Protein 7Q8N (pdb70)

Sequence (449 aa):
DLPKSVDWRKKGYVTPVKNQKQCGSAWAFSATGALEGQMFRKTGKLVSLSEQNLVDCSRPQGNQGCNGGFMARAFQYVKENGGLDSEESYPYVAVDEICKYRPENSVAQDTGFTVVAPGKEKALMKAVATVGPISVAMDAGHSSFQFYKSGIYFEPDCSSKNLDHGVLVVGYGFEGANSQNNSKYWLVKNSWGPEWGSNGYVKIAKDKNNHCGIIATAASYPNVLPKSVDWRKKGYVTPVKNQKQCGSAWAFSATGALEGQMFRKTGKLVSLSEQNLVDCSRPQGNQGCNGGFMARAFQYVKENGGLDSEESYPYVAVDEICKYRPENSVAQDTGFTVVAPGKEKALMKAVATVGPISVAMDAGHSSFQFYKSGIYFEPDCSSKNLDHGVLVVGYGFEGANSQNSKYWLVKNSWGPEWGSNGYVKIAKDKNNHCGIATAASYPNVFLAFLA

Foldseek 3Di:
DFDLKFFCVVVPQADAAAALPQFQLLQLVLLQSQQQNQLCVVPVDRFAFASLLQLAPQVVLPANRSVGDHSQSSLVCLQVVVFTATCVVHPDDNDHDHNPDDVVRGDTGFNGKFWQPAQDLVSVSVCCRPRFKKKFFFAQPDPCNQQAADDEDADPPADLPDTRGIWIFGMKAAPDDDSVHQIWTWIAGRRALPTHPRRIHTYGGPPRCTRNRRRTMMHTHD/DDLKAFLVVVQQADAAAALDQFLQLQLVLLQSQQQNQLCVVPVDRFAFASLLQLAPQVVLPANRSVGGHSQSSLVCLAVVVFTATCVVPPDDNDHDHHDDDPVRGDGHFNGKDWQPAQDLVSVQVCLVPPFKKKFFFACPDVCNQQAADAEDADPPADLPDTRGIWIFGMKFAPDDDSPANIWTWIAGRRALPTHHRRIHTYGGPPRCGRNRRRTMMHTHD

Nearest PDB structures (foldseek):
  7qgw-assembly1_B  TM=1.004E+00  e=4.663E-53  Homo sapiens
  7q8m-assembly1_AA  TM=1.002E+00  e=7.928E-52  Homo sapiens
  7q8j-assembly1_AA  TM=1.002E+00  e=1.026E-51  Homo sapiens
  3kfq-assembly1_A  TM=1.002E+00  e=9.769E-51  Homo sapiens
  3h6s-assembly4_D  TM=1.000E+00  e=2.046E-48  Homo sapiens

Secondary structure (P-SEA, 3-state):
ccccccccccccccccccccccccaaaaaaaaaaaaaaaaaaccbbbbbbaaaaacccccccccccccccaaaaaaaaaaacccccccccccccccccccccccccccccccccccccccaaaaaaaaaccccccccccccccccccccccbbbbcccccccccbbbbbccccccccccccbbbbbcccccccccccccccccccccccccccccbbbbbcc/ccccccccccccccccccccccccaaaaaaaaaaaaaaaaaccbbbbbbaaaaacccccccccccccccaaaaaaaaaaacccccccccccccccccccccccccccccccccccccccaaaaaaaaaccccccccccccccccccccccbbbbcccccccccbbbbbcccccccccccccbbbbcccccccccccccccccccccccccccccccccccc/ccc/ccc

B-factor: mean 27.63, std 14.72, range [15.62, 156.05]

Structure (mmCIF, N/CA/C/O backbone):
data_7Q8N
#
_entry.id   7Q8N
#
_cell.length_a   94.15
_cell.length_b   94.15
_cell.length_c   126.10
_cell.angle_alpha   90.00
_cell.angle_beta   90.00
_cell.angle_gamma   90.00
#
_symmetry.space_group_name_H-M   'P 43 21 2'
#
loop_
_entity.id
_entity.type
_entity.pdbx_description
1 polymer 'Cathepsin L2'
2 polymer 'KKYDAFLA Peptide'
3 non-polymer 'CHLORIDE ION'
4 non-polymer (4S)-2-METHYL-2,4-PENTANEDIOL
5 non-polymer GLYCEROL
6 water water
#
loop_
_atom_site.group_PDB
_atom_site.id
_atom_site.type_symbol
_atom_site.label_atom_id
_atom_site.label_alt_id
_atom_site.label_comp_id
_atom_site.label_asym_id
_atom_site.label_entity_id
_atom_site.label_seq_id
_atom_site.pdbx_PDB_ins_code
_atom_site.Cartn_x
_atom_site.Cartn_y
_atom_site.Cartn_z
_atom_site.occupancy
_atom_site.B_iso_or_equiv
_atom_site.auth_seq_id
_atom_site.auth_comp_id
_atom_site.auth_asym_id
_atom_site.auth_atom_id
_atom_site.pdbx_PDB_model_num
ATOM 1 N N . ASP A 1 1 ? 36.63518 -14.95869 -30.13691 1.000 79.68503 1 ASP AA N 1
ATOM 2 C CA . ASP A 1 1 ? 35.80369 -13.89260 -29.52190 1.000 78.69102 1 ASP AA CA 1
ATOM 3 C C . ASP A 1 1 ? 35.16005 -14.18855 -28.09940 1.000 58.98111 1 ASP AA C 1
ATOM 4 O O . ASP A 1 1 ? 35.92554 -14.32622 -27.15000 1.000 46.56843 1 ASP AA O 1
ATOM 13 N N . LEU A 1 2 ? 33.76397 -14.24420 -27.95543 1.000 41.78798 2 LEU AA N 1
ATOM 14 C CA . LEU A 1 2 ? 33.06730 -14.44070 -26.64932 1.000 39.30583 2 LEU AA CA 1
ATOM 15 C C . LEU A 1 2 ? 33.17023 -15.85361 -26.02950 1.000 32.26787 2 LEU AA C 1
ATOM 16 O O . LEU A 1 2 ? 33.03349 -16.84169 -26.73536 1.000 33.44664 2 LEU AA O 1
ATOM 32 N N . PRO A 1 3 ? 33.40280 -15.99339 -24.70342 1.000 30.49164 3 PRO AA N 1
ATOM 33 C CA . PRO A 1 3 ? 33.47162 -17.33941 -24.12298 1.000 30.32322 3 PRO AA CA 1
ATOM 34 C C . PRO A 1 3 ? 32.21105 -18.11333 -24.21649 1.000 30.24492 3 PRO AA C 1
ATOM 35 O O . PRO A 1 3 ? 31.14873 -17.49247 -24.29902 1.000 25.83151 3 PRO AA O 1
ATOM 46 N N . LYS A 1 4 ? 32.33239 -19.46595 -24.26676 1.000 30.28888 4 LYS AA N 1
ATOM 47 C CA . LYS A 1 4 ? 31.17936 -20.34532 -24.33894 1.000 29.25594 4 LYS AA CA 1
ATOM 48 C C . LYS A 1 4 ? 30.42623 -20.30100 -23.00869 1.000 25.83544 4 LYS AA C 1
ATOM 49 O O . LYS A 1 4 ? 29.24173 -20.60284 -22.97243 1.000 23.58388 4 LYS AA O 1
ATOM 68 N N . SER A 1 5 ? 31.12599 -19.91656 -21.90110 1.000 24.15066 5 SER AA N 1
ATOM 69 C CA . SER A 1 5 ? 30.45560 -19.81004 -20.61098 1.000 26.74194 5 SER AA CA 1
ATOM 70 C C . SER A 1 5 ? 31.11777 -18.75491 -19.74410 1.000 28.80832 5 SER AA C 1
ATOM 71 O O . SER A 1 5 ? 32.31404 -18.50358 -19.86458 1.000 27.24588 5 SER AA O 1
ATOM 79 N N . VAL A 1 6 ? 30.32924 -18.16765 -18.83958 1.000 30.22840 6 VAL AA N 1
ATOM 80 C CA . VAL A 1 6 ? 30.78265 -17.17434 -17.87074 1.000 24.39298 6 VAL AA CA 1
ATOM 81 C C . VAL A 1 6 ? 30.10008 -17.37768 -16.55312 1.000 24.61017 6 VAL AA C 1
ATOM 82 O O . VAL A 1 6 ? 28.87862 -17.60851 -16.53058 1.000 22.16303 6 VAL AA O 1
ATOM 95 N N . ASP A 1 7 ? 30.86357 -17.24741 -15.44280 1.000 24.64693 7 ASP AA N 1
ATOM 96 C CA . ASP A 1 7 ? 30.26068 -17.30809 -14.12424 1.000 27.80659 7 ASP AA CA 1
ATOM 97 C C . ASP A 1 7 ? 31.05335 -16.38936 -13.19281 1.000 27.30018 7 ASP AA C 1
ATOM 98 O O . ASP A 1 7 ? 32.07748 -16.78962 -12.62131 1.000 26.88466 7 ASP AA O 1
ATOM 107 N N . TRP A 1 8 ? 30.58361 -15.12590 -13.02678 1.000 24.38758 8 TRP AA N 1
ATOM 108 C CA . TRP A 1 8 ? 31.31496 -14.19871 -12.18139 1.000 23.28868 8 TRP AA CA 1
ATOM 109 C C . TRP A 1 8 ? 31.37896 -14.63337 -10.73348 1.000 22.85683 8 TRP AA C 1
ATOM 110 O O . TRP A 1 8 ? 32.29613 -14.21074 -10.01347 1.000 25.07047 8 TRP AA O 1
ATOM 131 N N . ARG A 1 9 ? 30.44606 -15.46070 -10.28795 1.000 23.37723 9 ARG AA N 1
ATOM 132 C CA . ARG A 1 9 ? 30.50583 -15.93178 -8.88799 1.000 22.56948 9 ARG AA CA 1
ATOM 133 C C . ARG A 1 9 ? 31.83209 -16.65548 -8.60011 1.000 27.17365 9 ARG AA C 1
ATOM 134 O O . ARG A 1 9 ? 32.33954 -16.64857 -7.46813 1.000 27.22706 9 ARG AA O 1
ATOM 155 N N . LYS A 1 10 ? 32.39386 -17.27206 -9.63833 1.000 24.87017 10 LYS AA N 1
ATOM 156 C CA . LYS A 1 10 ? 33.60849 -18.05440 -9.46882 1.000 28.12992 10 LYS AA CA 1
ATOM 157 C C . LYS A 1 10 ? 34.86493 -17.21145 -9.39246 1.000 30.00153 10 LYS AA C 1
ATOM 158 O O . LYS A 1 10 ? 35.93782 -17.76160 -9.19262 1.000 26.52674 10 LYS AA O 1
ATOM 177 N N . LYS A 1 11 ? 34.73277 -15.90143 -9.60959 1.000 25.58073 11 LYS AA N 1
ATOM 178 C CA . LYS A 1 11 ? 35.85105 -14.94026 -9.59495 1.000 20.72551 11 LYS AA CA 1
ATOM 179 C C . LYS A 1 11 ? 35.73711 -13.92525 -8.48146 1.000 24.87932 11 LYS AA C 1
ATOM 180 O O . LYS A 1 11 ? 36.55021 -12.99639 -8.40975 1.000 23.60016 11 LYS AA O 1
ATOM 199 N N . GLY A 1 12 ? 34.73933 -14.10455 -7.59901 1.000 22.22373 12 GLY AA N 1
ATOM 200 C CA . GLY A 1 12 ? 34.63313 -13.24163 -6.42072 1.000 20.27296 12 GLY AA CA 1
ATOM 201 C C . GLY A 1 12 ? 33.84831 -11.95317 -6.54621 1.000 26.90478 12 GLY AA C 1
ATOM 202 O O . GLY A 1 12 ? 33.91289 -11.11483 -5.64578 1.000 24.77577 12 GLY AA O 1
ATOM 206 N N . TYR A 1 13 ? 33.10102 -11.79690 -7.66571 1.000 22.73542 13 TYR AA N 1
ATOM 207 C CA . TYR A 1 13 ? 32.31449 -10.60972 -7.93369 1.000 23.05903 13 TYR AA CA 1
ATOM 208 C C . TYR A 1 13 ? 30.95824 -10.57822 -7.28401 1.000 26.58786 13 TYR AA C 1
ATOM 209 O O . TYR A 1 13 ? 30.31779 -9.53086 -7.33571 1.000 23.47402 13 TYR AA O 1
ATOM 227 N N . VAL A 1 14 ? 30.50349 -11.69445 -6.69125 1.000 20.56507 14 VAL AA N 1
ATOM 228 C CA . VAL A 1 14 ? 29.10865 -11.76530 -6.22241 1.000 18.86229 14 VAL AA CA 1
ATOM 229 C C . VAL A 1 14 ? 28.95235 -12.08416 -4.79499 1.000 22.10508 14 VAL AA C 1
ATOM 230 O O . VAL A 1 14 ? 29.53829 -13.03787 -4.29113 1.000 22.11832 14 VAL AA O 1
ATOM 243 N N . THR A 1 15 ? 28.16646 -11.26629 -4.09510 1.000 22.61537 15 THR AA N 1
ATOM 244 C CA . THR A 1 15 ? 27.87795 -11.52988 -2.68208 1.000 22.30472 15 THR AA CA 1
ATOM 245 C C . THR A 1 15 ? 26.88044 -12.69071 -2.50458 1.000 21.47890 15 THR AA C 1
ATOM 246 O O . THR A 1 15 ? 26.18292 -13.04818 -3.46999 1.000 22.45714 15 THR AA O 1
ATOM 257 N N . PRO A 1 16 ? 26.77425 -13.27582 -1.30670 1.000 22.08578 16 PRO AA N 1
ATOM 258 C CA . PRO A 1 16 ? 25.80833 -14.37283 -1.11172 1.000 26.86574 16 PRO AA CA 1
ATOM 259 C C . PRO A 1 16 ? 24.38539 -13.85988 -1.34448 1.000 25.00803 16 PRO AA C 1
ATOM 260 O O . PRO A 1 16 ? 24.09935 -12.63668 -1.32285 1.000 23.05893 16 PRO AA O 1
ATOM 271 N N . VAL A 1 17 ? 23.50952 -14.76103 -1.65364 1.000 22.76734 17 VAL AA N 1
ATOM 272 C CA . VAL A 1 17 ? 22.09882 -14.42119 -1.94848 1.000 24.32331 17 VAL AA CA 1
ATOM 273 C C . VAL A 1 17 ? 21.41878 -13.75064 -0.76893 1.000 24.85689 17 VAL AA C 1
ATOM 274 O O . VAL A 1 17 ? 21.53516 -14.18076 0.35507 1.000 23.36421 17 VAL AA O 1
ATOM 287 N N . LYS A 1 18 ? 20.67861 -12.68393 -1.08052 1.000 20.43806 18 LYS AA N 1
ATOM 288 C CA . LYS A 1 18 ? 19.94522 -11.86204 -0.13675 1.000 21.62913 18 LYS AA CA 1
ATOM 289 C C . LYS A 1 18 ? 18.43937 -12.11717 -0.24875 1.000 21.12146 18 LYS AA C 1
ATOM 290 O O . LYS A 1 18 ? 18.00119 -12.80739 -1.15891 1.000 20.66805 18 LYS AA O 1
ATOM 309 N N . ASN A 1 19 ? 17.64757 -11.55524 0.67916 1.000 20.95870 19 ASN AA N 1
ATOM 310 C CA . ASN A 1 19 ? 16.19043 -11.76750 0.70257 1.000 20.87105 19 ASN AA CA 1
ATOM 311 C C . ASN A 1 19 ? 15.45959 -10.43384 0.86184 1.000 23.24816 19 ASN AA C 1
ATOM 312 O O . ASN A 1 19 ? 15.54312 -9.79029 1.88984 1.000 21.93429 19 ASN AA O 1
ATOM 323 N N . GLN A 1 20 ? 14.72113 -10.02302 -0.17305 1.000 22.29069 20 GLN AA N 1
ATOM 324 C CA . GLN A 1 20 ? 13.96681 -8.77694 -0.10082 1.000 23.17706 20 GLN AA CA 1
ATOM 325 C C . GLN A 1 20 ? 12.73029 -8.88785 0.84292 1.000 24.64890 20 GLN AA C 1
ATOM 326 O O . GLN A 1 20 ? 12.14862 -7.87535 1.23406 1.000 23.80870 20 GLN AA O 1
ATOM 340 N N . LYS A 1 21 ? 12.33968 -10.11889 1.20562 1.000 22.76727 21 LYS AA N 1
ATOM 341 C CA . LYS A 1 21 ? 11.13964 -10.32533 2.02923 1.000 28.30350 21 LYS AA CA 1
ATOM 342 C C . LYS A 1 21 ? 9.88694 -9.63852 1.45334 1.000 27.27897 21 LYS AA C 1
ATOM 343 O O . LYS A 1 21 ? 9.72684 -9.59341 0.24155 1.000 25.33847 21 LYS AA O 1
ATOM 362 N N . GLN A 1 22 ? 9.00092 -9.10275 2.33343 1.000 25.69030 22 GLN AA N 1
ATOM 363 C CA . GLN A 1 22 ? 7.69653 -8.53529 1.89322 1.000 29.70940 22 GLN AA CA 1
ATOM 364 C C . GLN A 1 22 ? 7.79559 -7.08049 1.53120 1.000 36.61744 22 GLN AA C 1
ATOM 365 O O . GLN A 1 22 ? 7.14200 -6.22107 2.13933 1.000 37.34742 22 GLN AA O 1
ATOM 379 N N . CYS A 1 23 ? 8.59724 -6.80604 0.53552 1.000 30.11922 23 CYS AA N 1
ATOM 380 C CA . CYS A 1 23 ? 8.82809 -5.43847 0.10657 1.000 27.88713 23 CYS AA CA 1
ATOM 381 C C . CYS A 1 23 ? 9.16381 -5.49590 -1.38798 1.000 27.77061 23 CYS AA C 1
ATOM 382 O O . CYS A 1 23 ? 9.97298 -6.33528 -1.74612 1.000 26.40280 23 CYS AA O 1
ATOM 389 N N . GLY A 1 24 ? 8.55768 -4.63709 -2.24797 1.000 21.72137 24 GLY AA N 1
ATOM 390 C CA . GLY A 1 24 ? 8.87561 -4.69773 -3.68327 1.000 24.61578 24 GLY AA CA 1
ATOM 391 C C . GLY A 1 24 ? 10.16712 -3.96971 -3.98352 1.000 24.18231 24 GLY AA C 1
ATOM 392 O O . GLY A 1 24 ? 10.14615 -2.96609 -4.68751 1.000 28.54934 24 GLY AA O 1
ATOM 396 N N . SER A 1 25 ? 11.28855 -4.45599 -3.42551 1.000 22.52848 25 SER AA N 1
ATOM 397 C CA . SER A 1 25 ? 12.60534 -3.81308 -3.57801 1.000 20.54002 25 SER AA CA 1
ATOM 398 C C . SER A 1 25 ? 13.55820 -4.60957 -4.45389 1.000 21.54905 25 SER AA C 1
ATOM 399 O O . SER A 1 25 ? 14.77069 -4.42769 -4.37443 1.000 22.27089 25 SER AA O 1
ATOM 407 N N . ALA A 1 26 ? 13.01574 -5.49211 -5.32299 1.000 24.57550 26 ALA AA N 1
ATOM 408 C CA . ALA A 1 26 ? 13.94069 -6.29872 -6.14569 1.000 27.68169 26 ALA AA CA 1
ATOM 409 C C . ALA A 1 26 ? 14.81387 -5.38811 -6.99156 1.000 26.20536 26 ALA AA C 1
ATOM 410 O O . ALA A 1 26 ? 16.00719 -5.65969 -7.18537 1.000 23.59430 26 ALA AA O 1
ATOM 417 N N . TRP A 1 27 ? 14.23324 -4.24972 -7.46138 1.000 20.70483 27 TRP AA N 1
ATOM 418 C CA . TRP A 1 27 ? 15.05508 -3.36302 -8.23486 1.000 22.53424 27 TRP AA CA 1
ATOM 419 C C . TRP A 1 27 ? 16.29366 -2.90738 -7.45281 1.000 23.27056 27 TRP AA C 1
ATOM 420 O O . TRP A 1 27 ? 17.37419 -2.72798 -8.03320 1.000 25.17908 27 TRP AA O 1
ATOM 441 N N . ALA A 1 28 ? 16.15041 -2.72599 -6.11066 1.000 21.29575 28 ALA AA N 1
ATOM 442 C CA . ALA A 1 28 ? 17.26375 -2.26974 -5.30308 1.000 20.30879 28 ALA AA CA 1
ATOM 443 C C . ALA A 1 28 ? 18.32498 -3.35113 -5.14417 1.000 19.76919 28 ALA AA C 1
ATOM 444 O O . ALA A 1 28 ? 19.52009 -3.05442 -5.18108 1.000 21.27231 28 ALA AA O 1
ATOM 451 N N . PHE A 1 29 ? 17.89024 -4.64020 -4.98799 1.000 21.87392 29 PHE AA N 1
ATOM 452 C CA . PHE A 1 29 ? 18.84122 -5.77342 -4.90569 1.000 22.13037 29 PHE AA CA 1
ATOM 453 C C . PHE A 1 29 ? 19.57654 -5.98834 -6.21855 1.000 21.63751 29 PHE AA C 1
ATOM 454 O O . PHE A 1 29 ? 20.79088 -6.28182 -6.21462 1.000 20.67877 29 PHE AA O 1
ATOM 471 N N . SER A 1 30 ? 18.87285 -5.78449 -7.31362 1.000 18.58653 30 SER AA N 1
ATOM 472 C CA . SER A 1 30 ? 19.49549 -5.92191 -8.63829 1.000 22.39105 30 SER AA CA 1
ATOM 473 C C . SER A 1 30 ? 20.54197 -4.81357 -8.80192 1.000 22.26584 30 SER AA C 1
ATOM 474 O O . SER A 1 30 ? 21.67669 -5.03693 -9.25359 1.000 19.91957 30 SER AA O 1
ATOM 482 N N . ALA A 1 31 ? 20.15995 -3.55231 -8.38998 1.000 23.64329 31 ALA AA N 1
ATOM 483 C CA . ALA A 1 31 ? 21.14470 -2.47470 -8.54629 1.000 19.24810 31 ALA AA CA 1
ATOM 484 C C . ALA A 1 31 ? 22.34951 -2.67068 -7.63518 1.000 20.82310 31 ALA AA C 1
ATOM 485 O O . ALA A 1 31 ? 23.49529 -2.44135 -8.08247 1.000 20.87554 31 ALA AA O 1
ATOM 492 N N . THR A 1 32 ? 22.14415 -3.09502 -6.34622 1.000 21.03630 32 THR AA N 1
ATOM 493 C CA . THR A 1 32 ? 23.30170 -3.25372 -5.49383 1.000 23.48273 32 THR AA CA 1
ATOM 494 C C . THR A 1 32 ? 24.15136 -4.43712 -5.99429 1.000 25.61040 32 THR AA C 1
ATOM 495 O O . THR A 1 32 ? 25.37369 -4.41884 -5.85127 1.000 19.13237 32 THR AA O 1
ATOM 506 N N . GLY A 1 33 ? 23.51038 -5.46819 -6.57062 1.000 20.38550 33 GLY AA N 1
ATOM 507 C CA . GLY A 1 33 ? 24.31858 -6.60961 -7.04929 1.000 20.09543 33 GLY AA CA 1
ATOM 508 C C . GLY A 1 33 ? 25.19334 -6.16824 -8.21973 1.000 20.67564 33 GLY AA C 1
ATOM 509 O O . GLY A 1 33 ? 26.38960 -6.53718 -8.29881 1.000 19.04306 33 GLY AA O 1
ATOM 513 N N . ALA A 1 34 ? 24.66600 -5.32339 -9.10057 1.000 17.41032 34 ALA AA N 1
ATOM 514 C CA . ALA A 1 34 ? 25.52102 -4.87041 -10.21203 1.000 21.79756 34 ALA AA CA 1
ATOM 515 C C . ALA A 1 34 ? 26.66030 -3.94367 -9.73591 1.000 22.98957 34 ALA AA C 1
ATOM 516 O O . ALA A 1 34 ? 27.80186 -4.06379 -10.20426 1.000 21.33767 34 ALA AA O 1
ATOM 523 N N . LEU A 1 35 ? 26.34876 -3.01727 -8.82717 1.000 22.18337 35 LEU AA N 1
ATOM 524 C CA . LEU A 1 35 ? 27.39209 -2.13493 -8.27338 1.000 22.80345 35 LEU AA CA 1
ATOM 525 C C . LEU A 1 35 ? 28.42524 -2.91756 -7.45443 1.000 21.65447 35 LEU AA C 1
ATOM 526 O O . LEU A 1 35 ? 29.60747 -2.61217 -7.48839 1.000 21.50284 35 LEU AA O 1
ATOM 542 N N . GLU A 1 36 ? 27.97754 -3.98713 -6.72952 1.000 22.09600 36 GLU AA N 1
ATOM 543 C CA . GLU A 1 36 ? 28.94425 -4.77673 -5.99787 1.000 22.50641 36 GLU AA CA 1
ATOM 544 C C . GLU A 1 36 ? 29.97730 -5.37873 -6.96206 1.000 25.23525 36 GLU AA C 1
ATOM 545 O O . GLU A 1 36 ? 31.18882 -5.41078 -6.67435 1.000 24.43829 36 GLU AA O 1
ATOM 557 N N . GLY A 1 37 ? 29.52481 -5.86512 -8.07710 1.000 21.96663 37 GLY AA N 1
ATOM 558 C CA . GLY A 1 37 ? 30.48242 -6.45834 -8.98764 1.000 22.03212 37 GLY AA CA 1
ATOM 559 C C . GLY A 1 37 ? 31.38804 -5.42085 -9.65946 1.000 27.56904 37 GLY AA C 1
ATOM 560 O O . GLY A 1 37 ? 32.57951 -5.70359 -9.89334 1.000 22.79027 37 GLY AA O 1
ATOM 564 N N . GLN A 1 38 ? 30.84042 -4.20832 -10.00509 1.000 23.00152 38 GLN AA N 1
ATOM 565 C CA . GLN A 1 38 ? 31.71972 -3.22787 -10.64596 1.000 22.65139 38 GLN AA CA 1
ATOM 566 C C . GLN A 1 38 ? 32.74532 -2.69029 -9.65212 1.000 27.28462 38 GLN AA C 1
ATOM 567 O O . GLN A 1 38 ? 33.89337 -2.40260 -10.02118 1.000 27.28771 38 GLN AA O 1
ATOM 581 N N . MET A 1 39 ? 32.34224 -2.54964 -8.38646 1.000 24.26779 39 MET AA N 1
ATOM 582 C CA . MET A 1 39 ? 33.29509 -2.06595 -7.39682 1.000 30.70548 39 MET AA CA 1
ATOM 583 C C . MET A 1 39 ? 34.35537 -3.12963 -7.15138 1.000 31.37624 39 MET AA C 1
ATOM 584 O O . MET A 1 39 ? 35.51328 -2.80445 -6.94358 1.000 27.91523 39 MET AA O 1
ATOM 598 N N . PHE A 1 40 ? 33.95405 -4.41925 -7.16011 1.000 26.20526 40 PHE AA N 1
ATOM 599 C CA . PHE A 1 40 ? 34.97488 -5.46279 -7.01311 1.000 24.73172 40 PHE AA CA 1
ATOM 600 C C . PHE A 1 40 ? 35.96152 -5.39998 -8.18307 1.000 27.66552 40 PHE AA C 1
ATOM 601 O O . PHE A 1 40 ? 37.17050 -5.46187 -7.95882 1.000 29.30692 40 PHE AA O 1
ATOM 618 N N . ARG A 1 41 ? 35.45697 -5.23374 -9.41744 1.000 23.26464 41 ARG AA N 1
ATOM 619 C CA . ARG A 1 41 ? 36.33265 -5.15067 -10.59967 1.000 33.70484 41 ARG AA CA 1
ATOM 620 C C . ARG A 1 41 ? 37.32629 -3.99524 -10.45316 1.000 42.40027 41 ARG AA C 1
ATOM 621 O O . ARG A 1 41 ? 38.52491 -4.12780 -10.74700 1.000 31.55011 41 ARG AA O 1
ATOM 642 N N . LYS A 1 42 ? 36.81821 -2.87400 -9.96819 1.000 33.92390 42 LYS AA N 1
ATOM 643 C CA . LYS A 1 42 ? 37.65943 -1.66666 -9.80467 1.000 34.40206 42 LYS AA CA 1
ATOM 644 C C . LYS A 1 42 ? 38.67292 -1.70496 -8.65468 1.000 33.32273 42 LYS AA C 1
ATOM 645 O O . LYS A 1 42 ? 39.77688 -1.20982 -8.81174 1.000 34.49105 42 LYS AA O 1
ATOM 664 N N . THR A 1 43 ? 38.32270 -2.31561 -7.51051 1.000 32.64135 43 THR AA N 1
ATOM 665 C CA . THR A 1 43 ? 39.18551 -2.27603 -6.33856 1.000 31.67926 43 THR AA CA 1
ATOM 666 C C . THR A 1 43 ? 39.67704 -3.60924 -5.81635 1.000 34.72368 43 THR AA C 1
ATOM 667 O O . THR A 1 43 ? 40.50855 -3.63442 -4.91792 1.000 32.02024 43 THR AA O 1
ATOM 678 N N . GLY A 1 44 ? 39.13216 -4.70563 -6.31055 1.000 31.32054 44 GLY AA N 1
ATOM 679 C CA . GLY A 1 44 ? 39.53824 -6.01129 -5.78621 1.000 32.06618 44 GLY AA CA 1
ATOM 680 C C . GLY A 1 44 ? 38.87029 -6.31598 -4.45598 1.000 34.65476 44 GLY AA C 1
ATOM 681 O O . GLY A 1 44 ? 39.17993 -7.33965 -3.80910 1.000 32.51678 44 GLY AA O 1
ATOM 685 N N . LYS A 1 45 ? 37.93402 -5.42940 -4.00813 1.000 26.08639 45 LYS AA N 1
ATOM 686 C CA . LYS A 1 45 ? 37.31256 -5.70232 -2.71326 1.000 26.07802 45 LYS AA CA 1
ATOM 687 C C . LYS A 1 45 ? 35.79873 -5.88350 -2.85642 1.000 28.74791 45 LYS AA C 1
ATOM 688 O O . LYS A 1 45 ? 35.12412 -5.04815 -3.45901 1.000 26.23440 45 LYS AA O 1
ATOM 707 N N . LEU A 1 46 ? 35.29420 -6.96931 -2.27568 1.000 22.94036 46 LEU AA N 1
ATOM 708 C CA . LEU A 1 46 ? 33.86311 -7.28967 -2.36780 1.000 30.35404 46 LEU AA CA 1
ATOM 709 C C . LEU A 1 46 ? 33.18712 -6.77387 -1.12974 1.000 27.00801 46 LEU AA C 1
ATOM 710 O O . LEU A 1 46 ? 33.45697 -7.22976 -0.03964 1.000 27.37879 46 LEU AA O 1
ATOM 726 N N . VAL A 1 47 ? 32.31963 -5.81322 -1.28802 1.000 22.28559 47 VAL AA N 1
ATOM 727 C CA . VAL A 1 47 ? 31.66005 -5.22234 -0.13190 1.000 23.63935 47 VAL AA CA 1
ATOM 728 C C . VAL A 1 47 ? 30.12566 -5.18773 -0.35646 1.000 19.71543 47 VAL AA C 1
ATOM 729 O O . VAL A 1 47 ? 29.68407 -4.62454 -1.34070 1.000 25.96459 47 VAL AA O 1
ATOM 742 N N . SER A 1 48 ? 29.36183 -5.77832 0.53053 1.000 23.94700 48 SER AA N 1
ATOM 743 C CA . SER A 1 48 ? 27.89356 -5.81471 0.40482 1.000 20.98833 48 SER AA CA 1
ATOM 744 C C . SER A 1 48 ? 27.35304 -4.38326 0.49859 1.000 22.78823 48 SER AA C 1
ATOM 745 O O . SER A 1 48 ? 27.74770 -3.62150 1.40172 1.000 23.47914 48 SER AA O 1
ATOM 753 N N . LEU A 1 49 ? 26.39031 -4.01664 -0.38351 1.000 20.61348 49 LEU AA N 1
ATOM 754 C CA . LEU A 1 49 ? 25.89789 -2.64523 -0.45443 1.000 21.43888 49 LEU AA CA 1
ATOM 755 C C . LEU A 1 49 ? 24.47913 -2.55620 0.07003 1.000 24.86683 49 LEU AA C 1
ATOM 756 O O . LEU A 1 49 ? 23.75921 -3.55647 0.10736 1.000 21.85726 49 LEU AA O 1
ATOM 772 N N . SER A 1 50 ? 24.07091 -1.34783 0.47804 1.000 22.52151 50 SER AA N 1
ATOM 773 C CA . SER A 1 50 ? 22.76908 -1.19966 1.13798 1.000 21.55953 50 SER AA CA 1
ATOM 774 C C . SER A 1 50 ? 21.55717 -1.00373 0.25961 1.000 21.91253 50 SER AA C 1
ATOM 775 O O . SER A 1 50 ? 21.39909 0.04083 -0.39867 1.000 20.23950 50 SER AA O 1
ATOM 783 N N . GLU A 1 51 ? 20.74409 -2.04349 0.16190 1.000 20.83658 51 GLU AA N 1
ATOM 784 C CA . GLU A 1 51 ? 19.45966 -1.88627 -0.53016 1.000 20.86235 51 GLU AA CA 1
ATOM 785 C C . GLU A 1 51 ? 18.54883 -0.89418 0.22661 1.000 24.46597 51 GLU AA C 1
ATOM 786 O O . GLU A 1 51 ? 17.78344 -0.13660 -0.40618 1.000 22.54961 51 GLU AA O 1
ATOM 798 N N . GLN A 1 52 ? 18.62147 -0.89007 1.56249 1.000 23.15079 52 GLN AA N 1
ATOM 799 C CA . GLN A 1 52 ? 17.72636 0.00827 2.32721 1.000 21.77145 52 GLN AA CA 1
ATOM 800 C C . GLN A 1 52 ? 18.05485 1.46489 2.00937 1.000 26.24322 52 GLN AA C 1
ATOM 801 O O . GLN A 1 52 ? 17.16155 2.31511 1.97545 1.000 24.71562 52 GLN AA O 1
ATOM 815 N N . ASN A 1 53 ? 19.34567 1.73917 1.77118 1.000 23.14826 53 ASN AA N 1
ATOM 816 C CA . ASN A 1 53 ? 19.76198 3.11390 1.43817 1.000 23.13641 53 ASN AA CA 1
ATOM 817 C C . ASN A 1 53 ? 19.04663 3.52541 0.17692 1.000 24.98963 53 ASN AA C 1
ATOM 818 O O . ASN A 1 53 ? 18.56389 4.65930 0.07005 1.000 24.59070 53 ASN AA O 1
ATOM 829 N N . LEU A 1 54 ? 18.96686 2.59745 -0.81650 1.000 20.82525 54 LEU AA N 1
ATOM 830 C CA . LEU A 1 54 ? 18.22800 2.91595 -2.05044 1.000 21.21429 54 LEU AA CA 1
ATOM 831 C C . LEU A 1 54 ? 16.68168 3.07441 -1.81943 1.000 23.56824 54 LEU AA C 1
ATOM 832 O O . LEU A 1 54 ? 16.04838 4.01159 -2.33114 1.000 24.36844 54 LEU AA O 1
ATOM 848 N N . VAL A 1 55 ? 16.10179 2.17020 -1.07900 1.000 19.31375 55 VAL AA N 1
ATOM 849 C CA . VAL A 1 55 ? 14.63341 2.18168 -0.82324 1.000 19.18632 55 VAL AA CA 1
ATOM 850 C C . VAL A 1 55 ? 14.24177 3.52754 -0.13056 1.000 24.94987 55 VAL AA C 1
ATOM 851 O O . VAL A 1 55 ? 13.28321 4.20405 -0.53233 1.000 23.22432 55 VAL AA O 1
ATOM 864 N N . ASP A 1 56 ? 15.00549 3.90908 0.88320 1.000 20.99954 56 ASP AA N 1
ATOM 865 C CA . ASP A 1 56 ? 14.60723 5.11746 1.63204 1.000 24.51952 56 ASP AA CA 1
ATOM 866 C C . ASP A 1 56 ? 14.92632 6.44117 0.98267 1.000 28.94376 56 ASP AA C 1
ATOM 867 O O . ASP A 1 56 ? 14.21002 7.42078 1.21293 1.000 25.93270 56 ASP AA O 1
ATOM 876 N N . CYS A 1 57 ? 16.00638 6.47829 0.18120 1.000 26.78437 57 CYS AA N 1
ATOM 877 C CA . CYS A 1 57 ? 16.51341 7.73876 -0.33416 1.000 21.73153 57 CYS AA CA 1
ATOM 878 C C . CYS A 1 57 ? 16.31795 8.04279 -1.81038 1.000 30.33834 57 CYS AA C 1
ATOM 879 O O . CYS A 1 57 ? 16.59401 9.17582 -2.18587 1.000 24.70339 57 CYS AA O 1
ATOM 886 N N . SER A 1 58 ? 15.84230 7.10164 -2.65189 1.000 24.67165 58 SER AA N 1
ATOM 887 C CA . SER A 1 58 ? 15.83974 7.45642 -4.07184 1.000 22.81998 58 SER AA CA 1
ATOM 888 C C . SER A 1 58 ? 14.48174 7.84491 -4.65270 1.000 24.76173 58 SER AA C 1
ATOM 889 O O . SER A 1 58 ? 14.26285 7.71434 -5.85855 1.000 25.23690 58 SER AA O 1
ATOM 897 N N . ARG A 1 59 ? 13.51676 8.26743 -3.77674 1.000 27.39598 59 ARG AA N 1
ATOM 898 C CA . ARG A 1 59 ? 12.22914 8.76053 -4.26631 1.000 25.69943 59 ARG AA CA 1
ATOM 899 C C . ARG A 1 59 ? 12.44710 9.95769 -5.20511 1.000 22.67491 59 ARG AA C 1
ATOM 900 O O . ARG A 1 59 ? 11.73746 10.09261 -6.23641 1.000 26.34238 59 ARG AA O 1
ATOM 921 N N . PRO A 1 60 ? 13.34702 10.89397 -4.92210 1.000 24.63152 60 PRO AA N 1
ATOM 922 C CA . PRO A 1 60 ? 13.46633 12.00630 -5.90966 1.000 28.82459 60 PRO AA CA 1
ATOM 923 C C . PRO A 1 60 ? 13.78881 11.56734 -7.34735 1.000 32.92305 60 PRO AA C 1
ATOM 924 O O . PRO A 1 60 ? 13.43378 12.26135 -8.31021 1.000 26.80173 60 PRO AA O 1
ATOM 935 N N . GLN A 1 61 ? 14.51953 10.45100 -7.48071 1.000 27.73010 61 GLN AA N 1
ATOM 936 C CA . GLN A 1 61 ? 14.90779 9.90084 -8.80509 1.000 25.46811 61 GLN AA CA 1
ATOM 937 C C . GLN A 1 61 ? 13.78638 9.07534 -9.45983 1.000 27.12427 61 GLN AA C 1
ATOM 938 O O . GLN A 1 61 ? 13.97273 8.53621 -10.54944 1.000 27.67604 61 GLN AA O 1
ATOM 952 N N . GLY A 1 62 ? 12.61903 8.96317 -8.80687 1.000 25.06272 62 GLY AA N 1
ATOM 953 C CA . GLY A 1 62 ? 11.51484 8.23461 -9.40330 1.000 24.20591 62 GLY AA CA 1
ATOM 954 C C . GLY A 1 62 ? 11.28535 6.83869 -8.84195 1.000 26.74906 62 GLY AA C 1
ATOM 955 O O . GLY A 1 62 ? 10.44406 6.12650 -9.36115 1.000 25.79746 62 GLY AA O 1
ATOM 959 N N . ASN A 1 63 ? 12.04181 6.40537 -7.79873 1.000 24.62551 63 ASN AA N 1
ATOM 960 C CA . ASN A 1 63 ? 11.74331 5.08350 -7.20896 1.000 22.37096 63 ASN AA CA 1
ATOM 961 C C . ASN A 1 63 ? 10.63912 5.25626 -6.15094 1.000 27.75991 63 ASN AA C 1
ATOM 962 O O . ASN A 1 63 ? 10.40971 6.35840 -5.71124 1.000 27.35236 63 ASN AA O 1
ATOM 973 N N . GLN A 1 64 ? 9.96854 4.17346 -5.76515 1.000 24.55898 64 GLN AA N 1
ATOM 974 C CA . GLN A 1 64 ? 8.85780 4.23527 -4.80108 1.000 29.24824 64 GLN AA CA 1
ATOM 975 C C . GLN A 1 64 ? 9.06200 3.22871 -3.67662 1.000 29.14254 64 GLN AA C 1
ATOM 976 O O . GLN A 1 64 ? 8.10721 2.61692 -3.18073 1.000 26.15709 64 GLN AA O 1
ATOM 990 N N . GLY A 1 65 ? 10.33393 3.02496 -3.31205 1.000 26.25632 65 GLY AA N 1
ATOM 991 C CA . GLY A 1 65 ? 10.67136 2.13132 -2.20819 1.000 26.83834 65 GLY AA CA 1
ATOM 992 C C . GLY A 1 65 ? 10.14960 0.71694 -2.27929 1.000 28.37702 65 GLY AA C 1
ATOM 993 O O . GLY A 1 65 ? 10.44015 -0.00392 -3.22332 1.000 25.69141 65 GLY AA O 1
ATOM 997 N N . CYS A 1 66 ? 9.35715 0.31036 -1.24499 1.000 26.05299 66 CYS AA N 1
ATOM 998 C CA . CYS A 1 66 ? 8.79481 -1.05192 -1.19367 1.000 24.28458 66 CYS AA CA 1
ATOM 999 C C . CYS A 1 66 ? 7.64533 -1.18222 -2.21470 1.000 26.95567 66 CYS AA C 1
ATOM 1000 O O . CYS A 1 66 ? 7.08026 -2.25233 -2.34345 1.000 30.15010 66 CYS AA O 1
ATOM 1007 N N . ASN A 1 67 ? 7.24802 -0.07268 -2.86748 1.000 26.35334 67 ASN AA N 1
ATOM 1008 C CA . ASN A 1 67 ? 6.22471 -0.12852 -3.92284 1.000 27.08580 67 ASN AA CA 1
ATOM 1009 C C . ASN A 1 67 ? 6.81836 -0.27165 -5.32721 1.000 34.06932 67 ASN AA C 1
ATOM 1010 O O . ASN A 1 67 ? 6.07254 -0.20583 -6.29450 1.000 31.76277 67 ASN AA O 1
ATOM 1021 N N . GLY A 1 68 ? 8.14996 -0.43101 -5.44142 1.000 27.21848 68 GLY AA N 1
ATOM 1022 C CA . GLY A 1 68 ? 8.76845 -0.61717 -6.74892 1.000 22.72962 68 GLY AA CA 1
ATOM 1023 C C . GLY A 1 68 ? 9.75327 0.47629 -7.12578 1.000 28.75812 68 GLY AA C 1
ATOM 1024 O O . GLY A 1 68 ? 9.88248 1.51555 -6.47015 1.000 28.42510 68 GLY AA O 1
ATOM 1028 N N . GLY A 1 69 ? 10.44706 0.24654 -8.23377 1.000 24.93444 69 GLY AA N 1
ATOM 1029 C CA . GLY A 1 69 ? 11.47607 1.16268 -8.65822 1.000 23.64741 69 GLY AA CA 1
ATOM 1030 C C . GLY A 1 69 ? 12.20430 0.56271 -9.85713 1.000 24.30606 69 GLY AA C 1
ATOM 1031 O O . GLY A 1 69 ? 11.76770 -0.45400 -10.40696 1.000 24.83306 69 GLY AA O 1
ATOM 1035 N N . PHE A 1 70 ? 13.29444 1.18050 -10.27845 1.000 23.70993 70 PHE AA N 1
ATOM 1036 C CA . PHE A 1 70 ? 14.06035 0.70613 -11.43573 1.000 24.34266 70 PHE AA CA 1
ATOM 1037 C C . PHE A 1 70 ? 15.53637 0.81295 -11.18477 1.000 25.81889 70 PHE AA C 1
ATOM 1038 O O . PHE A 1 70 ? 15.98869 1.81879 -10.62047 1.000 21.08059 70 PHE AA O 1
ATOM 1055 N N . MET A 1 71 ? 16.30531 -0.17199 -11.66974 1.000 25.07714 71 MET AA N 1
ATOM 1056 C CA . MET A 1 71 ? 17.74914 -0.12630 -11.41606 1.000 24.38086 71 MET AA CA 1
ATOM 1057 C C . MET A 1 71 ? 18.38523 1.13417 -12.01532 1.000 2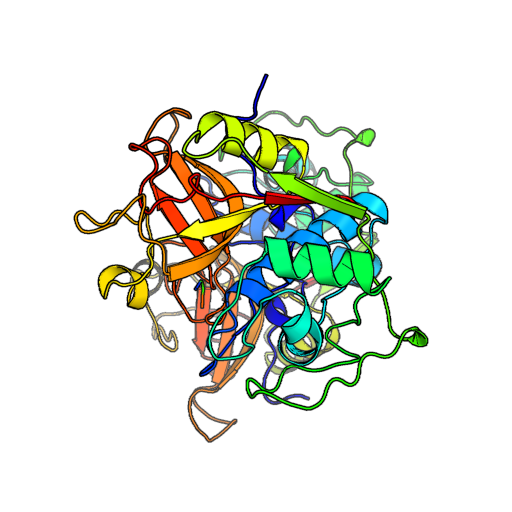4.19039 71 MET AA C 1
ATOM 1058 O O . MET A 1 71 ? 19.28923 1.68804 -11.41885 1.000 23.83714 71 MET AA O 1
ATOM 1072 N N . ALA A 1 72 ? 17.90507 1.60761 -13.19457 1.000 22.20576 72 ALA AA N 1
ATOM 1073 C CA . ALA A 1 72 ? 18.61895 2.78693 -13.74663 1.000 22.43053 72 ALA AA CA 1
ATOM 1074 C C . ALA A 1 72 ? 18.41389 4.03732 -12.83823 1.000 25.03825 72 ALA AA C 1
ATOM 1075 O O . ALA A 1 72 ? 19.31794 4.86458 -12.72907 1.000 23.84265 72 ALA AA O 1
ATOM 1082 N N . ARG A 1 73 ? 17.23025 4.15840 -12.23335 1.000 23.43319 73 ARG AA N 1
ATOM 1083 C CA . ARG A 1 73 ? 16.93720 5.29504 -11.31660 1.000 22.63057 73 ARG AA CA 1
ATOM 1084 C C . ARG A 1 73 ? 17.80975 5.16021 -10.10626 1.000 22.78608 73 ARG AA C 1
ATOM 1085 O O . ARG A 1 73 ? 18.24582 6.11899 -9.51197 1.000 22.90028 73 ARG AA O 1
ATOM 1106 N N . ALA A 1 74 ? 18.07515 3.89256 -9.69141 1.000 21.02161 74 ALA AA N 1
ATOM 1107 C CA . ALA A 1 74 ? 18.96564 3.70231 -8.56339 1.000 18.14712 74 ALA AA CA 1
ATOM 1108 C C . ALA A 1 74 ? 20.37289 4.08000 -8.87044 1.000 18.62733 74 ALA AA C 1
ATOM 1109 O O . ALA A 1 74 ? 21.06061 4.70310 -8.03240 1.000 21.66820 74 ALA AA O 1
ATOM 1116 N N . PHE A 1 75 ? 20.86339 3.72204 -10.06793 1.000 18.57103 75 PHE AA N 1
ATOM 1117 C CA . PHE A 1 75 ? 22.25599 4.12943 -10.39511 1.000 21.60536 75 PHE AA CA 1
ATOM 1118 C C . PHE A 1 75 ? 22.28825 5.71002 -10.52487 1.000 23.72513 75 PHE AA C 1
ATOM 1119 O O . PHE A 1 75 ? 23.30280 6.35487 -10.23163 1.000 22.00172 75 PHE AA O 1
ATOM 1136 N N . GLN A 1 76 ? 21.19218 6.24922 -11.00230 1.000 23.03632 76 GLN AA N 1
ATOM 1137 C CA . GLN A 1 76 ? 21.13837 7.74844 -11.15220 1.000 23.17414 76 GLN AA CA 1
ATOM 1138 C C . GLN A 1 76 ? 21.20708 8.34116 -9.75228 1.000 27.14868 76 GLN AA C 1
ATOM 1139 O O . GLN A 1 76 ? 21.91109 9.32943 -9.53658 1.000 29.75581 76 GLN AA O 1
ATOM 1153 N N . TYR A 1 77 ? 20.46201 7.73167 -8.77381 1.000 24.86157 77 TYR AA N 1
ATOM 1154 C CA . TYR A 1 77 ? 20.54378 8.24013 -7.41426 1.000 22.30631 77 TYR AA CA 1
ATOM 1155 C C . TYR A 1 77 ? 21.97104 8.11655 -6.86788 1.000 24.57565 77 TYR AA C 1
ATOM 1156 O O . TYR A 1 77 ? 22.44555 9.04253 -6.20507 1.000 26.06866 77 TYR AA O 1
ATOM 1174 N N . VAL A 1 78 ? 22.65989 7.00596 -7.12011 1.000 21.32948 78 VAL AA N 1
ATOM 1175 C CA . VAL A 1 78 ? 24.04711 6.88053 -6.56316 1.000 24.69811 78 VAL AA CA 1
ATOM 1176 C C . VAL A 1 78 ? 24.93348 7.96316 -7.17887 1.000 28.88884 78 VAL AA C 1
ATOM 1177 O O . VAL A 1 78 ? 25.81970 8.51973 -6.51061 1.000 26.00826 78 VAL AA O 1
ATOM 1190 N N . LYS A 1 79 ? 24.66426 8.27683 -8.45727 1.000 23.54297 79 LYS AA N 1
ATOM 1191 C CA . LYS A 1 79 ? 25.47234 9.28555 -9.09656 1.000 30.17852 79 LYS AA CA 1
ATOM 1192 C C . LYS A 1 79 ? 25.19071 10.66012 -8.52939 1.000 32.53099 79 LYS AA C 1
ATOM 1193 O O . LYS A 1 79 ? 26.12468 11.36276 -8.20127 1.000 27.39992 79 LYS AA O 1
ATOM 1212 N N . GLU A 1 80 ? 23.90494 11.02335 -8.40976 1.000 27.97450 80 GLU AA N 1
ATOM 1213 C CA . GLU A 1 80 ? 23.55681 12.36154 -7.91561 1.000 29.71648 80 GLU AA CA 1
ATOM 1214 C C . GLU A 1 80 ? 23.90130 12.55046 -6.46705 1.000 33.50735 80 GLU AA C 1
ATOM 1215 O O . GLU A 1 80 ? 24.22251 13.65191 -6.04092 1.000 32.12168 80 GLU AA O 1
ATOM 1227 N N . ASN A 1 81 ? 23.82004 11.46626 -5.70928 1.000 27.62173 81 ASN AA N 1
ATOM 1228 C CA . ASN A 1 81 ? 24.08040 11.46180 -4.26408 1.000 24.72677 81 ASN AA CA 1
ATOM 1229 C C . ASN A 1 81 ? 25.51863 11.47174 -3.90635 1.000 28.84822 81 ASN AA C 1
ATOM 1230 O O . ASN A 1 81 ? 25.86698 11.79169 -2.77057 1.000 29.38159 81 ASN AA O 1
ATOM 1241 N N . GLY A 1 82 ? 26.37618 11.09716 -4.87526 1.000 22.89492 82 GLY AA N 1
ATOM 1242 C CA . GLY A 1 82 ? 27.79876 11.02420 -4.63013 1.000 24.10316 82 GLY AA CA 1
ATOM 1243 C C . GLY A 1 82 ? 28.24096 9.80963 -3.83563 1.000 26.83342 82 GLY AA C 1
ATOM 1244 O O . GLY A 1 82 ? 29.41203 9.73209 -3.43854 1.000 23.55287 82 GLY AA O 1
ATOM 1248 N N . GLY A 1 83 ? 27.33358 8.84528 -3.57055 1.000 26.43548 83 GLY AA N 1
ATOM 1249 C CA . GLY A 1 83 ? 27.78589 7.66626 -2.82746 1.000 25.10180 83 GLY AA CA 1
ATOM 1250 C C . GLY A 1 83 ? 26.65425 6.71542 -2.47339 1.000 27.76491 83 GLY AA C 1
ATOM 1251 O O . GLY A 1 83 ? 25.49200 6.96237 -2.75526 1.000 24.58234 83 GLY AA O 1
ATOM 1255 N N . LEU A 1 84 ? 27.00869 5.59916 -1.85768 1.000 25.79177 84 LEU AA N 1
ATOM 1256 C CA . LEU A 1 84 ? 26.04238 4.62382 -1.44098 1.000 24.27730 84 LEU AA CA 1
ATOM 1257 C C . LEU A 1 84 ? 26.64736 3.88533 -0.24522 1.000 25.69017 84 LEU AA C 1
ATOM 1258 O O . LEU A 1 84 ? 27.79898 3.46125 -0.29381 1.000 26.19941 84 LEU AA O 1
ATOM 1274 N N . ASP A 1 85 ? 25.87774 3.74539 0.81595 1.000 24.22221 85 ASP AA N 1
ATOM 1275 C CA . ASP A 1 85 ? 26.39670 3.08648 2.00046 1.000 23.38297 85 ASP AA CA 1
ATOM 1276 C C . ASP A 1 85 ? 26.44752 1.55941 1.94146 1.000 28.28002 85 ASP AA C 1
ATOM 1277 O O . ASP A 1 85 ? 25.77571 0.93531 1.13967 1.000 23.07955 85 ASP AA O 1
ATOM 1286 N N . SER A 1 86 ? 27.28454 0.99019 2.78944 1.000 22.15775 86 SER AA N 1
ATOM 1287 C CA . SER A 1 86 ? 27.41005 -0.48382 2.91847 1.000 25.90045 86 SER AA CA 1
ATOM 1288 C C . SER A 1 86 ? 26.19137 -1.12971 3.60650 1.000 28.45464 86 SER AA C 1
ATOM 1289 O O . SER A 1 86 ? 25.49593 -0.46026 4.37929 1.000 24.70754 86 SER AA O 1
ATOM 1297 N N . GLU A 1 87 ? 25.94269 -2.45125 3.33085 1.000 24.80251 87 GLU AA N 1
ATOM 1298 C CA . GLU A 1 87 ? 24.85299 -3.23910 3.87382 1.000 28.92933 87 GLU AA CA 1
ATOM 1299 C C . GLU A 1 87 ? 24.96223 -3.22616 5.38028 1.000 31.33614 87 GLU AA C 1
ATOM 1300 O O . GLU A 1 87 ? 23.97778 -3.12064 6.11826 1.000 29.10107 87 GLU AA O 1
ATOM 1312 N N . GLU A 1 88 ? 26.19449 -3.31005 5.83062 1.000 25.82617 88 GLU AA N 1
ATOM 1313 C CA . GLU A 1 88 ? 26.46585 -3.35504 7.24442 1.000 28.50165 88 GLU AA CA 1
ATOM 1314 C C . GLU A 1 88 ? 26.14062 -2.05080 7.93515 1.000 29.10099 88 GLU AA C 1
ATOM 1315 O O . GLU A 1 88 ? 25.54393 -2.07259 9.00499 1.000 26.82823 8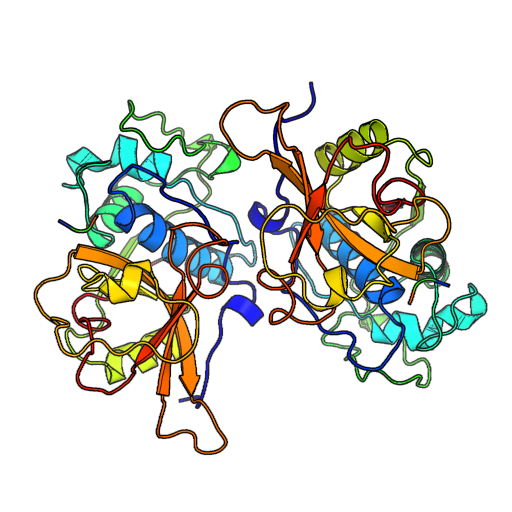8 GLU AA O 1
ATOM 1327 N N . SER A 1 89 ? 26.48362 -0.93265 7.32096 1.000 26.29723 89 SER AA N 1
ATOM 1328 C CA . SER A 1 89 ? 26.22951 0.36885 7.95429 1.000 33.83878 89 SER AA CA 1
ATOM 1329 C C . SER A 1 89 ? 24.76908 0.84949 7.88388 1.000 32.82853 89 SER AA C 1
ATOM 1330 O O . SER A 1 89 ? 24.35327 1.66236 8.69198 1.000 29.97710 89 SER AA O 1
ATOM 1338 N N . TYR A 1 90 ? 24.02181 0.39460 6.89141 1.000 25.75069 90 TYR AA N 1
ATOM 1339 C CA . TYR A 1 90 ? 22.61102 0.82829 6.64008 1.000 21.76624 90 TYR AA CA 1
ATOM 1340 C C . TYR A 1 90 ? 21.86111 -0.50319 6.30591 1.000 23.46917 90 TYR AA C 1
ATOM 1341 O O . TYR A 1 90 ? 21.64008 -0.82109 5.11206 1.000 22.01597 90 TYR AA O 1
ATOM 1359 N N . PRO A 1 91 ? 21.53665 -1.30086 7.33124 1.000 27.86962 91 PRO AA N 1
ATOM 1360 C CA . PRO A 1 91 ? 20.87507 -2.60059 7.25086 1.000 29.45187 91 PRO AA CA 1
ATOM 1361 C C . PRO A 1 91 ? 19.48762 -2.60279 6.67357 1.000 27.61883 91 PRO AA C 1
ATOM 1362 O O . PRO A 1 91 ? 18.75157 -1.62714 6.73247 1.000 23.30303 91 PRO AA O 1
ATOM 1373 N N . TYR A 1 92 ? 19.14182 -3.73070 6.06613 1.000 25.42689 92 TYR AA N 1
ATOM 1374 C CA . TYR A 1 92 ? 17.87230 -3.88228 5.39523 1.000 20.60596 92 TYR AA CA 1
ATOM 1375 C C . TYR A 1 92 ? 16.73676 -4.30169 6.35018 1.000 23.35617 92 TYR AA C 1
ATOM 1376 O O . TYR A 1 92 ? 16.89430 -5.27488 7.09185 1.000 24.50240 92 TYR AA O 1
ATOM 1394 N N . VAL A 1 93 ? 15.60442 -3.61818 6.30234 1.000 23.46451 93 VAL AA N 1
ATOM 1395 C CA . VAL A 1 93 ? 14.47194 -3.96154 7.20924 1.000 22.44755 93 VAL AA CA 1
ATOM 1396 C C . VAL A 1 93 ? 13.18938 -4.17585 6.43385 1.000 25.94811 93 VAL AA C 1
ATOM 1397 O O . VAL A 1 93 ? 12.14498 -4.39390 7.04308 1.000 27.12078 93 VAL AA O 1
ATOM 1410 N N . ALA A 1 94 ? 13.25066 -4.04420 5.08503 1.000 22.86529 94 ALA AA N 1
ATOM 1411 C CA . ALA A 1 94 ? 12.09146 -4.36151 4.21592 1.000 24.13850 94 ALA AA CA 1
ATOM 1412 C C . ALA A 1 94 ? 10.83905 -3.54364 4.45061 1.000 25.81889 94 ALA AA C 1
ATOM 1413 O O . ALA A 1 94 ? 9.71560 -4.04345 4.21339 1.000 24.05844 94 ALA AA O 1
ATOM 1420 N N . VAL A 1 95 ? 11.00816 -2.28260 4.86612 1.000 23.68803 95 VAL AA N 1
ATOM 1421 C CA . VAL A 1 95 ? 9.87010 -1.37861 5.00881 1.000 27.20299 95 VAL AA CA 1
ATOM 1422 C C . VAL A 1 95 ? 10.38157 0.02424 4.60898 1.000 28.60778 95 VAL AA C 1
ATOM 1423 O O . VAL A 1 95 ? 11.58101 0.29689 4.70985 1.000 25.65992 95 VAL AA O 1
ATOM 1436 N N . ASP A 1 96 ? 9.49667 0.88309 4.11788 1.000 24.45536 96 ASP AA N 1
ATOM 1437 C CA . ASP A 1 96 ? 9.94388 2.24146 3.75709 1.000 27.05243 96 ASP AA CA 1
ATOM 1438 C C . ASP A 1 96 ? 10.31262 2.99986 5.00271 1.000 29.49119 96 ASP AA C 1
ATOM 1439 O O . ASP A 1 96 ? 9.49492 3.05306 5.90094 1.000 27.75764 96 ASP AA O 1
ATOM 1448 N N . GLU A 1 97 ? 11.51694 3.59521 5.05937 1.000 27.99334 97 GLU AA N 1
ATOM 1449 C CA . GLU A 1 97 ? 11.90934 4.35331 6.25167 1.000 27.95984 97 GLU AA CA 1
ATOM 1450 C C . GLU A 1 97 ? 12.54735 5.68436 5.86356 1.000 29.40574 97 GLU AA C 1
ATOM 1451 O O . GLU A 1 97 ? 12.64276 6.01790 4.69096 1.000 28.39541 97 GLU AA O 1
ATOM 1463 N N . ILE A 1 98 ? 12.90114 6.46396 6.86196 1.000 26.62979 98 ILE AA N 1
ATOM 1464 C CA . ILE A 1 98 ? 13.55256 7.77653 6.61871 1.000 24.24114 98 ILE AA CA 1
ATOM 1465 C C . ILE A 1 98 ? 14.90441 7.63944 6.05225 1.000 24.24033 98 ILE AA C 1
ATOM 1466 O O . ILE A 1 98 ? 15.68194 6.81373 6.49994 1.000 25.01034 98 ILE AA O 1
ATOM 1482 N N . CYS A 1 99 ? 15.22638 8.48306 5.08337 1.000 27.36602 99 CYS AA N 1
ATOM 1483 C CA . CYS A 1 99 ? 16.56761 8.39871 4.49297 1.000 28.26179 99 CYS AA CA 1
ATOM 1484 C C . CYS A 1 99 ? 17.62389 8.71772 5.53946 1.000 31.83175 99 CYS AA C 1
ATOM 1485 O O . CYS A 1 99 ? 17.58916 9.80883 6.12230 1.000 27.04672 99 CYS AA O 1
ATOM 1492 N N . LYS A 1 100 ? 18.57209 7.77228 5.77925 1.000 23.87698 100 LYS AA N 1
ATOM 1493 C CA . LYS A 1 100 ? 19.64401 7.95117 6.75702 1.000 24.00858 100 LYS AA CA 1
ATOM 1494 C C . LYS A 1 100 ? 20.97799 7.80993 6.06024 1.000 22.61782 100 LYS AA C 1
ATOM 1495 O O . LYS A 1 100 ? 21.91092 7.21657 6.61385 1.000 25.24144 100 LYS AA O 1
ATOM 1514 N N . TYR A 1 101 ? 21.05494 8.30694 4.82301 1.000 25.34544 101 TYR AA N 1
ATOM 1515 C CA . TYR A 1 101 ? 22.34512 8.18569 4.10746 1.000 24.91232 101 TYR AA CA 1
ATOM 1516 C C . TYR A 1 101 ? 23.45387 8.96967 4.81077 1.000 29.39652 101 TYR AA C 1
ATOM 1517 O O . TYR A 1 101 ? 23.30799 10.16716 5.09357 1.000 30.37139 101 TYR AA O 1
ATOM 1535 N N . ARG A 1 102 ? 24.57939 8.31173 5.02826 1.000 29.15252 102 ARG AA N 1
ATOM 1536 C CA . ARG A 1 102 ? 25.74423 8.84519 5.70853 1.000 26.66652 102 ARG AA CA 1
ATOM 1537 C C . ARG A 1 102 ? 26.93407 8.83398 4.79713 1.000 27.45052 102 ARG AA C 1
ATOM 1538 O O . ARG A 1 102 ? 27.48574 7.76469 4.51509 1.000 27.76435 102 ARG AA O 1
ATOM 1559 N N . PRO A 1 103 ? 27.38662 9.98394 4.31242 1.000 27.99400 103 PRO AA N 1
ATOM 1560 C CA . PRO A 1 103 ? 28.54025 9.92075 3.40525 1.000 27.52012 103 PRO AA CA 1
ATOM 1561 C C . PRO A 1 103 ? 29.77108 9.25048 3.98436 1.000 30.01600 103 PRO AA C 1
ATOM 1562 O O . PRO A 1 103 ? 30.53611 8.67789 3.22890 1.000 29.37483 103 PRO AA O 1
ATOM 1573 N N . GLU A 1 104 ? 29.99964 9.33531 5.30497 1.000 26.85275 104 GLU AA N 1
ATOM 1574 C CA . GLU A 1 104 ? 31.21432 8.76548 5.86004 1.000 30.34156 104 GLU AA CA 1
ATOM 1575 C C . GLU A 1 104 ? 31.16334 7.25888 5.74611 1.000 32.79437 104 GLU AA C 1
ATOM 1576 O O . GLU A 1 104 ? 32.19825 6.59235 5.86571 1.000 30.47687 104 GLU AA O 1
ATOM 1588 N N . ASN A 1 105 ? 29.94091 6.71906 5.54691 1.000 28.51346 105 ASN AA N 1
ATOM 1589 C CA . ASN A 1 105 ? 29.77616 5.25671 5.43257 1.000 26.89419 105 ASN AA CA 1
ATOM 1590 C C . ASN A 1 105 ? 29.71292 4.74438 3.98875 1.000 29.60264 105 ASN AA C 1
ATOM 1591 O O . ASN A 1 105 ? 29.54338 3.53679 3.75143 1.000 29.43366 105 ASN AA O 1
ATOM 1602 N N . SER A 1 106 ? 29.84168 5.64776 3.03324 1.000 27.37128 106 SER AA N 1
ATOM 1603 C CA . SER A 1 106 ? 29.80898 5.28399 1.62686 1.000 26.00256 106 SER AA CA 1
ATOM 1604 C C . SER A 1 106 ? 30.95947 4.40108 1.20583 1.000 34.60183 106 SER AA C 1
ATOM 1605 O O . SER A 1 106 ? 32.10542 4.68560 1.57423 1.000 27.42606 106 SER AA O 1
ATOM 1613 N N . VAL A 1 107 ? 30.67774 3.34305 0.38449 1.000 30.12791 107 VAL AA N 1
ATOM 1614 C CA . VAL A 1 107 ? 31.75514 2.46329 -0.09145 1.000 27.11309 107 VAL AA CA 1
ATOM 1615 C C . VAL A 1 107 ? 31.63007 2.26489 -1.61061 1.000 28.47462 107 VAL AA C 1
ATOM 1616 O O . VAL A 1 107 ? 32.33413 1.45998 -2.20596 1.000 25.60627 107 VAL AA O 1
ATOM 1629 N N . ALA A 1 108 ? 30.72235 2.99501 -2.23317 1.000 28.60294 108 ALA AA N 1
ATOM 1630 C CA . ALA A 1 108 ? 30.61847 2.87843 -3.66919 1.000 30.59077 108 ALA AA CA 1
ATOM 1631 C C . ALA A 1 108 ? 30.18598 4.17339 -4.31307 1.000 28.71254 108 ALA AA C 1
ATOM 1632 O O . ALA A 1 108 ? 29.53462 4.98387 -3.67193 1.000 26.66343 108 ALA AA O 1
ATOM 1639 N N . GLN A 1 109 ? 30.54553 4.34446 -5.59462 1.000 25.42274 109 GLN AA N 1
ATOM 1640 C CA . GLN A 1 109 ? 30.15185 5.50369 -6.39818 1.000 25.70531 109 GLN AA CA 1
ATOM 1641 C C . GLN A 1 109 ? 29.96667 5.08602 -7.83459 1.000 28.83237 109 GLN AA C 1
ATOM 1642 O O . GLN A 1 109 ? 30.53808 4.06695 -8.23222 1.000 32.27645 109 GLN AA O 1
ATOM 1656 N N . ASP A 1 110 ? 29.16281 5.84020 -8.61039 1.000 28.40435 110 ASP AA N 1
ATOM 1657 C CA . ASP A 1 110 ? 29.07910 5.60790 -10.04799 1.000 27.99097 110 ASP AA CA 1
ATOM 1658 C C . ASP A 1 110 ? 28.85057 6.96023 -10.72740 1.000 34.20279 110 ASP AA C 1
ATOM 1659 O O . ASP A 1 110 ? 28.40310 7.93583 -10.11273 1.000 30.84238 110 ASP AA O 1
ATOM 1668 N N . THR A 1 111 ? 29.20838 7.01748 -12.00681 1.000 31.13781 111 THR AA N 1
ATOM 1669 C CA . THR A 1 111 ? 29.10590 8.26411 -12.77579 1.000 31.45567 111 THR AA CA 1
ATOM 1670 C C . THR A 1 111 ? 27.88317 8.25774 -13.65148 1.000 34.37584 111 THR AA C 1
ATOM 1671 O O . THR A 1 111 ? 27.64951 9.19486 -14.42306 1.000 32.80413 111 THR AA O 1
ATOM 1682 N N . GLY A 1 112 ? 27.08498 7.20097 -13.52742 1.000 28.99894 112 GLY AA N 1
ATOM 1683 C CA . GLY A 1 112 ? 25.91776 7.05265 -14.39719 1.000 22.02772 112 GLY AA CA 1
ATOM 1684 C C . GLY A 1 112 ? 25.87903 5.56547 -14.73597 1.000 25.81831 112 GLY AA C 1
ATOM 1685 O O . GLY A 1 112 ? 26.40540 4.75972 -13.97521 1.000 28.95061 112 GLY AA O 1
ATOM 1689 N N . PHE A 1 113 ? 25.27444 5.18835 -15.86934 1.000 24.96881 113 PHE AA N 1
ATOM 1690 C CA . PHE A 1 113 ? 25.14598 3.75581 -16.17847 1.000 25.05715 113 PHE AA CA 1
ATOM 1691 C C . PHE A 1 113 ? 25.15095 3.56209 -17.66407 1.000 25.26940 113 PHE AA C 1
ATOM 1692 O O . PHE A 1 113 ? 24.94036 4.51673 -18.42129 1.000 26.95600 113 PHE AA O 1
ATOM 1709 N N . THR A 1 114 ? 25.41644 2.33833 -18.09443 1.000 23.93105 114 THR AA N 1
ATOM 1710 C CA . THR A 1 114 ? 25.37267 1.96316 -19.49928 1.000 25.25523 114 THR AA CA 1
ATOM 1711 C C . THR A 1 114 ? 24.17868 1.06744 -19.76149 1.000 28.87055 114 THR AA C 1
ATOM 1712 O O . THR A 1 114 ? 23.92034 0.14451 -18.99488 1.000 29.06424 114 THR AA O 1
ATOM 1723 N N . VAL A 1 115 ? 23.45625 1.34088 -20.84907 1.000 24.85537 115 VAL AA N 1
ATOM 1724 C CA . VAL A 1 115 ? 22.31299 0.56172 -21.26420 1.000 30.04252 115 VAL AA CA 1
ATOM 1725 C C . VAL A 1 115 ? 22.69729 -0.48028 -22.30813 1.000 35.06263 115 VAL AA C 1
ATOM 1726 O O . VAL A 1 115 ? 23.48549 -0.18428 -23.20032 1.000 33.52171 115 VAL AA O 1
ATOM 1739 N N . VAL A 1 116 ? 22.16454 -1.70537 -22.16787 1.000 30.42656 116 VAL AA N 1
ATOM 1740 C CA . VAL A 1 116 ? 22.38106 -2.74196 -23.16228 1.000 31.05119 116 VAL AA CA 1
ATOM 1741 C C . VAL A 1 116 ? 21.32614 -2.52939 -24.23024 1.000 27.21830 116 VAL AA C 1
ATOM 1742 O O . VAL A 1 116 ? 20.16893 -2.26679 -23.89446 1.000 28.00248 116 VAL AA O 1
ATOM 1755 N N . ALA A 1 117 ? 21.67230 -2.73261 -25.49421 1.000 30.27946 117 ALA AA N 1
ATOM 1756 C CA . ALA A 1 117 ? 20.65153 -2.46970 -26.52354 1.000 36.30815 117 ALA AA CA 1
ATOM 1757 C C . ALA A 1 117 ? 19.41078 -3.29730 -26.20720 1.000 42.41550 117 ALA AA C 1
ATOM 1758 O O . ALA A 1 117 ? 19.49190 -4.51096 -26.04899 1.000 44.02602 117 ALA AA O 1
ATOM 1765 N N . PRO A 1 118 ? 18.23310 -2.64978 -26.14087 1.000 42.49174 118 PRO AA N 1
ATOM 1766 C CA . PRO A 1 118 ? 17.04225 -3.44175 -25.80321 1.000 48.72327 118 PRO AA CA 1
ATOM 1767 C C . PRO A 1 118 ? 16.67011 -4.60341 -26.70958 1.000 47.56020 118 PRO AA C 1
ATOM 1768 O O . PRO A 1 118 ? 16.66728 -4.48128 -27.92260 1.000 36.56137 118 PRO AA O 1
ATOM 1779 N N . GLY A 1 119 ? 16.29465 -5.73919 -26.07903 1.000 37.54301 119 GLY AA N 1
ATOM 1780 C CA . GLY A 1 119 ? 15.86236 -6.90916 -26.83058 1.000 29.51614 119 GLY AA CA 1
ATOM 1781 C C . GLY A 1 119 ? 17.02339 -7.65148 -27.46215 1.000 33.71074 119 GLY AA C 1
ATOM 1782 O O . GLY A 1 119 ? 16.81275 -8.68988 -28.11051 1.000 37.77722 119 GLY AA O 1
ATOM 1786 N N . LYS A 1 120 ? 18.25957 -7.16794 -27.27645 1.000 27.19237 120 LYS AA N 1
ATOM 1787 C CA . LYS A 1 120 ? 19.38459 -7.87602 -27.92323 1.000 33.74305 120 LYS AA CA 1
ATOM 1788 C C . LYS A 1 120 ? 20.18063 -8.82789 -27.01380 1.000 31.72120 120 LYS AA C 1
ATOM 1789 O O . LYS A 1 120 ? 21.10741 -8.39560 -26.33290 1.000 32.48580 120 LYS AA O 1
ATOM 1808 N N . GLU A 1 121 ? 19.82819 -10.12298 -27.05075 1.000 28.54000 121 GLU AA N 1
ATOM 1809 C CA . GLU A 1 121 ? 20.51602 -11.10861 -26.22402 1.000 32.15081 121 GLU AA CA 1
ATOM 1810 C C . GLU A 1 121 ? 22.00394 -11.21389 -26.54013 1.000 33.87698 121 GLU AA C 1
ATOM 1811 O O . GLU A 1 121 ? 22.79081 -11.56615 -25.67747 1.000 31.96668 121 GLU AA O 1
ATOM 1823 N N . LYS A 1 122 ? 22.40725 -10.93072 -27.78141 1.000 30.90636 122 LYS AA N 1
ATOM 1824 C CA . LYS A 1 122 ? 23.83815 -11.02267 -28.03318 1.000 28.14328 122 LYS AA CA 1
ATOM 1825 C C . LYS A 1 122 ? 24.54545 -9.85812 -27.46430 1.000 29.09279 122 LYS AA C 1
ATOM 1826 O O . LYS A 1 122 ? 25.70668 -9.99475 -27.07912 1.000 26.07784 122 LYS AA O 1
ATOM 1845 N N . ALA A 1 123 ? 23.87864 -8.66498 -27.42604 1.000 25.67691 123 ALA AA N 1
ATOM 1846 C CA . ALA A 1 123 ? 24.55120 -7.54724 -26.82062 1.000 27.74713 123 ALA AA CA 1
ATOM 1847 C C . ALA A 1 123 ? 24.63473 -7.81420 -25.31893 1.000 25.35550 123 ALA AA C 1
ATOM 1848 O O . ALA A 1 123 ? 25.61282 -7.45023 -24.65890 1.000 25.73383 123 ALA AA O 1
ATOM 1855 N N . LEU A 1 124 ? 23.60408 -8.47273 -24.79638 1.000 28.13945 124 LEU AA N 1
ATOM 1856 C CA . LEU A 1 124 ? 23.68109 -8.78196 -23.36363 1.000 27.35567 124 LEU AA CA 1
ATOM 1857 C C . LEU A 1 124 ? 24.78661 -9.79962 -23.08199 1.000 25.73998 124 LEU AA C 1
ATOM 1858 O O . LEU A 1 124 ? 25.45402 -9.75663 -22.05420 1.000 24.72367 124 LEU AA O 1
ATOM 1874 N N . MET A 1 125 ? 24.99501 -10.71961 -24.02324 1.000 30.27559 125 MET AA N 1
ATOM 1875 C CA . MET A 1 125 ? 26.04000 -11.72648 -23.81531 1.000 28.26854 125 MET AA CA 1
ATOM 1876 C C . MET A 1 125 ? 27.40871 -11.05723 -23.77434 1.000 28.38518 125 MET AA C 1
ATOM 1877 O O . MET A 1 125 ? 28.28486 -11.37548 -22.95200 1.000 25.86724 125 MET AA O 1
ATOM 1891 N N . LYS A 1 126 ? 27.59241 -10.06285 -24.64364 1.000 25.85458 126 LYS AA N 1
ATOM 1892 C CA . LYS A 1 126 ? 28.85171 -9.35418 -24.68143 1.000 28.39077 126 LYS AA CA 1
ATOM 1893 C C . LYS A 1 126 ? 29.06520 -8.53895 -23.42114 1.000 27.51649 126 LYS AA C 1
ATOM 1894 O O . LYS A 1 126 ? 30.17631 -8.51182 -22.90570 1.000 24.46539 126 LYS AA O 1
ATOM 1913 N N . ALA A 1 127 ? 28.01558 -7.90494 -22.92169 1.000 25.21361 127 ALA AA N 1
ATOM 1914 C CA . ALA A 1 127 ? 28.15450 -7.12673 -21.68857 1.000 27.61340 127 ALA AA CA 1
ATOM 1915 C C . ALA A 1 127 ? 28.52474 -8.03141 -20.49811 1.000 24.45515 127 ALA AA C 1
ATOM 1916 O O . ALA A 1 127 ? 29.42363 -7.71887 -19.74102 1.000 25.39612 127 ALA AA O 1
ATOM 1923 N N . VAL A 1 128 ? 27.83514 -9.12964 -20.37942 1.000 21.59859 128 VAL AA N 1
ATOM 1924 C CA . VAL A 1 128 ? 28.10382 -10.07286 -19.27301 1.000 24.07100 128 VAL AA CA 1
ATOM 1925 C C . VAL A 1 128 ? 29.56579 -10.56492 -19.38077 1.000 25.33844 128 VAL AA C 1
ATOM 1926 O O . VAL A 1 128 ? 30.28503 -10.57926 -18.39210 1.000 23.63093 128 VAL AA O 1
ATOM 1939 N N . ALA A 1 129 ? 30.00827 -10.93920 -20.60149 1.000 23.65817 129 ALA AA N 1
ATOM 1940 C CA . ALA A 1 129 ? 31.36203 -11.43471 -20.75173 1.000 25.21767 129 ALA AA CA 1
ATOM 1941 C C . ALA A 1 129 ? 32.44793 -10.40021 -20.50512 1.000 30.40512 129 ALA AA C 1
ATOM 1942 O O . ALA A 1 129 ? 33.49957 -10.74446 -19.97829 1.000 29.33024 129 ALA AA O 1
ATOM 1949 N N . THR A 1 130 ? 32.20760 -9.11569 -20.84948 1.000 29.05878 130 THR AA N 1
ATOM 1950 C CA . THR A 1 130 ? 33.33268 -8.19526 -20.70585 1.000 33.84058 130 THR AA CA 1
ATOM 1951 C C . THR A 1 130 ? 33.27445 -7.25101 -19.51579 1.000 35.02350 130 THR AA C 1
ATOM 1952 O O . THR A 1 130 ? 34.30815 -6.67689 -19.15337 1.000 31.60348 130 THR AA O 1
ATOM 1963 N N . VAL A 1 131 ? 32.10340 -7.12574 -18.87855 1.000 26.60469 131 VAL AA N 1
ATOM 1964 C CA . VAL A 1 131 ? 31.94121 -6.16323 -17.78070 1.000 28.19491 131 VAL AA CA 1
ATOM 1965 C C . VAL A 1 131 ? 31.84218 -6.77259 -16.39856 1.000 25.87238 131 VAL AA C 1
ATOM 1966 O O . VAL A 1 131 ? 32.53936 -6.35295 -15.45518 1.000 25.96619 131 VAL AA O 1
ATOM 1979 N N . GLY A 1 132 ? 30.96682 -7.77168 -16.27025 1.000 27.33163 132 GLY AA N 1
ATOM 1980 C CA . GLY A 1 132 ? 30.71808 -8.40883 -14.99039 1.000 20.92426 132 GLY AA CA 1
ATOM 1981 C C . GLY A 1 132 ? 29.19089 -8.58728 -14.89100 1.000 21.32369 132 GLY AA C 1
ATOM 1982 O O . GLY A 1 132 ? 28.48840 -8.51155 -15.90039 1.000 25.37047 132 GLY AA O 1
ATOM 1986 N N . PRO A 1 133 ? 28.66190 -8.82261 -13.70084 1.000 20.77411 133 PRO AA N 1
ATOM 1987 C CA . PRO A 1 133 ? 27.19035 -9.00038 -13.58085 1.000 18.27593 133 PRO AA CA 1
ATOM 1988 C C . PRO A 1 133 ? 26.41173 -7.78341 -14.06701 1.000 19.99520 133 PRO AA C 1
ATOM 1989 O O . PRO A 1 133 ? 26.81117 -6.62456 -13.84641 1.000 19.51656 133 PRO AA O 1
ATOM 2000 N N . ILE A 1 134 ? 25.26553 -8.06241 -14.65740 1.000 17.90466 134 ILE AA N 1
ATOM 2001 C CA . ILE A 1 134 ? 24.44983 -7.04960 -15.31057 1.000 23.07658 134 ILE AA CA 1
ATOM 2002 C C . ILE A 1 134 ? 23.04302 -7.03112 -14.71492 1.000 27.41746 134 ILE AA C 1
ATOM 2003 O O . ILE A 1 134 ? 22.47509 -8.08848 -14.52518 1.000 19.99464 134 ILE AA O 1
ATOM 2019 N N . SER A 1 135 ? 22.53643 -5.84631 -14.35310 1.000 18.83184 135 SER AA N 1
ATOM 2020 C CA . SER A 1 135 ? 21.11634 -5.71223 -13.84946 1.000 21.80612 135 SER AA CA 1
ATOM 2021 C C . SER A 1 135 ? 20.16481 -5.94834 -14.98298 1.000 24.00644 135 SER AA C 1
ATOM 2022 O O . SER A 1 135 ? 20.38620 -5.37364 -16.06109 1.000 21.04762 135 SER AA O 1
ATOM 2030 N N . VAL A 1 136 ? 19.11204 -6.71040 -14.78715 1.000 23.02335 136 VAL AA N 1
ATOM 2031 C CA . VAL A 1 136 ? 18.16344 -6.91569 -15.82836 1.000 19.29355 136 VAL AA CA 1
ATOM 2032 C C . VAL A 1 136 ? 16.74007 -6.97257 -15.22351 1.000 20.53231 136 VAL AA C 1
ATOM 2033 O O . VAL A 1 136 ? 16.57537 -7.25741 -14.05688 1.000 21.94097 136 VAL AA O 1
ATOM 2046 N N . ALA A 1 137 ? 15.72777 -6.69398 -16.05270 1.000 24.32144 137 ALA AA N 1
ATOM 2047 C CA . ALA A 1 137 ? 14.32731 -6.82966 -15.62117 1.000 23.39761 137 ALA AA CA 1
ATOM 2048 C C . ALA A 1 137 ? 13.78434 -8.10125 -16.25579 1.000 23.31429 137 ALA AA C 1
ATOM 2049 O O . ALA A 1 137 ? 14.26430 -8.50506 -17.31747 1.000 24.38067 137 ALA AA O 1
ATOM 2056 N N . MET A 1 138 ? 12.80341 -8.73496 -15.64551 1.000 22.25181 138 MET AA N 1
ATOM 2057 C CA . MET A 1 138 ? 12.23978 -9.92503 -16.26182 1.000 27.83959 138 MET AA CA 1
ATOM 2058 C C . MET A 1 138 ? 10.77587 -10.06463 -15.87391 1.000 27.60002 138 MET AA C 1
ATOM 2059 O O . MET A 1 138 ? 10.32243 -9.37126 -14.96854 1.000 23.01056 138 MET AA O 1
ATOM 2073 N N . ASP A 1 139 ? 10.04343 -10.92644 -16.59897 1.000 24.17912 139 ASP AA N 1
ATOM 2074 C CA . ASP A 1 139 ? 8.65593 -11.26566 -16.25878 1.000 21.40526 139 ASP AA CA 1
ATOM 2075 C C . ASP A 1 139 ? 8.76727 -12.45048 -15.32164 1.000 25.41566 139 ASP AA C 1
ATOM 2076 O O . ASP A 1 139 ? 9.02921 -13.59167 -15.77706 1.000 29.06706 139 ASP AA O 1
ATOM 2085 N N . ALA A 1 140 ? 8.59422 -12.19133 -14.01733 1.000 23.96083 140 ALA AA N 1
ATOM 2086 C CA . ALA A 1 140 ? 8.64826 -13.24202 -12.98379 1.000 27.33588 140 ALA AA CA 1
ATOM 2087 C C . ALA A 1 140 ? 7.23725 -13.57214 -12.38193 1.000 28.86529 140 ALA AA C 1
ATOM 2088 O O . ALA A 1 140 ? 7.15715 -14.33000 -11.41916 1.000 26.95684 140 ALA AA O 1
ATOM 2095 N N . GLY A 1 141 ? 6.16155 -12.99852 -12.96471 1.000 30.78006 141 GLY AA N 1
ATOM 2096 C CA . GLY A 1 141 ? 4.79522 -13.14971 -12.45225 1.000 24.94501 141 GLY AA CA 1
ATOM 2097 C C . GLY A 1 141 ? 4.16250 -14.48604 -12.77460 1.000 36.51242 141 GLY AA C 1
ATOM 2098 O O . GLY A 1 141 ? 3.08138 -14.52418 -13.35795 1.000 33.06276 141 GLY AA O 1
ATOM 2102 N N . HIS A 1 142 ? 4.80747 -15.59323 -12.37655 1.000 29.04281 142 HIS AA N 1
ATOM 2103 C CA . HIS A 1 142 ? 4.25230 -16.91319 -12.65428 1.000 33.21988 142 HIS AA CA 1
ATOM 2104 C C . HIS A 1 142 ? 4.54062 -17.87716 -11.53143 1.000 37.80210 142 HIS AA C 1
ATOM 2105 O O . HIS A 1 142 ? 5.60365 -17.82309 -10.90924 1.000 33.20292 142 HIS AA O 1
ATOM 2120 N N . SER A 1 143 ? 3.58861 -18.77413 -11.28607 1.000 35.16737 143 SER AA N 1
ATOM 2121 C CA . SER A 1 143 ? 3.70736 -19.83003 -10.29127 1.000 31.61488 143 SER AA CA 1
ATOM 2122 C C . SER A 1 143 ? 4.88097 -20.72584 -10.62215 1.000 26.12631 143 SER AA C 1
ATOM 2123 O O . SER A 1 143 ? 5.55054 -21.22005 -9.72607 1.000 30.17517 143 SER AA O 1
ATOM 2131 N N . SER A 1 144 ? 5.15349 -20.91970 -11.91282 1.000 24.32367 144 SER AA N 1
ATOM 2132 C CA . SER A 1 144 ? 6.28243 -21.74359 -12.28916 1.000 26.85818 144 SER AA CA 1
ATOM 2133 C C . SER A 1 144 ? 7.58503 -21.10673 -11.80903 1.000 27.63116 144 SER AA C 1
ATOM 2134 O O . SER A 1 144 ? 8.52796 -21.82612 -11.50097 1.000 28.64390 144 SER AA O 1
ATOM 2142 N N . PHE A 1 145 ? 7.62815 -19.74851 -11.74222 1.000 25.10849 145 PHE AA N 1
ATOM 2143 C CA . PHE A 1 145 ? 8.85306 -19.11273 -11.25146 1.000 24.81874 145 PHE AA CA 1
ATOM 2144 C C . PHE A 1 145 ? 8.92425 -19.17016 -9.75369 1.000 25.17829 145 PHE AA C 1
ATOM 2145 O O . PHE A 1 145 ? 9.98416 -19.37167 -9.13718 1.000 26.50024 145 PHE AA O 1
ATOM 2162 N N . GLN A 1 146 ? 7.78578 -18.96822 -9.13084 1.000 25.25305 146 GLN AA N 1
ATOM 2163 C CA . GLN A 1 146 ? 7.74400 -19.01195 -7.68461 1.000 31.15112 146 GLN AA CA 1
ATOM 2164 C C . GLN A 1 146 ? 8.18043 -20.34765 -7.13351 1.000 34.83163 146 GLN AA C 1
ATOM 2165 O O . GLN A 1 146 ? 8.89065 -20.39370 -6.12276 1.000 28.76119 146 GLN AA O 1
ATOM 2179 N N . PHE A 1 147 ? 7.80080 -21.44073 -7.83019 1.000 29.01143 147 PHE AA N 1
ATOM 2180 C CA . PHE A 1 147 ? 8.14251 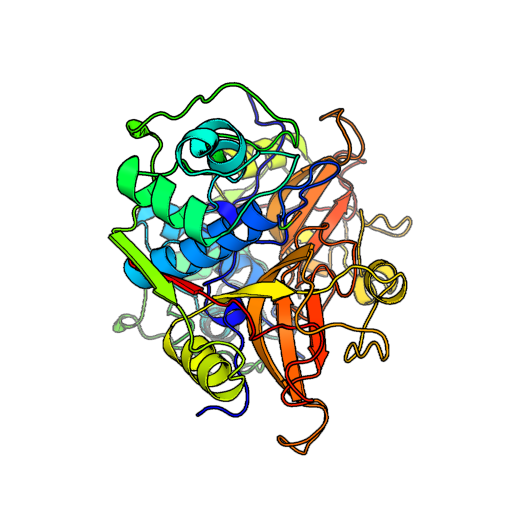-22.77960 -7.36336 1.000 32.56955 147 PHE AA CA 1
ATOM 2181 C C . PHE A 1 147 ? 9.28372 -23.36587 -8.15025 1.000 31.56711 147 PHE AA C 1
ATOM 2182 O O . PHE A 1 147 ? 9.49788 -24.56395 -8.11708 1.000 33.07669 147 PHE AA O 1
ATOM 2199 N N . TYR A 1 148 ? 10.04203 -22.52573 -8.87758 1.000 29.58024 148 TYR AA N 1
ATOM 2200 C CA . TYR A 1 148 ? 11.14385 -23.10431 -9.64267 1.000 26.74719 148 TYR AA CA 1
ATOM 2201 C C . TYR A 1 148 ? 12.16515 -23.78690 -8.71696 1.000 32.27896 148 TYR AA C 1
ATOM 2202 O O . TYR A 1 148 ? 12.41592 -23.33105 -7.61604 1.000 33.07930 148 TYR AA O 1
ATOM 2220 N N . LYS A 1 149 ? 12.75562 -24.87075 -9.18325 1.000 33.38405 149 LYS AA N 1
ATOM 2221 C CA . LYS A 1 149 ? 13.71402 -25.58111 -8.34783 1.000 33.81273 149 LYS AA CA 1
ATOM 2222 C C . LYS A 1 149 ? 14.97925 -25.90967 -9.07807 1.000 34.18198 149 LYS AA C 1
ATOM 2223 O O . LYS A 1 149 ? 16.05232 -25.75763 -8.49855 1.000 36.91691 149 LYS AA O 1
ATOM 2242 N N . SER A 1 150 ? 14.90673 -26.38448 -10.33208 1.000 32.05172 150 SER AA N 1
ATOM 2243 C CA . SER A 1 150 ? 16.15986 -26.68725 -11.02299 1.000 39.82726 150 SER AA CA 1
ATOM 2244 C C . SER A 1 150 ? 15.97805 -26.80033 -12.51878 1.000 36.51246 150 SER AA C 1
ATOM 2245 O O . SER A 1 150 ? 14.86635 -26.79197 -12.98788 1.000 41.08545 150 SER AA O 1
ATOM 2253 N N . GLY A 1 151 ? 17.07190 -26.88157 -13.25405 1.000 32.87996 151 GLY AA N 1
ATOM 2254 C CA . GLY A 1 151 ? 17.00838 -26.98915 -14.69654 1.000 34.80947 151 GLY AA CA 1
ATOM 2255 C C . GLY A 1 151 ? 16.85561 -25.64237 -15.37472 1.000 33.53920 151 GLY AA C 1
ATOM 2256 O O . GLY A 1 151 ? 16.93992 -24.59870 -14.73796 1.000 34.60224 151 GLY AA O 1
ATOM 2260 N N . ILE A 1 152 ? 16.64791 -25.66493 -16.68505 1.000 29.06827 152 ILE AA N 1
ATOM 2261 C CA . ILE A 1 152 ? 16.46749 -24.44025 -17.44995 1.000 35.15618 152 ILE AA CA 1
ATOM 2262 C C . ILE A 1 152 ? 15.01628 -23.97700 -17.41550 1.000 41.22719 152 ILE AA C 1
ATOM 2263 O O . ILE A 1 152 ? 14.12945 -24.64743 -17.94892 1.000 39.50998 152 ILE AA O 1
ATOM 2279 N N . TYR A 1 153 ? 14.77055 -22.83340 -16.77362 1.000 30.25355 153 TYR AA N 1
ATOM 2280 C CA . TYR A 1 153 ? 13.41613 -22.30279 -16.70239 1.000 33.11287 153 TYR AA CA 1
ATOM 2281 C C . TYR A 1 153 ? 12.89763 -21.85735 -18.06597 1.000 29.06780 153 TYR AA C 1
ATOM 2282 O O . TYR A 1 153 ? 13.56429 -21.09995 -18.79135 1.000 28.61846 153 TYR AA O 1
ATOM 2300 N N . PHE A 1 154 ? 11.67898 -22.24568 -18.36515 1.000 29.97790 154 PHE AA N 1
ATOM 2301 C CA . PHE A 1 154 ? 10.99884 -21.85128 -19.60149 1.000 30.94548 154 PHE AA CA 1
ATOM 2302 C C . PHE A 1 154 ? 9.52031 -21.82829 -19.30975 1.000 33.61857 154 PHE AA C 1
ATOM 2303 O O . PHE A 1 154 ? 8.97075 -22.81738 -18.84039 1.000 37.56868 154 PHE AA O 1
ATOM 2320 N N . GLU A 1 155 ? 8.87338 -20.70433 -19.59190 1.000 30.25979 155 GLU AA N 1
ATOM 2321 C CA . GLU A 1 155 ? 7.47632 -20.51719 -19.29327 1.000 26.82508 155 GLU AA CA 1
ATOM 2322 C C . GLU A 1 155 ? 6.77118 -19.95501 -20.51345 1.000 34.35333 155 GLU AA C 1
ATOM 2323 O O . GLU A 1 155 ? 7.00473 -18.82110 -20.92255 1.000 31.34639 155 GLU AA O 1
ATOM 2335 N N . PRO A 1 156 ? 5.86413 -20.72687 -21.10117 1.000 35.38600 156 PRO AA N 1
ATOM 2336 C CA . PRO A 1 156 ? 5.14007 -20.26709 -22.29086 1.000 33.06471 156 PRO AA CA 1
ATOM 2337 C C . PRO A 1 156 ? 4.40285 -18.97450 -22.12303 1.000 31.03976 156 PRO AA C 1
ATOM 2338 O O . PRO A 1 156 ? 4.22042 -18.24915 -23.08840 1.000 35.96593 156 PRO AA O 1
ATOM 2349 N N . ASP A 1 157 ? 3.94525 -18.69314 -20.92082 1.000 30.68012 157 ASP AA N 1
ATOM 2350 C CA . ASP A 1 157 ? 3.18232 -17.48401 -20.67292 1.000 30.90456 157 ASP AA CA 1
ATOM 2351 C C . ASP A 1 157 ? 4.06336 -16.27849 -20.38278 1.000 29.43557 157 ASP AA C 1
ATOM 2352 O O . ASP A 1 157 ? 3.55164 -15.24050 -20.00904 1.000 28.69582 157 ASP AA O 1
ATOM 2361 N N . CYS A 1 158 ? 5.39337 -16.41877 -20.50324 1.000 34.40213 158 CYS AA N 1
ATOM 2362 C CA . CYS A 1 158 ? 6.28418 -15.30780 -20.21681 1.000 32.99628 158 CYS AA CA 1
ATOM 2363 C C . CYS A 1 158 ? 6.22543 -14.18285 -21.24595 1.000 34.71544 158 CYS AA C 1
ATOM 2364 O O . CYS A 1 158 ? 6.08395 -14.42343 -22.42427 1.000 37.73425 158 CYS AA O 1
ATOM 2371 N N . SER A 1 159 ? 6.34882 -12.94823 -20.77381 1.000 32.69073 159 SER AA N 1
ATOM 2372 C CA . SER A 1 159 ? 6.36898 -11.77924 -21.61303 1.000 27.88192 159 SER AA CA 1
ATOM 2373 C C . SER A 1 159 ? 7.80465 -11.23329 -21.74167 1.000 35.76832 159 SER AA C 1
ATOM 2374 O O . SER A 1 159 ? 8.57021 -11.26536 -20.78288 1.000 36.29231 159 SER AA O 1
ATOM 2382 N N . SER A 1 160 ? 8.17906 -10.77748 -22.95057 1.000 33.53389 160 SER AA N 1
ATOM 2383 C CA . SER A 1 160 ? 9.47886 -10.15605 -23.18165 1.000 33.79291 160 SER AA CA 1
ATOM 2384 C C . SER A 1 160 ? 9.35623 -8.63453 -23.07830 1.000 32.41826 160 SER AA C 1
ATOM 2385 O O . SER A 1 160 ? 10.35588 -7.93127 -23.10286 1.000 31.89809 160 SER AA O 1
ATOM 2393 N N . LYS A 1 161 ? 8.13043 -8.14585 -22.88069 1.000 35.30876 161 LYS AA N 1
ATOM 2394 C CA . LYS A 1 161 ? 7.84072 -6.70881 -22.83303 1.000 44.07409 161 LYS AA CA 1
ATOM 2395 C C . LYS A 1 161 ? 7.26405 -6.18540 -21.52406 1.000 37.48260 161 LYS AA C 1
ATOM 2396 O O . LYS A 1 161 ? 7.66379 -5.11751 -21.08365 1.000 38.53438 161 LYS AA O 1
ATOM 2415 N N . ASN A 1 162 ? 6.28909 -6.87603 -20.93575 1.000 35.04057 162 ASN AA N 1
ATOM 2416 C CA . ASN A 1 162 ? 5.73404 -6.35865 -19.68719 1.000 38.53797 162 ASN AA CA 1
ATOM 2417 C C . ASN A 1 162 ? 6.41278 -7.10766 -18.54444 1.000 40.67772 162 ASN AA C 1
ATOM 2418 O O . ASN A 1 162 ? 6.08698 -8.24370 -18.23211 1.000 36.27175 162 ASN AA O 1
ATOM 2429 N N . LEU A 1 163 ? 7.39704 -6.44371 -17.94601 1.000 32.28211 163 LEU AA N 1
ATOM 2430 C CA . LEU A 1 163 ? 8.23571 -7.00862 -16.88816 1.000 29.33248 163 LEU AA CA 1
ATOM 2431 C C . LEU A 1 163 ? 7.87416 -6.51654 -15.51188 1.000 30.17263 163 LEU AA C 1
ATOM 2432 O O . LEU A 1 163 ? 7.35669 -5.41348 -15.36328 1.000 27.37270 163 LEU AA O 1
ATOM 2448 N N . ASP A 1 164 ? 8.14136 -7.33208 -14.48951 1.000 24.71138 164 ASP AA N 1
ATOM 2449 C CA . ASP A 1 164 ? 7.73121 -6.92521 -13.15632 1.000 23.75999 164 ASP AA CA 1
ATOM 2450 C C . ASP A 1 164 ? 8.76630 -7.22141 -12.08054 1.000 24.75873 164 ASP AA C 1
ATOM 2451 O O . ASP A 1 164 ? 8.44703 -7.11251 -10.90096 1.000 25.23827 164 ASP AA O 1
ATOM 2460 N N . HIS A 1 165 ? 9.99163 -7.57099 -12.47635 1.000 24.91215 165 HIS AA N 1
ATOM 2461 C CA . HIS A 1 165 ? 10.94954 -7.98498 -11.45872 1.000 26.23322 165 HIS AA CA 1
ATOM 2462 C C . HIS A 1 165 ? 12.37547 -7.74152 -11.87191 1.000 27.61750 165 HIS AA C 1
ATOM 2463 O O . HIS A 1 165 ? 12.75004 -8.13023 -12.96341 1.000 31.09746 165 HIS AA O 1
ATOM 2477 N N . GLY A 1 166 ? 13.16021 -7.13291 -10.99658 1.000 23.36086 166 GLY AA N 1
ATOM 2478 C CA . GLY A 1 166 ? 14.57230 -6.88754 -11.32113 1.000 25.24592 166 GLY AA CA 1
ATOM 2479 C C . GLY A 1 166 ? 15.45441 -7.99493 -10.76709 1.000 25.46875 166 GLY AA C 1
ATOM 2480 O O . GLY A 1 166 ? 15.24500 -8.42173 -9.61861 1.000 22.12804 166 GLY AA O 1
ATOM 2484 N N . VAL A 1 167 ? 16.43931 -8.47903 -11.56999 1.000 19.41205 167 VAL AA N 1
ATOM 2485 C CA . VAL A 1 167 ? 17.33626 -9.52957 -11.08022 1.000 20.10567 167 VAL AA CA 1
ATOM 2486 C C . VAL A 1 167 ? 18.73924 -9.22858 -11.58077 1.000 23.89485 167 VAL AA C 1
ATOM 2487 O O . VAL A 1 167 ? 18.98238 -8.13494 -12.13685 1.000 18.68404 167 VAL AA O 1
ATOM 2500 N N . LEU A 1 168 ? 19.64063 -10.17270 -11.44636 1.000 20.11223 168 LEU AA N 1
ATOM 2501 C CA . LEU A 1 168 ? 21.02959 -9.93758 -11.81094 1.000 19.87803 168 LEU AA CA 1
ATOM 2502 C C . LEU A 1 168 ? 21.61306 -11.11227 -12.62928 1.000 25.19316 168 LEU AA C 1
ATOM 2503 O O . LEU A 1 168 ? 21.63556 -12.25710 -12.15263 1.000 19.17555 168 LEU AA O 1
ATOM 2519 N N . VAL A 1 169 ? 22.08627 -10.82931 -13.85582 1.000 21.01580 169 VAL AA N 1
ATOM 2520 C CA . VAL A 1 169 ? 22.65129 -11.90941 -14.67633 1.000 23.36830 169 VAL AA CA 1
ATOM 2521 C C . VAL A 1 169 ? 24.13528 -11.96526 -14.25983 1.000 25.20826 169 VAL AA C 1
ATOM 2522 O O . VAL A 1 169 ? 24.84807 -10.97920 -14.49075 1.000 24.33105 169 VAL AA O 1
ATOM 2535 N N . VAL A 1 170 ? 24.55599 -13.06534 -13.63686 1.000 24.55584 170 VAL AA N 1
ATOM 2536 C CA . VAL A 1 170 ? 25.96394 -13.25204 -13.19670 1.000 22.75276 170 VAL AA CA 1
ATOM 2537 C C . VAL A 1 170 ? 26.75673 -14.09449 -14.18705 1.000 20.75404 170 VAL AA C 1
ATOM 2538 O O . VAL A 1 170 ? 27.93722 -14.33044 -13.96016 1.000 24.02929 170 VAL AA O 1
ATOM 2551 N N . GLY A 1 171 ? 26.12805 -14.54446 -15.26783 1.000 22.34564 171 GLY AA N 1
ATOM 2552 C CA . GLY A 1 171 ? 26.88069 -15.32874 -16.24734 1.000 22.18610 171 GLY AA CA 1
ATOM 2553 C C . GLY A 1 171 ? 25.93304 -16.00216 -17.23145 1.000 24.94913 171 GLY AA C 1
ATOM 2554 O O . GLY A 1 171 ? 24.76056 -15.64148 -17.33893 1.000 22.61984 171 GLY AA O 1
ATOM 2558 N N . TYR A 1 172 ? 26.44287 -16.97915 -17.97481 1.000 20.55611 172 TYR AA N 1
ATOM 2559 C CA . TYR A 1 172 ? 25.61598 -17.74525 -18.93955 1.000 20.76774 172 TYR AA CA 1
ATOM 2560 C C . TYR A 1 172 ? 26.33623 -19.05084 -19.19508 1.000 24.93780 172 TYR AA C 1
ATOM 2561 O O . TYR A 1 172 ? 27.53488 -19.18428 -18.91772 1.000 22.38544 172 TYR AA O 1
ATOM 2579 N N . GLY A 1 173 ? 25.64021 -20.00444 -19.75074 1.000 27.78837 173 GLY AA N 1
ATOM 2580 C CA . GLY A 1 173 ? 26.28650 -21.28386 -19.92780 1.000 27.28555 173 GLY AA CA 1
ATOM 2581 C C . GLY A 1 173 ? 25.47242 -22.15987 -20.83135 1.000 30.16184 173 GLY AA C 1
ATOM 2582 O O . GLY A 1 173 ? 24.64324 -21.67498 -21.60338 1.000 28.16043 173 GLY AA O 1
ATOM 2586 N N . PHE A 1 174 ? 25.73248 -23.44973 -20.73917 1.000 30.78672 174 PHE AA N 1
ATOM 2587 C CA . PHE A 1 174 ? 25.01580 -24.40952 -21.54332 1.000 34.21788 174 PHE AA CA 1
ATOM 2588 C C . PHE A 1 174 ? 25.09707 -25.74853 -20.89534 1.000 39.43583 174 PHE AA C 1
ATOM 2589 O O . PHE A 1 174 ? 25.99038 -26.01694 -20.09743 1.000 36.30808 174 PHE AA O 1
ATOM 2606 N N . GLU A 1 175 ? 24.13693 -26.57555 -21.20376 1.000 41.39990 175 GLU AA N 1
ATOM 2607 C CA . GLU A 1 175 ? 24.16543 -27.92452 -20.69022 1.000 54.94838 175 GLU AA CA 1
ATOM 2608 C C . GLU A 1 175 ? 24.64063 -28.86247 -21.77432 1.000 63.67799 175 GLU AA C 1
ATOM 2609 O O . GLU A 1 175 ? 24.35708 -28.64182 -22.94336 1.000 67.21310 175 GLU AA O 1
ATOM 2621 N N . GLY A 1 176 ? 25.34132 -29.92663 -21.38268 1.000 65.38293 176 GLY AA N 1
ATOM 2622 C CA . GLY A 1 176 ? 25.87011 -30.86636 -22.36015 1.000 78.40673 176 GLY AA CA 1
ATOM 2623 C C . GLY A 1 176 ? 27.20660 -30.43342 -22.93109 1.000 76.22852 176 GLY AA C 1
ATOM 2624 O O . GLY A 1 176 ? 27.86292 -29.55579 -22.38361 1.000 68.67357 176 GLY AA O 1
ATOM 2628 N N . ALA A 1 177 ? 27.62860 -31.06085 -24.04246 1.000 70.01112 177 ALA AA N 1
ATOM 2629 C CA . ALA A 1 177 ? 28.93579 -30.75021 -24.62278 1.000 56.46056 177 ALA AA CA 1
ATOM 2630 C C . ALA A 1 177 ? 28.89088 -29.69064 -25.71997 1.000 48.68781 177 ALA AA C 1
ATOM 2631 O O . ALA A 1 177 ? 29.89612 -29.02217 -25.95568 1.000 60.36845 177 ALA AA O 1
ATOM 2638 N N . ASN A 1 178 ? 27.74504 -29.52996 -26.39513 1.000 46.87117 178 ASN AA N 1
ATOM 2639 C CA . ASN A 1 178 ? 27.66908 -28.52623 -27.44506 1.000 56.34559 178 ASN AA CA 1
ATOM 2640 C C . ASN A 1 178 ? 27.43149 -27.18786 -26.79840 1.000 49.33093 178 ASN AA C 1
ATOM 2641 O O . ASN A 1 178 ? 26.39770 -26.98147 -26.19914 1.000 44.23844 178 ASN AA O 1
ATOM 2652 N N . SER A 1 179 ? 28.37084 -26.26364 -26.95231 1.000 44.85908 179 SER AA N 1
ATOM 2653 C CA . SER A 1 179 ? 28.24292 -24.96535 -26.31037 1.000 45.31048 179 SER AA CA 1
ATOM 2654 C C . SER A 1 179 ? 27.08830 -24.13935 -26.85877 1.000 52.38066 179 SER AA C 1
ATOM 2655 O O . SER A 1 179 ? 26.66109 -23.16871 -26.24095 1.000 48.76090 179 SER AA O 1
ATOM 2663 N N . GLN A 1 180 ? 26.58678 -24.51855 -28.03077 1.000 48.62049 180 GLN AA N 1
ATOM 2664 C CA . GLN A 1 180 ? 25.53178 -23.76819 -28.65188 1.000 50.13811 180 GLN AA CA 1
ATOM 2665 C C . GLN A 1 180 ? 24.17363 -24.43892 -28.43680 1.000 57.43460 180 GLN AA C 1
ATOM 2666 O O . GLN A 1 180 ? 23.21263 -24.10844 -29.12646 1.000 63.22057 180 GLN AA O 1
ATOM 2680 N N A ASN A 1 181 ? 24.08751 -25.38252 -27.47619 0.500 58.59061 181 ASN AA N 1
ATOM 2681 N N B ASN A 1 181 ? 24.11453 -25.34733 -27.42323 0.500 60.01961 181 ASN AA N 1
ATOM 2682 C CA A ASN A 1 181 ? 22.82109 -26.07921 -27.23419 0.500 65.66683 181 ASN AA CA 1
ATOM 2683 C CA B ASN A 1 181 ? 22.91016 -26.13682 -27.14888 0.500 69.64668 181 ASN AA CA 1
ATOM 2684 C C A ASN A 1 181 ? 22.33803 -26.01021 -25.79845 0.500 65.65204 181 ASN AA C 1
ATOM 2685 C C B ASN A 1 181 ? 22.35024 -26.05443 -25.74714 0.500 72.26805 181 ASN AA C 1
ATOM 2686 O O A ASN A 1 181 ? 23.12300 -26.21315 -24.88527 0.500 62.59953 181 ASN AA O 1
ATOM 2687 O O B ASN A 1 181 ? 23.08531 -26.31047 -24.80749 0.500 68.84441 181 ASN AA O 1
ATOM 2708 N N . SER A 1 182 ? 21.02427 -25.75988 -25.61356 1.000 56.55843 182 SER AA N 1
ATOM 2709 C CA . SER A 1 182 ? 20.37525 -25.65333 -24.30714 1.000 48.17773 182 SER AA CA 1
ATOM 2710 C C . SER A 1 182 ? 21.13445 -24.65591 -23.44535 1.000 36.98571 182 SER AA C 1
ATOM 2711 O O . SER A 1 182 ? 21.57557 -24.93653 -22.35112 1.000 38.83698 182 SER AA O 1
ATOM 2719 N N . LYS A 1 183 ? 21.30663 -23.48027 -23.99936 1.000 34.25274 183 LYS AA N 1
ATOM 2720 C CA . LYS A 1 183 ? 21.97792 -22.38998 -23.33703 1.000 36.03445 183 LYS AA CA 1
ATOM 2721 C C . LYS A 1 183 ? 21.10706 -21.75371 -22.26547 1.000 34.00653 183 LYS AA C 1
ATOM 2722 O O . LYS A 1 183 ? 19.87894 -21.84504 -22.31405 1.000 31.04752 183 LYS AA O 1
ATOM 2741 N N . TYR A 1 184 ? 21.75105 -21.11230 -21.27811 1.000 30.60452 184 TYR AA N 1
ATOM 2742 C CA . TYR A 1 184 ? 20.95441 -20.44640 -20.26340 1.000 26.81462 184 TYR AA CA 1
ATOM 2743 C C . TYR A 1 184 ? 21.67509 -19.24445 -19.74534 1.000 27.62544 184 TYR AA C 1
ATOM 2744 O O . TYR A 1 184 ? 22.87653 -19.09995 -19.95587 1.000 24.52172 184 TYR AA O 1
ATOM 2762 N N . TRP A 1 185 ? 20.90488 -18.35344 -19.14219 1.000 25.48100 185 TRP AA N 1
ATOM 2763 C CA . TRP A 1 185 ? 21.43372 -17.18528 -18.44366 1.000 24.11865 185 TRP AA CA 1
ATOM 2764 C C . TRP A 1 185 ? 21.50293 -17.58023 -16.99784 1.000 21.23681 185 TRP AA C 1
ATOM 2765 O O . TRP A 1 185 ? 20.53337 -18.13411 -16.48302 1.000 22.86086 185 TRP AA O 1
ATOM 2786 N N . LEU A 1 186 ? 22.61137 -17.28999 -16.31386 1.000 21.46036 186 LEU AA N 1
ATOM 2787 C CA . LEU A 1 186 ? 22.74184 -17.58956 -14.89635 1.000 21.66083 186 LEU AA CA 1
ATOM 2788 C C . LEU A 1 186 ? 22.20388 -16.34209 -14.13196 1.000 22.59007 186 LEU AA C 1
ATOM 2789 O O . LEU A 1 186 ? 22.79580 -15.27379 -14.23005 1.000 20.78807 186 LEU AA O 1
ATOM 2805 N N . VAL A 1 187 ? 21.14754 -16.50199 -13.35454 1.000 22.68373 187 VAL AA N 1
ATOM 2806 C CA . VAL A 1 187 ? 20.48868 -15.35071 -12.73620 1.000 21.31174 187 VAL AA CA 1
ATOM 2807 C C . VAL A 1 187 ? 20.37757 -15.44601 -11.26652 1.000 24.42965 187 VAL AA C 1
ATOM 2808 O O . VAL A 1 187 ? 19.86501 -16.43749 -10.75411 1.000 20.91056 187 VAL AA O 1
ATOM 2821 N N . LYS A 1 188 ? 20.87489 -14.40443 -10.58278 1.000 22.73184 188 LYS AA N 1
ATOM 2822 C CA . LYS A 1 188 ? 20.79581 -14.26360 -9.13029 1.000 20.39133 188 LYS AA CA 1
ATOM 2823 C C . LYS A 1 188 ? 19.45755 -13.60349 -8.75138 1.000 22.97184 188 LYS AA C 1
ATOM 2824 O O . LYS A 1 188 ? 19.15709 -12.48900 -9.20336 1.000 19.71200 188 LYS AA O 1
ATOM 2843 N N . ASN A 1 189 ? 18.66064 -14.27280 -7.92162 1.000 18.06395 189 ASN AA N 1
ATOM 2844 C CA . ASN A 1 189 ? 17.38040 -13.69402 -7.44874 1.000 20.92898 189 ASN AA CA 1
ATOM 2845 C C . ASN A 1 189 ? 17.55535 -13.08275 -6.03768 1.000 18.95740 189 ASN AA C 1
ATOM 2846 O O . ASN A 1 189 ? 18.68321 -13.17423 -5.47966 1.000 20.91895 189 ASN AA O 1
ATOM 2857 N N . SER A 1 190 ? 16.56083 -12.39914 -5.50695 1.000 20.43441 190 SER AA N 1
ATOM 2858 C CA . SER A 1 190 ? 16.62393 -11.80351 -4.17350 1.000 24.32581 190 SER AA CA 1
ATOM 2859 C C . SER A 1 190 ? 15.47916 -12.33507 -3.28641 1.000 24.20626 190 SER AA C 1
ATOM 2860 O O . SER A 1 190 ? 14.87397 -11.60412 -2.50721 1.000 19.39724 190 SER AA O 1
ATOM 2868 N N . TRP A 1 191 ? 15.21799 -13.66498 -3.37485 1.000 20.92338 191 TRP AA N 1
ATOM 2869 C CA . TRP A 1 191 ? 14.18161 -14.25492 -2.54194 1.000 19.80738 191 TRP AA CA 1
ATOM 2870 C C . TRP A 1 191 ? 14.78691 -15.22459 -1.56452 1.000 21.93993 191 TRP AA C 1
ATOM 2871 O O . TRP A 1 191 ? 14.13479 -16.19664 -1.17165 1.000 19.94036 191 TRP AA O 1
ATOM 2892 N N . GLY A 1 192 ? 16.05932 -15.01433 -1.21860 1.000 25.29957 192 GLY AA N 1
ATOM 2893 C CA . GLY A 1 192 ? 16.74848 -15.90623 -0.29404 1.000 24.46491 192 GLY AA CA 1
ATOM 2894 C C . GLY A 1 192 ? 17.41834 -17.11189 -0.94014 1.000 24.98290 192 GLY AA C 1
ATOM 2895 O O . GLY A 1 192 ? 17.04687 -17.52822 -2.02136 1.000 26.30524 192 GLY AA O 1
ATOM 2899 N N . PRO A 1 193 ? 18.47120 -17.66349 -0.30539 1.000 26.18051 193 PRO AA N 1
ATOM 2900 C CA . PRO A 1 193 ? 19.19984 -18.84088 -0.81793 1.000 25.37297 193 PRO AA CA 1
ATOM 2901 C C . PRO A 1 193 ? 18.29762 -20.07519 -0.92556 1.000 28.31603 193 PRO AA C 1
ATOM 2902 O O . PRO A 1 193 ? 18.58327 -21.02032 -1.64595 1.000 32.55809 193 PRO AA O 1
ATOM 2913 N N . GLU A 1 194 ? 17.25807 -20.08948 -0.07467 1.000 29.20665 194 GLU AA N 1
ATOM 2914 C CA . GLU A 1 194 ? 16.28151 -21.15102 -0.06368 1.000 38.54684 194 GLU AA CA 1
ATOM 2915 C C . GLU A 1 194 ? 15.40913 -21.20776 -1.30707 1.000 39.47872 194 GLU AA C 1
ATOM 2916 O O . GLU A 1 194 ? 14.88249 -22.27745 -1.62127 1.000 30.44670 194 GLU AA O 1
ATOM 2928 N N . TRP A 1 195 ? 15.21195 -20.06097 -2.00602 1.000 30.17437 195 TRP AA N 1
ATOM 2929 C CA . TRP A 1 195 ? 14.39856 -20.10667 -3.21668 1.000 27.13773 195 TRP AA CA 1
ATOM 2930 C C . TRP A 1 195 ? 15.16156 -20.72255 -4.36668 1.000 27.45423 195 TRP AA C 1
ATOM 2931 O O . TRP A 1 195 ? 16.38382 -20.59972 -4.43998 1.000 26.75327 195 TRP AA O 1
ATOM 2952 N N . GLY A 1 196 ? 14.45421 -21.39351 -5.27795 1.000 29.42006 196 GLY AA N 1
ATOM 2953 C CA . GLY A 1 196 ? 15.09706 -21.91594 -6.47325 1.000 24.41539 196 GLY AA CA 1
ATOM 2954 C C . GLY A 1 196 ? 16.32618 -22.77901 -6.25892 1.000 26.26523 196 GLY AA C 1
ATOM 2955 O O . GLY A 1 196 ? 16.36712 -23.63971 -5.39237 1.000 31.07521 196 GLY AA O 1
ATOM 2959 N N . SER A 1 197 ? 17.35076 -22.55014 -7.08116 1.000 26.22136 197 SER AA N 1
ATOM 2960 C CA . SER A 1 197 ? 18.58421 -23.31849 -6.97715 1.000 28.60620 197 SER AA CA 1
ATOM 2961 C C . SER A 1 197 ? 19.64158 -22.52495 -6.17691 1.000 25.87710 197 SER AA C 1
ATOM 2962 O O . SER A 1 197 ? 20.45902 -21.80672 -6.76212 1.000 28.35608 197 SER AA O 1
ATOM 2970 N N . ASN A 1 198 ? 19.63787 -22.65992 -4.83795 1.000 22.56321 198 ASN AA N 1
ATOM 2971 C CA . ASN A 1 198 ? 20.56748 -21.88342 -3.98872 1.000 27.86837 198 ASN AA CA 1
ATOM 2972 C C . ASN A 1 198 ? 20.38758 -20.36214 -4.22449 1.000 27.02413 198 ASN AA C 1
ATOM 2973 O O . ASN A 1 198 ? 21.32058 -19.58211 -4.05864 1.000 21.09750 198 ASN AA O 1
ATOM 2984 N N . GLY A 1 199 ? 19.18210 -19.98166 -4.58206 1.000 21.17545 199 GLY AA N 1
ATOM 2985 C CA . GLY A 1 199 ? 18.84473 -18.54904 -4.77689 1.000 21.43149 199 GLY AA CA 1
ATOM 2986 C C . GLY A 1 199 ? 18.94259 -18.07894 -6.19652 1.000 23.87539 199 GLY AA C 1
ATOM 2987 O O . GLY A 1 199 ? 18.63544 -16.91408 -6.51089 1.000 23.23706 199 GLY AA O 1
ATOM 2991 N N . TYR A 1 200 ? 19.37761 -18.99301 -7.05538 1.000 22.53966 200 TYR AA N 1
ATOM 2992 C CA . TYR A 1 200 ? 19.60474 -18.79123 -8.47265 1.000 20.82038 200 TYR AA CA 1
ATOM 2993 C C . TYR A 1 200 ? 18.61564 -19.51588 -9.36454 1.000 27.17486 200 TYR AA C 1
ATOM 2994 O O . TYR A 1 200 ? 17.90434 -20.43586 -8.92987 1.000 26.01158 200 TYR AA O 1
ATOM 3012 N N . VAL A 1 201 ? 18.60652 -19.10390 -10.64991 1.000 24.87575 201 VAL AA N 1
ATOM 3013 C CA . VAL A 1 201 ? 17.75307 -19.76830 -11.65086 1.000 25.48739 201 VAL AA CA 1
ATOM 3014 C C . VAL A 1 201 ? 18.45886 -19.69124 -12.99491 1.000 26.62237 201 VAL AA C 1
ATOM 3015 O O . VAL A 1 201 ? 19.11274 -18.67269 -13.30692 1.000 25.85683 201 VAL AA O 1
ATOM 3028 N N . LYS A 1 202 ? 18.38722 -20.78907 -13.77880 1.000 25.14223 202 LYS AA N 1
ATOM 3029 C CA . LYS A 1 202 ? 18.89736 -20.78366 -15.11824 1.000 24.36240 202 LYS AA CA 1
ATOM 3030 C C . LYS A 1 202 ? 17.74183 -20.41892 -16.03431 1.000 25.37192 202 LYS AA C 1
ATOM 3031 O O . LYS A 1 202 ? 16.74370 -21.11532 -16.06159 1.000 29.91901 202 LYS AA O 1
ATOM 3050 N N . ILE A 1 203 ? 17.85986 -19.31604 -16.77248 1.000 24.38222 203 ILE AA N 1
ATOM 3051 C CA . ILE A 1 203 ? 16.78574 -18.93097 -17.67170 1.000 26.01655 203 ILE AA CA 1
ATOM 3052 C C . ILE A 1 203 ? 17.17425 -19.23388 -19.09381 1.000 28.40800 203 ILE AA C 1
ATOM 3053 O O . ILE A 1 203 ? 18.27124 -18.89759 -19.51851 1.000 25.97463 203 ILE AA O 1
ATOM 3069 N N . ALA A 1 204 ? 16.23871 -19.84400 -19.85537 1.000 29.39078 204 ALA AA N 1
ATOM 3070 C CA . ALA A 1 204 ? 16.53450 -20.20930 -21.24629 1.000 30.37846 204 ALA AA CA 1
ATOM 3071 C C . ALA A 1 204 ? 17.14871 -19.04520 -21.98940 1.000 29.21379 204 ALA AA C 1
ATOM 3072 O O . ALA A 1 204 ? 16.58931 -17.94652 -22.04530 1.000 29.62112 204 ALA AA O 1
ATOM 3079 N N . LYS A 1 205 ? 18.30615 -19.30733 -22.59904 1.000 30.33638 205 LYS AA N 1
ATOM 3080 C CA . LYS A 1 205 ? 19.04225 -18.27642 -23.34219 1.000 29.65472 205 LYS AA CA 1
ATOM 3081 C C . LYS A 1 205 ? 18.93218 -18.47145 -24.85967 1.000 31.61960 205 LYS AA C 1
ATOM 3082 O O . LYS A 1 205 ? 18.94184 -19.58780 -25.35284 1.000 32.44483 205 LYS AA O 1
ATOM 3101 N N . ASP A 1 206 ? 18.84986 -17.35433 -25.58027 1.000 32.33147 206 ASP AA N 1
ATOM 3102 C CA . ASP A 1 206 ? 18.74263 -17.30920 -27.03443 1.000 41.26760 206 ASP AA CA 1
ATOM 3103 C C . ASP A 1 206 ? 17.47659 -18.04423 -27.53687 1.000 43.26912 206 ASP AA C 1
ATOM 3104 O O . ASP A 1 206 ? 17.47113 -18.74436 -28.54457 1.000 41.70427 206 ASP AA O 1
ATOM 3113 N N . LYS A 1 207 ? 16.38038 -17.85871 -26.79576 1.000 42.73392 207 LYS AA N 1
ATOM 3114 C CA . LYS A 1 207 ? 15.07701 -18.39723 -27.13724 1.000 33.29564 207 LYS AA CA 1
ATOM 3115 C C . LYS A 1 207 ? 14.13233 -17.22593 -27.20173 1.000 33.80689 207 LYS AA C 1
ATOM 3116 O O . LYS A 1 207 ? 13.15179 -17.16466 -26.46951 1.000 33.83854 207 LYS AA O 1
ATOM 3135 N N . ASN A 1 208 ? 14.45238 -16.28412 -28.08771 1.000 32.46547 208 ASN AA N 1
ATOM 3136 C CA . ASN A 1 208 ? 13.66917 -15.08516 -28.31151 1.000 39.84356 208 ASN AA CA 1
ATOM 3137 C C . ASN A 1 208 ? 13.51712 -14.20607 -27.09809 1.000 34.98679 208 ASN AA C 1
ATOM 3138 O O . ASN A 1 208 ? 12.40140 -13.79381 -26.80107 1.000 30.29754 208 ASN AA O 1
ATOM 3149 N N . ASN A 1 209 ? 14.62598 -13.94314 -26.38666 1.000 29.03895 209 ASN AA N 1
ATOM 3150 C CA . ASN A 1 209 ? 14.58648 -13.01294 -25.26192 1.000 29.82365 209 ASN AA CA 1
ATOM 3151 C C . ASN A 1 209 ? 13.51843 -13.45958 -24.27882 1.000 27.59180 209 ASN AA C 1
ATOM 3152 O O . ASN A 1 209 ? 12.62175 -12.70600 -23.90686 1.000 31.78270 209 ASN AA O 1
ATOM 3163 N N . HIS A 1 210 ? 13.61186 -14.73136 -23.85766 1.000 25.84995 210 HIS AA N 1
ATOM 3164 C CA . HIS A 1 210 ? 12.59602 -15.28238 -23.00046 1.000 26.83176 210 HIS AA CA 1
ATOM 3165 C C . HIS A 1 210 ? 12.48372 -14.51365 -21.66667 1.000 31.29563 210 HIS AA C 1
ATOM 3166 O O . HIS A 1 210 ? 13.48011 -14.25046 -20.99532 1.000 26.34552 210 HIS AA O 1
ATOM 3181 N N . CYS A 1 211 ? 11.23146 -14.21099 -21.25863 1.000 24.08156 211 CYS AA N 1
ATOM 3182 C CA . CYS A 1 211 ? 10.94895 -13.46755 -20.04532 1.000 26.11557 211 CYS AA CA 1
ATOM 3183 C C . CYS A 1 211 ? 11.54225 -12.01784 -20.06839 1.000 24.71201 211 CYS AA C 1
ATOM 3184 O O . CYS A 1 211 ? 11.52058 -11.36585 -19.04299 1.000 26.59613 211 CYS AA O 1
ATOM 3191 N N . GLY A 1 212 ? 12.00661 -11.53872 -21.24313 1.000 26.28371 212 GLY AA N 1
ATOM 3192 C CA . GLY A 1 212 ? 12.48890 -10.15584 -21.40037 1.000 22.16295 212 GLY AA CA 1
ATOM 3193 C C . GLY A 1 212 ? 13.85823 -9.92675 -20.77076 1.000 24.60847 212 GLY AA C 1
ATOM 3194 O O . GLY A 1 212 ? 14.22668 -8.77528 -20.52838 1.000 22.46177 212 GLY AA O 1
ATOM 3198 N N A ILE A 1 213 ? 14.65283 -10.99060 -20.53657 0.600 25.98783 213 ILE AA N 1
ATOM 3199 N N B ILE A 1 213 ? 14.71726 -10.97110 -20.50729 0.400 31.18444 213 ILE AA N 1
ATOM 3200 C CA A ILE A 1 213 ? 15.93207 -10.76055 -19.84580 0.600 28.00110 213 ILE AA CA 1
ATOM 3201 C CA B ILE A 1 213 ? 15.98857 -10.65901 -19.81978 0.400 31.18078 213 ILE AA CA 1
ATOM 3202 C C A ILE A 1 213 ? 16.81785 -9.70254 -20.53905 0.600 26.51888 213 ILE AA C 1
ATOM 3203 C C B ILE A 1 213 ? 16.83568 -9.61862 -20.53135 0.400 30.77604 213 ILE AA C 1
ATOM 3204 O O A ILE A 1 213 ? 17.54615 -8.97465 -19.85807 0.600 24.59428 213 ILE AA O 1
ATOM 3205 O O B ILE A 1 213 ? 17.55458 -8.87283 -19.86600 0.400 29.01670 213 ILE AA O 1
ATOM 3236 N N . ALA A 1 214 ? 16.77119 -9.58754 -21.87600 1.000 21.95131 214 ALA AA N 1
ATOM 3237 C CA . ALA A 1 214 ? 17.60945 -8.56826 -22.50783 1.000 25.53885 214 ALA AA CA 1
ATOM 3238 C C . ALA A 1 214 ? 16.82801 -7.30270 -22.89585 1.000 29.84084 214 ALA AA C 1
ATOM 3239 O O . ALA A 1 214 ? 17.34719 -6.46824 -23.62578 1.000 29.09780 214 ALA AA O 1
ATOM 3246 N N . THR A 1 215 ? 15.57666 -7.19075 -22.45843 1.000 28.39808 215 THR AA N 1
ATOM 3247 C CA . THR A 1 215 ? 14.78941 -6.00330 -22.78903 1.000 27.92230 215 THR AA CA 1
ATOM 3248 C C . THR A 1 215 ? 15.25814 -4.70932 -22.08125 1.000 34.35400 215 THR AA C 1
ATOM 3249 O O . THR A 1 215 ? 15.19975 -3.62244 -22.66986 1.000 31.16223 215 THR AA O 1
ATOM 3260 N N . ALA A 1 216 ? 15.74019 -4.81441 -20.84254 1.000 26.04936 216 ALA AA N 1
ATOM 3261 C CA . ALA A 1 216 ? 16.08865 -3.58681 -20.10513 1.000 29.13884 216 ALA AA CA 1
ATOM 3262 C C . ALA A 1 216 ? 17.26239 -3.82593 -19.18326 1.000 28.44659 216 ALA AA C 1
ATOM 3263 O O . ALA A 1 216 ? 17.14891 -3.74046 -17.96583 1.000 30.04194 216 ALA AA O 1
ATOM 3270 N N . ALA A 1 217 ? 18.39564 -4.12626 -19.78182 1.000 28.32656 217 ALA AA N 1
ATOM 3271 C CA . ALA A 1 217 ? 19.61055 -4.43316 -19.05122 1.000 22.92482 217 ALA AA CA 1
ATOM 3272 C C . ALA A 1 217 ? 20.49554 -3.23417 -18.93709 1.000 27.11149 217 ALA AA C 1
ATOM 3273 O O . ALA A 1 217 ? 20.57106 -2.43177 -19.88040 1.000 25.82628 217 ALA AA O 1
ATOM 3280 N N . SER A 1 218 ? 21.19494 -3.09528 -17.79356 1.000 21.87362 218 SER AA N 1
ATOM 3281 C CA . SER A 1 218 ? 22.09179 -1.95094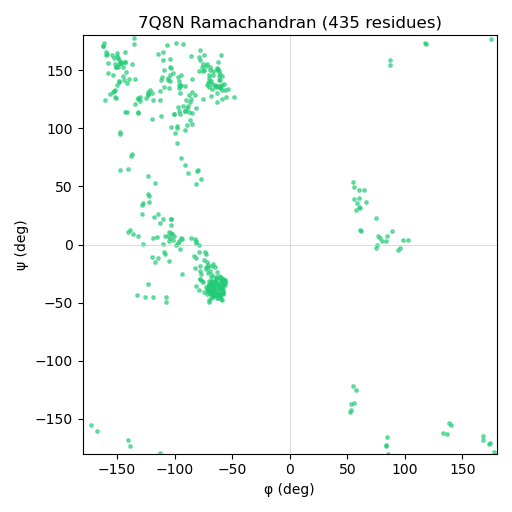 -17.66704 1.000 20.11679 218 SER AA CA 1
ATOM 3282 C C . SER A 1 218 ? 23.13026 -2.22806 -16.58142 1.000 24.04183 218 SER AA C 1
ATOM 3283 O O . SER A 1 218 ? 22.95559 -3.18819 -15.80535 1.000 24.46950 218 SER AA O 1
ATOM 3291 N N . TYR A 1 219 ? 24.23150 -1.46990 -16.55274 1.000 24.38855 219 TYR AA N 1
ATOM 3292 C CA . TYR A 1 219 ? 25.22314 -1.65377 -15.48290 1.000 25.40265 219 TYR AA CA 1
ATOM 3293 C C . TYR A 1 219 ? 25.77358 -0.31036 -15.08180 1.000 26.96158 219 TYR AA C 1
ATOM 3294 O O . TYR A 1 219 ? 25.79647 0.60138 -15.91940 1.000 24.51735 219 TYR AA O 1
ATOM 3312 N N . PRO A 1 220 ? 26.14787 -0.11975 -13.80475 1.000 25.51923 220 PRO AA N 1
ATOM 3313 C CA . PRO A 1 220 ? 26.70790 1.15873 -13.35270 1.000 25.57728 220 PRO AA CA 1
ATOM 3314 C C . PRO A 1 220 ? 28.10758 1.42119 -13.92934 1.000 28.06896 220 PRO AA C 1
ATOM 3315 O O . PRO A 1 220 ? 28.86650 0.47350 -14.14387 1.000 25.32307 220 PRO AA O 1
ATOM 3326 N N . ASN A 1 221 ? 28.46913 2.66904 -14.12085 1.000 22.51064 221 ASN AA N 1
ATOM 3327 C CA . ASN A 1 221 ? 29.81135 3.02626 -14.59262 1.000 27.46342 221 ASN AA CA 1
ATOM 3328 C C . ASN A 1 221 ? 30.60396 3.47297 -13.39170 1.000 32.27542 221 ASN AA C 1
ATOM 3329 O O . ASN A 1 221 ? 30.29706 4.52840 -12.82975 1.000 31.57996 221 ASN AA O 1
ATOM 3340 N N . VAL A 1 222 ? 31.62727 2.70059 -12.98941 1.000 26.21634 222 VAL AA N 1
ATOM 3341 C CA . VAL A 1 222 ? 32.36493 3.09944 -11.78624 1.000 28.51576 222 VAL AA CA 1
ATOM 3342 C C . VAL A 1 222 ? 33.71731 3.71825 -12.14386 1.000 43.63792 222 VAL AA C 1
ATOM 3343 O O . VAL A 1 222 ? 34.37046 4.19685 -11.22424 1.000 40.30800 222 VAL AA O 1
ATOM 3357 N N . LEU B 1 2 ? 29.85274 -22.78961 21.67261 1.000 53.12630 223 LEU BA N 1
ATOM 3358 C CA . LEU B 1 2 ? 29.78872 -22.73881 20.21443 1.000 52.60183 223 LEU BA CA 1
ATOM 3359 C C . LEU B 1 2 ? 28.40249 -22.36721 19.69353 1.000 50.82323 223 LEU BA C 1
ATOM 3360 O O . LEU B 1 2 ? 27.39579 -22.62861 20.34617 1.000 51.70861 223 LEU BA O 1
ATOM 3376 N N . PRO B 1 3 ? 28.32013 -21.75546 18.50055 1.000 48.15128 224 PRO BA N 1
ATOM 3377 C CA . PRO B 1 3 ? 27.01075 -21.38060 17.94639 1.000 40.56133 224 PRO BA CA 1
ATOM 3378 C C . PRO B 1 3 ? 26.11483 -22.59932 17.71137 1.000 40.71556 224 PRO BA C 1
ATOM 3379 O O . PRO B 1 3 ? 26.64838 -23.69632 17.48632 1.000 42.45224 224 PRO BA O 1
ATOM 3390 N N . LYS B 1 4 ? 24.76851 -22.43612 17.82991 1.000 40.33569 225 LYS BA N 1
ATOM 3391 C CA . LYS B 1 4 ? 23.85807 -23.53841 17.61688 1.000 52.65480 225 LYS BA CA 1
ATOM 3392 C C . LYS B 1 4 ? 23.78609 -23.86337 16.13793 1.000 47.01797 225 LYS BA C 1
ATOM 3393 O O . LYS B 1 4 ? 23.40695 -24.95322 15.76217 1.000 40.39022 225 LYS BA O 1
ATOM 3412 N N . SER B 1 5 ? 24.18422 -22.92398 15.29066 1.000 45.33260 226 SER BA N 1
ATOM 3413 C CA . SER B 1 5 ? 24.15281 -23.18870 13.86442 1.000 42.79818 226 SER BA CA 1
ATOM 3414 C C . SER B 1 5 ? 25.20108 -22.38451 13.12415 1.000 43.07198 226 SER BA C 1
ATOM 3415 O O . SER B 1 5 ? 25.62832 -21.31209 13.57426 1.000 37.91258 226 SER BA O 1
ATOM 3423 N N . VAL B 1 6 ? 25.60180 -22.89218 11.95015 1.000 34.97395 227 VAL BA N 1
ATOM 3424 C CA . VAL B 1 6 ? 26.67014 -22.23133 11.20039 1.000 28.10450 227 VAL BA CA 1
ATOM 3425 C C . VAL B 1 6 ? 26.44323 -22.47301 9.73746 1.000 31.96323 227 VAL BA C 1
ATOM 3426 O O . VAL B 1 6 ? 26.08882 -23.59613 9.36723 1.000 25.34209 227 VAL BA O 1
ATOM 3439 N N . ASP B 1 7 ? 26.63078 -21.42787 8.90299 1.000 32.57668 228 ASP BA N 1
ATOM 3440 C CA . ASP B 1 7 ? 26.49761 -21.60570 7.45244 1.000 29.99753 228 ASP BA CA 1
ATOM 3441 C C . ASP B 1 7 ? 27.46145 -20.67551 6.72635 1.000 32.41455 228 ASP BA C 1
ATOM 3442 O O . ASP B 1 7 ? 27.12949 -19.50077 6.50255 1.000 31.21606 228 ASP BA O 1
ATOM 3451 N N . TRP B 1 8 ? 28.65293 -21.22040 6.32693 1.000 26.49192 229 TRP BA N 1
ATOM 3452 C CA . TRP B 1 8 ? 29.68076 -20.45122 5.66204 1.000 30.92679 229 TRP BA CA 1
ATOM 3453 C C . TRP B 1 8 ? 29.22014 -19.96460 4.31314 1.000 27.82540 229 TRP BA C 1
ATOM 3454 O O . TRP B 1 8 ? 29.81328 -19.03103 3.80110 1.000 26.79604 229 TRP BA O 1
ATOM 3475 N N . ARG B 1 9 ? 28.17506 -20.58349 3.72866 1.000 24.57357 230 ARG BA N 1
ATOM 3476 C CA . ARG B 1 9 ? 27.71269 -20.01794 2.45592 1.000 24.96504 230 ARG BA CA 1
ATOM 3477 C C . ARG B 1 9 ? 27.24207 -18.53133 2.64293 1.000 28.62503 230 ARG BA C 1
ATOM 3478 O O . ARG B 1 9 ? 27.40825 -17.67504 1.76038 1.000 22.82349 230 ARG BA O 1
ATOM 3499 N N . LYS B 1 10 ? 26.68918 -18.22561 3.81919 1.000 28.32530 231 LYS BA N 1
ATOM 3500 C CA . LYS B 1 10 ? 26.17976 -16.85273 4.04482 1.000 29.29520 231 LYS BA CA 1
ATOM 3501 C C . LYS B 1 10 ? 27.28362 -15.83848 4.26216 1.000 28.61513 231 LYS BA C 1
ATOM 3502 O O . LYS B 1 10 ? 27.04281 -14.62982 4.22240 1.000 28.94021 231 LYS BA O 1
ATOM 3521 N N . LYS B 1 11 ? 28.52140 -16.31397 4.50629 1.000 28.43672 232 LYS BA N 1
ATOM 3522 C CA . LYS B 1 11 ? 29.64205 -15.40622 4.73930 1.000 30.87113 232 LYS BA CA 1
ATOM 3523 C C . LYS B 1 11 ? 30.61518 -15.26938 3.57219 1.000 31.98701 232 LYS BA C 1
ATOM 3524 O O . LYS B 1 11 ? 31.69294 -14.70867 3.73441 1.000 29.03768 232 LYS BA O 1
ATOM 3543 N N . GLY B 1 12 ? 30.25422 -15.79164 2.39176 1.000 25.85399 233 GLY BA N 1
ATOM 3544 C CA . GLY B 1 12 ? 31.10592 -15.64735 1.23166 1.000 23.20799 233 GLY BA CA 1
ATOM 3545 C C . GLY B 1 12 ? 32.24051 -16.66609 1.03582 1.000 28.62258 233 GLY BA C 1
ATOM 3546 O O . GLY B 1 12 ? 33.09496 -16.48997 0.15009 1.000 24.72897 233 GLY BA O 1
ATOM 3550 N N . TYR B 1 13 ? 32.28626 -17.72501 1.86298 1.000 24.33724 234 TYR BA N 1
ATOM 3551 C CA . TYR B 1 13 ? 33.33419 -18.75797 1.79559 1.000 25.70133 234 TYR BA CA 1
ATOM 3552 C C . TYR B 1 13 ? 33.15255 -19.84959 0.73768 1.000 33.30908 234 TYR BA C 1
ATOM 3553 O O . TYR B 1 13 ? 34.10536 -20.59531 0.49024 1.000 26.25714 234 TYR BA O 1
ATOM 3571 N N . VAL B 1 14 ? 31.96541 -19.94067 0.10131 1.000 25.66333 235 VAL BA N 1
ATOM 3572 C CA . VAL B 1 14 ? 31.69800 -21.08031 -0.75954 1.000 24.25374 235 VAL BA CA 1
ATOM 3573 C C . VAL B 1 14 ? 31.33294 -20.78209 -2.19322 1.000 25.58617 235 VAL BA C 1
ATOM 3574 O O . VAL B 1 14 ? 30.43836 -19.97470 -2.46939 1.000 25.86563 235 VAL BA O 1
ATOM 3587 N N . THR B 1 15 ? 32.03030 -21.46407 -3.13090 1.000 21.71026 236 THR BA N 1
ATOM 3588 C CA . THR B 1 15 ? 31.75113 -21.28778 -4.56163 1.000 20.30255 236 THR BA CA 1
ATOM 3589 C C . THR B 1 15 ? 30.47627 -22.07691 -4.94778 1.000 22.38004 236 THR BA C 1
ATOM 3590 O O . THR B 1 15 ? 29.97954 -22.88620 -4.14802 1.000 23.48465 236 THR BA O 1
ATOM 3601 N N . PRO B 1 16 ? 29.91956 -21.85073 -6.13040 1.000 23.29554 237 PRO BA N 1
ATOM 3602 C CA . PRO B 1 16 ? 28.71659 -22.58642 -6.52063 1.000 26.87111 237 PRO BA CA 1
ATOM 3603 C C . PRO B 1 16 ? 28.94273 -24.10481 -6.53698 1.000 27.78055 237 PRO BA C 1
ATOM 3604 O O . PRO B 1 16 ? 30.09525 -24.58386 -6.51123 1.000 21.54967 237 PRO BA O 1
ATOM 3615 N N . VAL B 1 17 ? 27.83914 -24.85918 -6.54238 1.000 24.08872 238 VAL BA N 1
ATOM 3616 C CA . VAL B 1 17 ? 27.92039 -26.34748 -6.63196 1.000 24.60983 238 VAL BA CA 1
ATOM 3617 C C . VAL B 1 17 ? 28.55272 -26.72512 -7.93604 1.000 27.29457 238 VAL BA C 1
ATOM 3618 O O . VAL B 1 17 ? 28.18748 -26.17196 -8.97259 1.000 22.48922 238 VAL BA O 1
ATOM 3631 N N . LYS B 1 18 ? 29.48096 -27.69057 -7.91210 1.000 21.72959 239 LYS BA N 1
ATOM 3632 C CA . LYS B 1 18 ? 30.16226 -28.12053 -9.14254 1.000 22.91942 239 LYS BA CA 1
ATOM 3633 C C . LYS B 1 18 ? 29.72607 -29.56999 -9.45843 1.000 22.23958 239 LYS BA C 1
ATOM 3634 O O . LYS B 1 18 ? 28.98628 -30.16897 -8.65823 1.000 22.96700 239 LYS BA O 1
ATOM 3653 N N . ASN B 1 19 ? 30.25680 -30.13388 -10.53033 1.000 20.66284 240 ASN BA N 1
ATOM 3654 C CA . ASN B 1 19 ? 29.85074 -31.50112 -10.93739 1.000 21.38396 240 ASN BA CA 1
ATOM 3655 C C . ASN B 1 19 ? 31.05933 -32.27450 -11.45181 1.000 25.72917 240 ASN BA C 1
ATOM 3656 O O . ASN B 1 19 ? 31.63886 -31.95682 -12.50067 1.000 23.37782 240 ASN BA O 1
ATOM 3667 N N . GLN B 1 20 ? 31.42033 -33.30477 -10.71934 1.000 19.79118 241 GLN BA N 1
ATOM 3668 C CA . GLN B 1 20 ? 32.56595 -34.13036 -11.06955 1.000 20.78350 241 GLN BA CA 1
ATOM 3669 C C . GLN B 1 20 ? 32.24568 -34.98177 -12.31215 1.000 20.80769 241 GLN BA C 1
ATOM 3670 O O . GLN B 1 20 ? 33.18063 -35.43419 -12.95093 1.000 22.82411 241 GLN BA O 1
ATOM 3684 N N . LYS B 1 21 ? 30.94509 -35.16944 -12.63407 1.000 20.46686 242 LYS BA N 1
ATOM 3685 C CA . LYS B 1 21 ? 30.49017 -36.01092 -13.72911 1.000 25.80617 242 LYS BA CA 1
ATOM 3686 C C . LYS B 1 21 ? 31.09857 -37.43462 -13.61389 1.000 24.16928 242 LYS BA C 1
ATOM 3687 O O . LYS B 1 21 ? 31.23573 -37.93058 -12.48761 1.000 21.79916 242 LYS BA O 1
ATOM 3706 N N . GLN B 1 22 ? 31.47620 -38.08091 -14.73263 1.000 24.17382 243 GLN BA N 1
ATOM 3707 C CA . GLN B 1 22 ? 31.92064 -39.49015 -14.70045 1.000 26.18286 243 GLN BA CA 1
ATOM 3708 C C . GLN B 1 22 ? 33.40498 -39.64523 -14.51226 1.000 29.13561 243 GLN BA C 1
ATOM 3709 O O . GLN B 1 22 ? 34.14590 -40.10214 -15.39887 1.000 26.97536 243 GLN BA O 1
ATOM 3723 N N . CYS B 1 23 ? 33.81703 -39.28520 -13.32785 1.000 25.17097 244 CYS BA N 1
ATOM 3724 C CA . CYS B 1 23 ? 35.19661 -39.27019 -12.93362 1.000 27.44305 244 CYS BA CA 1
ATOM 3725 C C . CYS B 1 23 ? 35.25120 -39.39788 -11.37900 1.000 29.22787 244 CYS BA C 1
ATOM 3726 O O . CYS B 1 23 ? 34.54131 -38.65757 -10.71139 1.000 25.75027 244 CYS BA O 1
ATOM 3733 N N . GLY B 1 24 ? 36.06609 -40.34078 -10.81669 1.000 26.21800 245 GLY BA N 1
ATOM 3734 C CA . GLY B 1 24 ? 36.12647 -40.51523 -9.37341 1.000 21.44887 245 GLY BA CA 1
ATOM 3735 C C . GLY B 1 24 ? 37.00568 -39.45268 -8.78451 1.000 25.68822 245 GLY BA C 1
ATOM 3736 O O . GLY B 1 24 ? 38.01683 -39.77268 -8.17836 1.000 25.79713 245 GLY BA O 1
ATOM 3740 N N . SER B 1 25 ? 36.57871 -38.15424 -8.91522 1.000 20.58932 246 SER BA N 1
ATOM 3741 C CA . SER B 1 25 ? 37.42595 -37.08552 -8.41966 1.000 22.36526 246 SER BA CA 1
ATOM 3742 C C . SER B 1 25 ? 36.79240 -36.27742 -7.30293 1.000 23.19410 246 SER BA C 1
ATOM 3743 O O . SER B 1 25 ? 37.16590 -35.10639 -7.08576 1.000 24.01080 246 SER BA O 1
ATOM 3751 N N . ALA B 1 26 ? 35.85513 -36.85803 -6.59653 1.000 26.67465 247 ALA BA N 1
ATOM 3752 C CA . ALA B 1 26 ? 35.20713 -36.07921 -5.50818 1.000 27.57142 247 ALA BA CA 1
ATOM 3753 C C . ALA B 1 26 ? 36.25920 -35.59404 -4.47909 1.000 28.50120 247 ALA BA C 1
ATOM 3754 O O . ALA B 1 26 ? 36.14915 -34.49058 -3.88992 1.000 23.87507 247 ALA BA O 1
ATOM 3761 N N . TRP B 1 27 ? 37.32012 -36.39312 -4.29144 1.000 27.28268 248 TRP BA N 1
ATOM 3762 C CA . TRP B 1 27 ? 38.39150 -35.95145 -3.39160 1.000 25.20604 248 TRP BA CA 1
ATOM 3763 C C . TRP B 1 27 ? 38.96844 -34.60608 -3.84962 1.000 28.40362 248 TRP BA C 1
ATOM 3764 O O . TRP B 1 27 ? 39.33393 -33.76064 -3.01748 1.000 26.02556 248 TRP BA O 1
ATOM 3785 N N . ALA B 1 28 ? 39.04299 -34.38760 -5.16382 1.000 22.77223 249 ALA BA N 1
ATOM 3786 C CA . ALA B 1 28 ? 39.59903 -33.09071 -5.68018 1.000 21.67716 249 ALA BA CA 1
ATOM 3787 C C . ALA B 1 28 ? 38.64348 -31.93177 -5.40975 1.000 22.35185 249 ALA BA C 1
ATOM 3788 O O . ALA B 1 28 ? 39.06341 -30.79580 -5.07220 1.000 23.51295 249 ALA BA O 1
ATOM 3795 N N . PHE B 1 29 ? 37.34013 -32.17524 -5.57798 1.000 19.37687 250 PHE BA N 1
ATOM 3796 C CA . PHE B 1 29 ? 36.33146 -31.12727 -5.28971 1.000 22.40827 250 PHE BA CA 1
ATOM 3797 C C . PHE B 1 29 ? 36.26152 -30.78799 -3.79181 1.000 26.47977 250 PHE BA C 1
ATOM 3798 O O . PHE B 1 29 ? 36.07093 -29.64174 -3.39709 1.000 23.80460 250 PHE BA O 1
ATOM 3815 N N . SER B 1 30 ? 36.38634 -31.79002 -2.94715 1.000 22.68489 251 SER BA N 1
ATOM 3816 C CA . SER B 1 30 ? 36.39286 -31.52615 -1.48831 1.000 22.08468 251 SER BA CA 1
ATOM 3817 C C . SER B 1 30 ? 37.62883 -30.72243 -1.12455 1.000 23.27803 251 SER BA C 1
ATOM 3818 O O . SER B 1 30 ? 37.57165 -29.77745 -0.30670 1.000 24.28619 251 SER BA O 1
ATOM 3826 N N . ALA B 1 31 ? 38.75911 -31.02752 -1.76843 1.000 22.04487 252 ALA BA N 1
ATOM 3827 C CA . ALA B 1 31 ? 39.94827 -30.28346 -1.45027 1.000 22.14850 252 ALA BA CA 1
ATOM 3828 C C . ALA B 1 31 ? 39.90268 -28.83519 -1.98321 1.000 25.69841 252 ALA BA C 1
ATOM 3829 O O . ALA B 1 31 ? 40.30422 -27.89941 -1.28271 1.000 25.88954 252 ALA BA O 1
ATOM 3836 N N . THR B 1 32 ? 39.42576 -28.63673 -3.23156 1.000 21.74186 253 THR BA N 1
ATOM 3837 C CA . THR B 1 32 ? 39.37233 -27.24380 -3.71973 1.000 20.83490 253 THR BA CA 1
ATOM 3838 C C . THR B 1 32 ? 38.34337 -26.47216 -2.87112 1.000 21.17671 253 THR BA C 1
ATOM 3839 O O . THR B 1 32 ? 38.51683 -25.28733 -2.59781 1.000 26.51701 253 THR BA O 1
ATOM 3850 N N . GLY B 1 33 ? 37.24968 -27.14238 -2.46459 1.000 21.96047 254 GLY BA N 1
ATOM 3851 C CA . GLY B 1 33 ? 36.24934 -26.45243 -1.64844 1.000 18.03209 254 GLY BA CA 1
ATOM 3852 C C . GLY B 1 33 ? 36.88714 -25.96389 -0.34424 1.000 25.91493 254 GLY BA C 1
ATOM 3853 O O . GLY B 1 33 ? 36.66859 -24.82582 0.08673 1.000 22.83301 254 GLY BA O 1
ATOM 3857 N N . ALA B 1 34 ? 37.70669 -26.82226 0.32401 1.000 23.62562 255 ALA BA N 1
ATOM 3858 C CA . ALA B 1 34 ? 38.28760 -26.34679 1.57369 1.000 23.65607 255 ALA BA CA 1
ATOM 3859 C C . ALA B 1 34 ? 39.33117 -25.24255 1.34832 1.000 27.42054 255 ALA BA C 1
ATOM 3860 O O . ALA B 1 34 ? 39.45312 -24.29983 2.15820 1.000 27.83154 255 ALA BA O 1
ATOM 3867 N N . LEU B 1 35 ? 40.09699 -25.36488 0.25231 1.000 24.35001 256 LEU BA N 1
ATOM 3868 C CA . LEU B 1 35 ? 41.12327 -24.36809 -0.05783 1.000 28.37815 256 LEU BA CA 1
ATOM 3869 C C . LEU B 1 35 ? 40.46930 -23.04711 -0.47748 1.000 32.32890 256 LEU BA C 1
ATOM 3870 O O . LEU B 1 35 ? 41.00978 -21.95763 -0.22775 1.000 28.71834 256 LEU BA O 1
ATOM 3886 N N . GLU B 1 36 ? 39.27074 -23.15397 -1.11982 1.000 25.73848 257 GLU BA N 1
ATOM 3887 C CA . GLU B 1 36 ? 38.55614 -21.95559 -1.49443 1.000 21.29549 257 GLU BA CA 1
ATOM 3888 C C . GLU B 1 36 ? 38.13910 -21.16202 -0.25694 1.000 24.76983 257 GLU BA C 1
ATOM 3889 O O . GLU B 1 36 ? 38.29787 -19.93009 -0.23040 1.000 25.54051 257 GLU BA O 1
ATOM 3901 N N . GLY B 1 37 ? 37.63812 -21.82905 0.75975 1.000 22.92383 258 GLY BA N 1
ATOM 3902 C CA . GLY B 1 37 ? 37.24474 -21.09080 1.94167 1.000 26.46157 258 GLY BA CA 1
ATOM 3903 C C . GLY B 1 37 ? 38.43291 -20.51850 2.71363 1.000 29.63647 258 GLY BA C 1
ATOM 3904 O O . GLY B 1 37 ? 38.33602 -19.40452 3.22482 1.000 31.18910 258 GLY BA O 1
ATOM 3908 N N . GLN B 1 38 ? 39.55580 -21.24839 2.78100 1.000 29.24422 259 GLN BA N 1
ATOM 3909 C CA . GLN B 1 38 ? 40.72524 -20.72706 3.51869 1.000 27.78934 259 GLN BA CA 1
ATOM 3910 C C . GLN B 1 38 ? 41.36966 -19.54958 2.76024 1.000 33.28008 259 GLN BA C 1
ATOM 3911 O O . GLN B 1 38 ? 41.77873 -18.55643 3.38314 1.000 31.61197 259 GLN BA O 1
ATOM 3925 N N . MET B 1 39 ? 41.43209 -19.62605 1.41062 1.000 25.33190 260 MET BA N 1
ATOM 3926 C CA . MET B 1 39 ? 41.96567 -18.50841 0.66834 1.000 24.50688 260 MET BA CA 1
ATOM 3927 C C . MET B 1 39 ? 41.05486 -17.29661 0.78861 1.000 29.77140 260 MET BA C 1
ATOM 3928 O O . MET B 1 39 ? 41.53110 -16.15291 0.79590 1.000 32.61677 260 MET BA O 1
ATOM 3942 N N . PHE B 1 40 ? 39.74279 -17.52448 0.89115 1.000 27.66988 261 PHE BA N 1
ATOM 3943 C CA . PHE B 1 40 ? 38.83126 -16.42250 1.03674 1.000 24.76604 261 PHE BA CA 1
ATOM 3944 C C . PHE B 1 40 ? 39.03467 -15.74618 2.39918 1.000 32.87677 261 PHE BA C 1
ATOM 3945 O O . PHE B 1 40 ? 39.03756 -14.51735 2.53538 1.000 28.41483 261 PHE BA O 1
ATOM 3962 N N . ARG B 1 41 ? 39.21510 -16.56503 3.41629 1.000 27.88540 262 ARG BA N 1
ATOM 3963 C CA . ARG B 1 41 ? 39.38633 -16.03542 4.74027 1.000 35.17209 262 ARG BA CA 1
ATOM 3964 C C . ARG B 1 41 ? 40.64133 -15.18340 4.82805 1.000 38.77528 262 ARG BA C 1
ATOM 3965 O O . ARG B 1 41 ? 40.67876 -14.17710 5.53953 1.000 37.30685 262 ARG BA O 1
ATOM 3986 N N . LYS B 1 42 ? 41.65197 -15.57013 4.05769 1.000 31.42188 263 LYS BA N 1
ATOM 3987 C CA . LYS B 1 42 ? 42.92257 -14.88335 4.02409 1.000 36.73439 263 LYS BA CA 1
ATOM 3988 C C . LYS B 1 42 ? 42.97029 -13.64145 3.15602 1.000 40.79512 263 LYS BA C 1
ATOM 3989 O O . LYS B 1 42 ? 43.65771 -12.68974 3.50923 1.000 45.24935 263 LYS BA O 1
ATOM 4008 N N . THR B 1 43 ? 42.25640 -13.63881 2.01591 1.000 35.98312 264 THR BA N 1
ATOM 4009 C CA . THR B 1 43 ? 42.32798 -12.52938 1.09162 1.000 35.17614 264 THR BA CA 1
ATOM 4010 C C . THR B 1 43 ? 41.04560 -11.74949 0.85904 1.000 36.84570 264 THR BA C 1
ATOM 4011 O O . THR B 1 43 ? 41.09587 -10.68274 0.25113 1.000 31.82585 264 THR BA O 1
ATOM 4022 N N . GLY B 1 44 ? 39.89436 -12.30418 1.26001 1.000 34.16954 265 GLY BA N 1
ATOM 4023 C CA . GLY B 1 44 ? 38.64171 -11.62723 0.99517 1.000 34.73039 265 GLY BA CA 1
ATOM 4024 C C . GLY B 1 44 ? 38.19922 -11.87211 -0.43602 1.000 33.41366 265 GLY BA C 1
ATOM 4025 O O . GLY B 1 44 ? 37.17905 -11.33619 -0.86952 1.000 34.17304 265 GLY BA O 1
ATOM 4029 N N . LYS B 1 45 ? 38.96452 -12.69106 -1.20406 1.000 29.16236 266 LYS BA N 1
ATOM 4030 C CA . LYS B 1 45 ? 38.58772 -12.95227 -2.58116 1.000 28.51266 266 LYS BA CA 1
ATOM 4031 C C . LYS B 1 45 ? 38.18746 -14.41668 -2.72327 1.000 33.84586 266 LYS BA C 1
ATOM 4032 O O . LYS B 1 45 ? 38.95789 -15.31488 -2.38321 1.000 30.67889 266 LYS BA O 1
ATOM 4051 N N . LEU B 1 46 ? 36.97577 -14.65147 -3.21815 1.000 26.34982 267 LEU BA N 1
ATOM 4052 C CA . LEU B 1 46 ? 36.47104 -16.03116 -3.41023 1.000 27.11799 267 LEU BA CA 1
ATOM 4053 C C . LEU B 1 46 ? 36.75728 -16.40323 -4.82138 1.000 27.63670 267 LEU BA C 1
ATOM 4054 O O . LEU B 1 46 ? 36.15503 -15.83714 -5.73005 1.000 27.47684 267 LEU BA O 1
ATOM 4070 N N . VAL B 1 47 ? 37.66853 -17.35473 -5.03403 1.000 24.99779 268 VAL BA N 1
ATOM 4071 C CA . VAL B 1 47 ? 38.05639 -17.71473 -6.39819 1.000 24.43119 268 VAL BA CA 1
ATOM 4072 C C . VAL B 1 47 ? 38.03166 -19.20330 -6.58343 1.000 29.43353 268 VAL BA C 1
ATOM 4073 O O . VAL B 1 47 ? 38.65342 -19.93634 -5.83167 1.000 26.21616 268 VAL BA O 1
ATOM 4086 N N . SER B 1 48 ? 37.28624 -19.65240 -7.59154 1.000 25.43419 269 SER BA N 1
ATOM 4087 C CA . SER B 1 48 ? 37.17779 -21.10490 -7.84075 1.000 26.36988 269 SER BA CA 1
ATOM 4088 C C . SER B 1 48 ? 38.53578 -21.70724 -8.24066 1.000 24.68510 269 SER BA C 1
ATOM 4089 O O . SER B 1 48 ? 39.22893 -21.17633 -9.10141 1.000 25.27481 269 SER BA O 1
ATOM 4097 N N . LEU B 1 49 ? 38.87915 -22.87760 -7.66028 1.000 24.26548 270 LEU BA N 1
ATOM 4098 C CA . LEU B 1 49 ? 40.14106 -23.53864 -7.89926 1.000 24.09963 270 LEU BA CA 1
ATOM 4099 C C . LEU B 1 49 ? 39.99036 -24.72217 -8.82914 1.000 25.82765 270 LEU BA C 1
ATOM 4100 O O . LEU B 1 49 ? 38.90144 -25.25499 -8.99143 1.000 23.82496 270 LEU BA O 1
ATOM 4116 N N . SER B 1 50 ? 41.10358 -25.12192 -9.44063 1.000 21.97587 271 SER BA N 1
ATOM 4117 C CA . SER B 1 50 ? 41.07154 -26.15813 -10.45247 1.000 26.03265 271 SER BA CA 1
ATOM 4118 C C . SER B 1 50 ? 41.13171 -27.58911 -9.99454 1.000 26.76078 271 SER BA C 1
ATOM 4119 O O . SER B 1 50 ? 42.19324 -28.07870 -9.59991 1.000 25.01663 271 SER BA O 1
ATOM 4127 N N . GLU B 1 51 ? 39.99664 -28.26762 -10.00750 1.000 23.01357 272 GLU BA N 1
ATOM 4128 C CA . GLU B 1 51 ? 40.05217 -29.71137 -9.69734 1.000 23.42515 272 GLU BA CA 1
ATOM 4129 C C . GLU B 1 51 ? 40.86827 -30.43777 -10.80182 1.000 26.96937 272 GLU BA C 1
ATOM 4130 O O . GLU B 1 51 ? 41.54265 -31.41863 -10.51691 1.000 24.70378 272 GLU BA O 1
ATOM 4142 N N . GLN B 1 52 ? 40.82351 -29.93923 -12.05486 1.000 23.13007 273 GLN BA N 1
ATOM 4143 C CA . GLN B 1 52 ? 41.52502 -30.64470 -13.12681 1.000 20.67494 273 GLN BA CA 1
ATOM 4144 C C . GLN B 1 52 ? 43.04976 -30.60731 -12.87194 1.000 25.92503 273 GLN BA C 1
ATOM 4145 O O . GLN B 1 52 ? 43.74537 -31.56462 -13.19865 1.000 28.60364 273 GLN BA O 1
ATOM 4159 N N . ASN B 1 53 ? 43.53627 -29.51090 -12.28958 1.000 22.88987 274 ASN BA N 1
ATOM 4160 C CA . ASN B 1 53 ? 44.95517 -29.35371 -11.90667 1.000 21.62231 274 ASN BA CA 1
ATOM 4161 C C . ASN B 1 53 ? 45.30604 -30.47691 -10.93399 1.000 27.28622 274 ASN BA C 1
ATOM 4162 O O . ASN B 1 53 ? 46.32352 -31.15447 -11.09363 1.000 25.80661 274 ASN BA O 1
ATOM 4173 N N . LEU B 1 54 ? 44.43351 -30.68803 -9.91777 1.000 22.75968 275 LEU BA N 1
ATOM 4174 C CA . LEU B 1 54 ? 44.67944 -31.75758 -8.93919 1.000 25.79727 275 LEU BA CA 1
ATOM 4175 C C . LEU B 1 54 ? 44.61630 -33.13921 -9.55120 1.000 28.88435 275 LEU BA C 1
ATOM 4176 O O . LEU B 1 54 ? 45.47657 -33.99871 -9.28699 1.000 27.27708 275 LEU BA O 1
ATOM 4192 N N . VAL B 1 55 ? 43.60170 -33.36140 -10.40504 1.000 24.60187 276 VAL BA N 1
ATOM 4193 C CA . VAL B 1 55 ? 43.43505 -34.66750 -11.02444 1.000 22.41139 276 VAL BA CA 1
ATOM 4194 C C . VAL B 1 55 ? 44.66321 -35.00829 -11.91991 1.000 25.32429 276 VAL BA C 1
ATOM 4195 O O . VAL B 1 55 ? 45.21737 -36.10588 -11.86683 1.000 25.60157 276 VAL BA O 1
ATOM 4208 N N . ASP B 1 56 ? 45.08684 -34.05647 -12.72499 1.000 23.45084 277 ASP BA N 1
ATOM 4209 C CA . ASP B 1 56 ? 46.17551 -34.32914 -13.67035 1.000 24.47510 277 ASP BA CA 1
ATOM 4210 C C . ASP B 1 56 ? 47.57671 -34.34358 -13.09259 1.000 28.91095 277 ASP BA C 1
ATOM 4211 O O . ASP B 1 56 ? 48.43530 -35.05234 -13.61916 1.000 28.81985 277 ASP BA O 1
ATOM 4220 N N . CYS B 1 57 ? 47.81021 -33.55725 -12.02991 1.000 29.04468 278 CYS BA N 1
ATOM 4221 C CA . CYS B 1 57 ? 49.16470 -33.36876 -11.52207 1.000 28.46139 278 CYS BA CA 1
ATOM 4222 C C . CYS B 1 57 ? 49.53769 -33.99561 -10.19767 1.000 34.88024 278 CYS BA C 1
ATOM 4223 O O . CYS B 1 57 ? 50.72396 -33.93079 -9.86166 1.000 29.69350 278 CYS BA O 1
ATOM 4230 N N . SER B 1 58 ? 48.60346 -34.60401 -9.44093 1.000 27.56242 279 SER BA N 1
ATOM 4231 C CA . SER B 1 58 ? 49.03540 -35.06045 -8.11620 1.000 23.38626 279 SER BA CA 1
ATOM 4232 C C . SER B 1 58 ? 49.30523 -36.55113 -7.94121 1.000 28.58248 279 SER BA C 1
ATOM 4233 O O . SER B 1 58 ? 49.24202 -37.05708 -6.81808 1.000 29.86656 279 SER BA O 1
ATOM 4241 N N . ARG B 1 59 ? 49.56849 -37.26667 -9.03963 1.000 29.94868 280 ARG BA N 1
ATOM 4242 C CA . ARG B 1 59 ? 49.91011 -38.67129 -8.96932 1.000 29.35695 280 ARG BA CA 1
ATOM 4243 C C . ARG B 1 59 ? 51.16206 -38.84742 -8.08883 1.000 31.51296 280 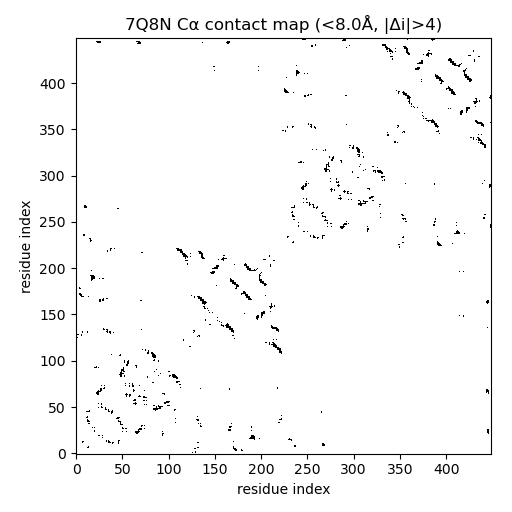ARG BA C 1
ATOM 4244 O O . ARG B 1 59 ? 51.23373 -39.79968 -7.33065 1.000 34.52368 280 ARG BA O 1
ATOM 4265 N N . PRO B 1 60 ? 52.18790 -37.98113 -8.19537 1.000 30.78483 281 PRO BA N 1
ATOM 4266 C CA . PRO B 1 60 ? 53.37773 -38.14223 -7.36276 1.000 35.90987 281 PRO BA CA 1
ATOM 4267 C C . PRO B 1 60 ? 53.04918 -38.16003 -5.90307 1.000 42.78470 281 PRO BA C 1
ATOM 4268 O O . PRO B 1 60 ? 53.73828 -38.85801 -5.16611 1.000 39.52135 281 PRO BA O 1
ATOM 4279 N N . GLN B 1 61 ? 51.99297 -37.41148 -5.45805 1.000 38.43269 282 GLN BA N 1
ATOM 4280 C CA . GLN B 1 61 ? 51.60653 -37.43985 -4.06564 1.000 32.40211 282 GLN BA CA 1
ATOM 4281 C C . GLN B 1 61 ? 50.73461 -38.65253 -3.70014 1.000 29.48689 282 GLN BA C 1
ATOM 4282 O O . GLN B 1 61 ? 50.25903 -38.75779 -2.57311 1.000 32.40541 282 GLN BA O 1
ATOM 4296 N N . GLY B 1 62 ? 50.49443 -39.54230 -4.65098 1.000 33.83815 283 GLY BA N 1
ATOM 4297 C CA . GLY B 1 62 ? 49.69117 -40.72363 -4.34293 1.000 32.79332 283 GLY BA CA 1
ATOM 4298 C C . GLY B 1 62 ? 48.21936 -40.66699 -4.71954 1.000 39.48321 283 GLY BA C 1
ATOM 4299 O O . GLY B 1 62 ? 47.47642 -41.57493 -4.36515 1.000 34.18549 283 GLY BA O 1
ATOM 4303 N N . ASN B 1 63 ? 47.75984 -39.57983 -5.38340 1.000 34.97956 284 ASN BA N 1
ATOM 4304 C CA . ASN B 1 63 ? 46.36892 -39.53463 -5.89207 1.000 29.10041 284 ASN BA CA 1
ATOM 4305 C C . ASN B 1 63 ? 46.27280 -40.33242 -7.17249 1.000 32.35610 284 ASN BA C 1
ATOM 4306 O O . ASN B 1 63 ? 47.30441 -40.62166 -7.76785 1.000 32.09465 284 ASN BA O 1
ATOM 4317 N N . GLN B 1 64 ? 45.04942 -40.74306 -7.59740 1.000 26.67124 285 GLN BA N 1
ATOM 4318 C CA . GLN B 1 64 ? 44.94906 -41.50837 -8.81385 1.000 29.77765 285 GLN BA CA 1
ATOM 4319 C C . GLN B 1 64 ? 43.93547 -40.92550 -9.80563 1.000 30.11319 285 GLN BA C 1
ATOM 4320 O O . GLN B 1 64 ? 43.24513 -41.65745 -10.51233 1.000 28.76126 285 GLN BA O 1
ATOM 4334 N N . GLY B 1 65 ? 43.85149 -39.58996 -9.84097 1.000 29.13868 286 GLY BA N 1
ATOM 4335 C CA . GLY B 1 65 ? 42.98341 -38.93203 -10.82499 1.000 25.85720 286 GLY BA CA 1
ATOM 4336 C C . GLY B 1 65 ? 41.53479 -39.36276 -10.74672 1.000 27.90771 286 GLY BA C 1
ATOM 4337 O O . GLY B 1 65 ? 40.96583 -39.28202 -9.68356 1.000 26.41027 286 GLY BA O 1
ATOM 4341 N N . CYS B 1 66 ? 40.93834 -39.85656 -11.90403 1.000 26.21930 287 CYS BA N 1
ATOM 4342 C CA . CYS B 1 66 ? 39.54166 -40.28198 -11.96667 1.000 27.25518 287 CYS BA CA 1
ATOM 4343 C C . CYS B 1 66 ? 39.38008 -41.61322 -11.21961 1.000 30.85973 287 CYS BA C 1
ATOM 4344 O O . CYS B 1 66 ? 38.26247 -42.09044 -11.10267 1.000 28.31695 287 CYS BA O 1
ATOM 4351 N N . ASN B 1 67 ? 40.49485 -42.23296 -10.80527 1.000 25.93840 288 ASN BA N 1
ATOM 4352 C CA . ASN B 1 67 ? 40.39838 -43.51647 -10.08908 1.000 33.09499 288 ASN BA CA 1
ATOM 4353 C C . ASN B 1 67 ? 40.40649 -43.31708 -8.57639 1.000 35.11808 288 ASN BA C 1
ATOM 4354 O O . ASN B 1 67 ? 40.45607 -44.27356 -7.80229 1.000 34.66913 288 ASN BA O 1
ATOM 4365 N N . GLY B 1 68 ? 40.38711 -42.06765 -8.14717 1.000 28.81886 289 GLY BA N 1
ATOM 4366 C CA . GLY B 1 68 ? 40.29671 -41.78271 -6.71794 1.000 25.69935 289 GLY BA CA 1
ATOM 4367 C C . GLY B 1 68 ? 41.48775 -41.04695 -6.15107 1.000 26.92095 289 GLY BA C 1
ATOM 4368 O O . GLY B 1 68 ? 42.49995 -40.84052 -6.82217 1.000 26.97598 289 GLY BA O 1
ATOM 4372 N N . GLY B 1 69 ? 41.37437 -40.65883 -4.88606 1.000 24.08663 290 GLY BA N 1
ATOM 4373 C CA . GLY B 1 69 ? 42.45699 -39.91818 -4.24735 1.000 29.11245 290 GLY BA CA 1
ATOM 4374 C C . GLY B 1 69 ? 42.06345 -39.44603 -2.86630 1.000 25.94972 290 GLY BA C 1
ATOM 4375 O O . GLY B 1 69 ? 41.02166 -39.83833 -2.36524 1.000 26.48336 290 GLY BA O 1
ATOM 4379 N N . PHE B 1 70 ? 42.90665 -38.58965 -2.23273 1.000 29.87588 291 PHE BA N 1
ATOM 4380 C CA . PHE B 1 70 ? 42.60941 -38.14771 -0.87188 1.000 32.18797 291 PHE BA CA 1
ATOM 4381 C C . PHE B 1 70 ? 42.80313 -36.67620 -0.75162 1.000 26.08277 291 PHE BA C 1
ATOM 4382 O O . PHE B 1 70 ? 43.74844 -36.14835 -1.31181 1.000 27.25630 291 PHE BA O 1
ATOM 4399 N N . MET B 1 71 ? 41.92878 -36.02572 0.01702 1.000 26.27717 292 MET BA N 1
ATOM 4400 C CA . MET B 1 71 ? 42.05852 -34.57535 0.13864 1.000 25.38389 292 MET BA CA 1
ATOM 4401 C C . MET B 1 71 ? 43.39141 -34.24215 0.74960 1.000 30.75118 292 MET BA C 1
ATOM 4402 O O . MET B 1 71 ? 44.01443 -33.28671 0.33766 1.000 31.26496 292 MET BA O 1
ATOM 4416 N N . ALA B 1 72 ? 43.86223 -35.05301 1.73392 1.000 28.50216 293 ALA BA N 1
ATOM 4417 C CA . ALA B 1 72 ? 45.18386 -34.67694 2.28251 1.000 26.81545 293 ALA BA CA 1
ATOM 4418 C C . ALA B 1 72 ? 46.32238 -34.75127 1.27497 1.000 29.00264 293 ALA BA C 1
ATOM 4419 O O . ALA B 1 72 ? 47.23828 -33.92818 1.35923 1.000 28.80201 293 ALA BA O 1
ATOM 4426 N N . ARG B 1 73 ? 46.28423 -35.73275 0.31094 1.000 26.98705 294 ARG BA N 1
ATOM 4427 C CA . ARG B 1 73 ? 47.36206 -35.75635 -0.66158 1.000 31.04375 294 ARG BA CA 1
ATOM 4428 C C . ARG B 1 73 ? 47.28165 -34.53291 -1.59517 1.000 30.51266 294 ARG BA C 1
ATOM 4429 O O . ARG B 1 73 ? 48.29702 -34.06585 -2.13508 1.000 28.66622 294 ARG BA O 1
ATOM 4450 N N . ALA B 1 74 ? 46.07023 -34.02382 -1.78832 1.000 29.00149 295 ALA BA N 1
ATOM 4451 C CA . ALA B 1 74 ? 45.88771 -32.82697 -2.61658 1.000 24.37533 295 ALA BA CA 1
ATOM 4452 C C . ALA B 1 74 ? 46.49249 -31.64531 -1.92292 1.000 22.76478 295 ALA BA C 1
ATOM 4453 O O . ALA B 1 74 ? 47.20274 -30.86046 -2.54210 1.000 23.80467 295 ALA BA O 1
ATOM 4460 N N . PHE B 1 75 ? 46.20486 -31.50218 -0.58720 1.000 24.15394 296 PHE BA N 1
ATOM 4461 C CA . PHE B 1 75 ? 46.83345 -30.34566 0.06980 1.000 27.90399 296 PHE BA CA 1
ATOM 4462 C C . PHE B 1 75 ? 48.36366 -30.52889 0.03369 1.000 30.29957 296 PHE BA C 1
ATOM 4463 O O . PHE B 1 75 ? 49.08542 -29.53873 -0.00066 1.000 30.89252 296 PHE BA O 1
ATOM 4480 N N . GLN B 1 76 ? 48.83622 -31.80297 0.01501 1.000 28.81299 297 GLN BA N 1
ATOM 4481 C CA . GLN B 1 76 ? 50.30661 -32.02895 -0.01091 1.000 27.09480 297 GLN BA CA 1
ATOM 4482 C C . GLN B 1 76 ? 50.84545 -31.61088 -1.34657 1.000 35.75987 297 GLN BA C 1
ATOM 4483 O O . GLN B 1 76 ? 51.91003 -31.00235 -1.44542 1.000 33.96179 297 GLN BA O 1
ATOM 4497 N N . TYR B 1 77 ? 50.09135 -31.92701 -2.40915 1.000 35.82212 298 TYR BA N 1
ATOM 4498 C CA . TYR B 1 77 ? 50.56124 -31.50939 -3.70678 1.000 31.25621 298 TYR BA CA 1
ATOM 4499 C C . TYR B 1 77 ? 50.61689 -29.99767 -3.82097 1.000 34.73687 298 TYR BA C 1
ATOM 4500 O O . TYR B 1 77 ? 51.60958 -29.47659 -4.34730 1.000 29.92647 298 TYR BA O 1
ATOM 4518 N N . VAL B 1 78 ? 49.58500 -29.28242 -3.30148 1.000 30.61394 299 VAL BA N 1
ATOM 4519 C CA . VAL B 1 78 ? 49.61435 -27.84390 -3.44959 1.000 29.15513 299 VAL BA CA 1
ATOM 4520 C C . VAL B 1 78 ? 50.86703 -27.29645 -2.73618 1.000 31.54917 299 VAL BA C 1
ATOM 4521 O O . VAL B 1 78 ? 51.49569 -26.36674 -3.22178 1.000 32.56908 299 VAL BA O 1
ATOM 4534 N N . LYS B 1 79 ? 51.23079 -27.90464 -1.61572 1.000 29.64351 300 LYS BA N 1
ATOM 4535 C CA . LYS B 1 79 ? 52.38943 -27.45063 -0.86723 1.000 29.64341 300 LYS BA CA 1
ATOM 4536 C C . LYS B 1 79 ? 53.69292 -27.74514 -1.60158 1.000 28.64650 300 LYS BA C 1
ATOM 4537 O O . LYS B 1 79 ? 54.50882 -26.84025 -1.74158 1.000 30.28169 300 LYS BA O 1
ATOM 4556 N N . GLU B 1 80 ? 53.86910 -28.98516 -2.07124 1.000 31.22865 301 GLU BA N 1
ATOM 4557 C CA . GLU B 1 80 ? 55.11445 -29.34282 -2.77015 1.000 37.28216 301 GLU BA CA 1
ATOM 4558 C C . GLU B 1 80 ? 55.25620 -28.60971 -4.08527 1.000 40.84140 301 GLU BA C 1
ATOM 4559 O O . GLU B 1 80 ? 56.36393 -28.29569 -4.52304 1.000 34.00239 301 GLU BA O 1
ATOM 4571 N N . ASN B 1 81 ? 54.10949 -28.33982 -4.72744 1.000 33.64325 302 ASN BA N 1
ATOM 4572 C CA . ASN B 1 81 ? 54.07674 -27.68650 -6.00682 1.000 30.67387 302 ASN BA CA 1
ATOM 4573 C C . ASN B 1 81 ? 54.28320 -26.21435 -5.90523 1.000 30.61690 302 ASN BA C 1
ATOM 4574 O O . ASN B 1 81 ? 54.67498 -25.57792 -6.87991 1.000 32.93093 302 ASN BA O 1
ATOM 4585 N N . GLY B 1 82 ? 54.00370 -25.64771 -4.74473 1.000 31.98532 303 GLY BA N 1
ATOM 4586 C CA . GLY B 1 82 ? 54.18797 -24.20708 -4.59801 1.000 33.47489 303 GLY BA CA 1
ATOM 4587 C C . GLY B 1 82 ? 52.98390 -23.42961 -5.10855 1.000 36.78492 303 GLY BA C 1
ATOM 4588 O O . GLY B 1 82 ? 52.98002 -22.20844 -5.10865 1.000 33.88298 303 GLY BA O 1
ATOM 4592 N N . GLY B 1 83 ? 51.93161 -24.13432 -5.55172 1.000 28.70477 304 GLY BA N 1
ATOM 4593 C CA . GLY B 1 83 ? 50.76633 -23.40130 -6.03603 1.000 36.02997 304 GLY BA CA 1
ATOM 4594 C C . GLY B 1 83 ? 49.65521 -24.28643 -6.58104 1.000 34.43807 304 GLY BA C 1
ATOM 4595 O O . GLY B 1 83 ? 49.77098 -25.50804 -6.58669 1.000 30.85637 304 GLY BA O 1
ATOM 4599 N N . LEU B 1 84 ? 48.57572 -23.64358 -7.06369 1.000 31.89108 305 LEU BA N 1
ATOM 4600 C CA . LEU B 1 84 ? 47.39019 -24.31835 -7.61639 1.000 26.72158 305 LEU BA CA 1
ATOM 4601 C C . LEU B 1 84 ? 46.61127 -23.31505 -8.48293 1.000 26.77657 305 LEU BA C 1
ATOM 4602 O O . LEU B 1 84 ? 46.25744 -22.21495 -8.02134 1.000 27.52088 305 LEU BA O 1
ATOM 4618 N N . ASP B 1 85 ? 46.37543 -23.69543 -9.74901 1.000 26.09680 306 ASP BA N 1
ATOM 4619 C CA . ASP B 1 85 ? 45.71283 -22.82501 -10.69721 1.000 28.20767 306 ASP BA CA 1
ATOM 4620 C C . ASP B 1 85 ? 44.23461 -22.63919 -10.47521 1.000 27.19367 306 ASP BA C 1
ATOM 4621 O O . ASP B 1 85 ? 43.58255 -23.47104 -9.85977 1.000 23.45082 306 ASP BA O 1
ATOM 4630 N N . SER B 1 86 ? 43.72866 -21.48238 -10.93795 1.000 26.03623 307 SER BA N 1
ATOM 4631 C CA . SER B 1 86 ? 42.29593 -21.16163 -10.85464 1.000 29.64648 307 SER BA CA 1
ATOM 4632 C C . SER B 1 86 ? 41.51706 -22.05976 -11.79596 1.000 27.54775 307 SER BA C 1
ATOM 4633 O O . SER B 1 86 ? 42.05941 -22.52944 -12.79375 1.000 25.15512 307 SER BA O 1
ATOM 4641 N N . GLU B 1 87 ? 40.24625 -22.31942 -11.48007 1.000 25.33313 308 GLU BA N 1
ATOM 4642 C CA . GLU B 1 87 ? 39.45353 -23.11517 -12.41019 1.000 26.33956 308 GLU BA CA 1
ATOM 4643 C C . GLU B 1 87 ? 39.36335 -22.43139 -13.76291 1.000 25.45466 308 GLU BA C 1
ATOM 4644 O O . GLU B 1 87 ? 39.36348 -23.09071 -14.79824 1.000 23.36549 308 GLU BA O 1
ATOM 4656 N N . GLU B 1 88 ? 39.25894 -21.08496 -13.76882 1.000 23.83367 309 GLU BA N 1
ATOM 4657 C CA . GLU B 1 88 ? 39.15701 -20.40477 -15.06113 1.000 28.11343 309 GLU BA CA 1
ATOM 4658 C C . GLU B 1 88 ? 40.34395 -20.66508 -15.98253 1.000 26.83809 309 GLU BA C 1
ATOM 4659 O O . GLU B 1 88 ? 40.17970 -20.85010 -17.16972 1.000 25.28978 309 GLU BA O 1
ATOM 4671 N N . SER B 1 89 ? 41.54670 -20.72049 -15.44001 1.000 23.99322 310 SER BA N 1
ATOM 4672 C CA . SER B 1 89 ? 42.68167 -20.94555 -16.29553 1.000 25.15991 310 SER BA CA 1
ATOM 4673 C C . SER B 1 89 ? 42.91665 -22.43797 -16.64026 1.000 28.50515 310 SER BA C 1
ATOM 4674 O O . SER B 1 89 ? 43.63246 -22.73485 -17.59353 1.000 29.59214 310 SER BA O 1
ATOM 4682 N N . TYR B 1 90 ? 42.36698 -23.35420 -15.82720 1.000 25.09081 311 TYR BA N 1
ATOM 4683 C CA . TYR B 1 90 ? 42.62496 -24.81853 -15.98155 1.000 26.33671 311 TYR BA CA 1
ATOM 4684 C C . TYR B 1 90 ? 41.30313 -25.49854 -15.78979 1.000 27.21144 311 TYR BA C 1
ATOM 4685 O O . TYR B 1 90 ? 41.05922 -26.05889 -14.70681 1.000 27.04968 311 TYR BA O 1
ATOM 4703 N N . PRO B 1 91 ? 40.42118 -25.44676 -16.79649 1.000 27.68489 312 PRO BA N 1
ATOM 4704 C CA . PRO B 1 91 ? 39.06825 -26.00818 -16.76938 1.000 28.09245 312 PRO BA CA 1
ATOM 4705 C C . PRO B 1 91 ? 38.92839 -27.50390 -16.61962 1.000 28.81499 312 PRO BA C 1
ATOM 4706 O O . PRO B 1 91 ? 39.79245 -28.26884 -17.04982 1.000 21.91267 312 PRO BA O 1
ATOM 4717 N N . TYR B 1 92 ? 37.80660 -27.90644 -15.98510 1.000 23.15835 313 TYR BA N 1
ATOM 4718 C CA . TYR B 1 92 ? 37.51796 -29.31366 -15.68235 1.000 22.39819 313 TYR BA CA 1
ATOM 4719 C C . TYR B 1 92 ? 36.86061 -30.03134 -16.79605 1.000 22.87269 313 TYR BA C 1
ATOM 4720 O O . TYR B 1 92 ? 35.81739 -29.57399 -17.30626 1.000 23.73911 313 TYR BA O 1
ATOM 4738 N N . VAL B 1 93 ? 37.46376 -31.16918 -17.23334 1.000 23.71143 314 VAL BA N 1
ATOM 4739 C CA . VAL B 1 93 ? 36.85351 -31.94051 -18.30467 1.000 28.01419 314 VAL BA CA 1
ATOM 4740 C C . VAL B 1 93 ? 36.47956 -33.35625 -17.87465 1.000 25.03301 314 VAL BA C 1
ATOM 4741 O O . VAL B 1 93 ? 36.07836 -34.14302 -18.71449 1.000 23.39323 314 VAL BA O 1
ATOM 4754 N N . ALA B 1 94 ? 36.64170 -33.67710 -16.56970 1.000 25.71958 315 ALA BA N 1
ATOM 4755 C CA . ALA B 1 94 ? 36.20547 -34.94895 -15.99064 1.000 27.00277 315 ALA BA CA 1
ATOM 4756 C C . ALA B 1 94 ? 36.84509 -36.21417 -16.60150 1.000 28.25613 315 ALA BA C 1
ATOM 4757 O O . ALA B 1 94 ? 36.20898 -37.26683 -16.65168 1.000 26.09193 315 ALA BA O 1
ATOM 4764 N N . VAL B 1 95 ? 38.11589 -36.10054 -17.04855 1.000 24.71305 316 VAL BA N 1
ATOM 4765 C CA . VAL B 1 95 ? 38.86243 -37.25054 -17.55059 1.000 28.26171 316 VAL BA CA 1
ATOM 4766 C C . VAL B 1 95 ? 40.29219 -37.02076 -17.07630 1.000 27.26104 316 VAL BA C 1
ATOM 4767 O O . VAL B 1 95 ? 40.64812 -35.86979 -16.75734 1.000 25.76381 316 VAL BA O 1
ATOM 4780 N N . ASP B 1 96 ? 41.08205 -38.07518 -16.97933 1.000 26.08541 317 ASP BA N 1
ATOM 4781 C CA . ASP B 1 96 ? 42.48605 -38.00092 -16.56477 1.000 30.27220 317 ASP BA CA 1
ATOM 4782 C C . ASP B 1 96 ? 43.28885 -37.45057 -17.73145 1.000 27.70419 317 ASP BA C 1
ATOM 4783 O O . ASP B 1 96 ? 43.22208 -38.03498 -18.78442 1.000 27.19391 317 ASP BA O 1
ATOM 4792 N N . GLU B 1 97 ? 44.04411 -36.37338 -17.52981 1.000 27.87915 318 GLU BA N 1
ATOM 4793 C CA . GLU B 1 97 ? 44.82784 -35.76715 -18.61497 1.000 28.41252 318 GLU BA CA 1
ATOM 4794 C C . GLU B 1 97 ? 46.24727 -35.41718 -18.14609 1.000 28.56945 318 GLU BA C 1
ATOM 4795 O O . GLU B 1 97 ? 46.57602 -35.53291 -16.97105 1.000 27.54992 318 GLU BA O 1
ATOM 4807 N N . ILE B 1 98 ? 47.09021 -35.01246 -19.09275 1.000 27.81046 319 ILE BA N 1
ATOM 4808 C CA . ILE B 1 98 ? 48.47293 -34.65352 -18.75946 1.000 26.62276 319 ILE BA CA 1
ATOM 4809 C C . ILE B 1 98 ? 48.52177 -33.37003 -17.98724 1.000 27.15725 319 ILE BA C 1
ATOM 4810 O O . ILE B 1 98 ? 47.80163 -32.43110 -18.31418 1.000 28.12480 319 ILE BA O 1
ATOM 4826 N N . CYS B 1 99 ? 49.40958 -33.29094 -16.98625 1.000 27.14015 320 CYS BA N 1
ATOM 4827 C CA . CYS B 1 99 ? 49.53171 -32.08630 -16.14567 1.000 27.06091 320 CYS BA CA 1
ATOM 4828 C C . CYS B 1 99 ? 49.85446 -30.86485 -16.96304 1.000 28.83395 320 CYS BA C 1
ATOM 4829 O O . CYS B 1 99 ? 50.76490 -30.89937 -17.78220 1.000 33.85947 320 CYS BA O 1
ATOM 4836 N N . LYS B 1 100 ? 49.14449 -29.76123 -16.71890 1.000 25.00694 321 LYS BA N 1
ATOM 4837 C CA . LYS B 1 100 ? 49.36186 -28.52348 -17.47127 1.000 26.53454 321 LYS BA CA 1
ATOM 4838 C C . LYS B 1 100 ? 49.56263 -27.37542 -16.52439 1.000 30.20397 321 LYS BA C 1
ATOM 4839 O O . LYS B 1 100 ? 49.33329 -26.19908 -16.85403 1.000 27.17253 321 LYS BA O 1
ATOM 4858 N N . TYR B 1 101 ? 50.04715 -27.69987 -15.32507 1.000 29.57018 322 TYR BA N 1
ATOM 4859 C CA . TYR B 1 101 ? 50.17933 -26.61950 -14.37426 1.000 28.37029 322 TYR BA CA 1
ATOM 4860 C C . TYR B 1 101 ? 51.11201 -25.47718 -14.78861 1.000 35.23585 322 TYR BA C 1
ATOM 4861 O O . TYR B 1 101 ? 52.19077 -25.74401 -15.29719 1.000 34.87350 322 TYR BA O 1
ATOM 4879 N N . ARG B 1 102 ? 50.68313 -24.21224 -14.57000 1.000 30.15737 323 ARG BA N 1
ATOM 4880 C CA . ARG B 1 102 ? 51.53955 -23.07212 -14.79236 1.000 36.38065 323 ARG BA CA 1
ATOM 4881 C C . ARG B 1 102 ? 51.50208 -22.16150 -13.56542 1.000 33.45947 323 ARG BA C 1
ATOM 4882 O O . ARG B 1 102 ? 50.42826 -21.76900 -13.05280 1.000 30.87718 323 ARG BA O 1
ATOM 4903 N N . PRO B 1 103 ? 52.68493 -21.83366 -13.03365 1.000 28.63748 324 PRO BA N 1
ATOM 4904 C CA . PRO B 1 103 ? 52.78643 -20.96793 -11.85896 1.000 32.57262 324 PRO BA CA 1
ATOM 4905 C C . PRO B 1 103 ? 52.17704 -19.60368 -12.00625 1.000 29.42768 324 PRO BA C 1
ATOM 4906 O O . PRO B 1 103 ? 51.69809 -19.04085 -11.02536 1.000 31.41677 324 PRO BA O 1
ATOM 4917 N N . GLU B 1 104 ? 52.19106 -19.05817 -13.21197 1.000 33.82926 325 GLU BA N 1
ATOM 4918 C CA . GLU B 1 104 ? 51.65221 -17.70872 -13.39378 1.000 39.40659 325 GLU BA CA 1
ATOM 4919 C C . GLU B 1 104 ? 50.15228 -17.74158 -13.24725 1.000 44.21161 325 GLU BA C 1
ATOM 4920 O O . GLU B 1 104 ? 49.53833 -16.68923 -13.07333 1.000 41.31820 325 GLU BA O 1
ATOM 4932 N N . ASN B 1 105 ? 49.54967 -18.95387 -13.35136 1.000 37.34822 326 ASN BA N 1
ATOM 4933 C CA . ASN B 1 105 ? 48.09513 -19.04711 -13.19324 1.000 33.71575 326 ASN BA CA 1
ATOM 4934 C C . ASN B 1 105 ? 47.68322 -19.42879 -11.80787 1.000 30.97894 326 ASN BA C 1
ATOM 4935 O O . ASN B 1 105 ? 46.47232 -19.61061 -11.52253 1.000 28.20698 326 ASN BA O 1
ATOM 4946 N N . SER B 1 106 ? 48.66854 -19.57388 -10.91518 1.000 30.17628 327 SER BA N 1
ATOM 4947 C CA . SER B 1 106 ? 48.31765 -19.96698 -9.54428 1.000 33.39280 327 SER BA CA 1
ATOM 4948 C C . SER B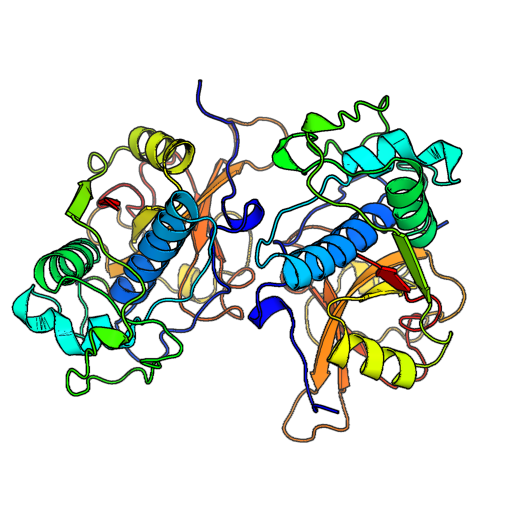 1 106 ? 47.60714 -18.85687 -8.79852 1.000 35.27991 327 SER BA C 1
ATOM 4949 O O . SER B 1 106 ? 47.93003 -17.68833 -8.99156 1.000 36.01657 327 SER BA O 1
ATOM 4957 N N . VAL B 1 107 ? 46.65033 -19.22067 -7.91159 1.000 32.54907 328 VAL BA N 1
ATOM 4958 C CA . VAL B 1 107 ? 45.86621 -18.26952 -7.12445 1.000 32.50393 328 VAL BA CA 1
ATOM 4959 C C . VAL B 1 107 ? 45.69643 -18.82334 -5.72685 1.000 29.78057 328 VAL BA C 1
ATOM 4960 O O . VAL B 1 107 ? 44.93849 -18.29136 -4.92346 1.000 32.76791 328 VAL BA O 1
ATOM 4973 N N . ALA B 1 108 ? 46.43112 -19.88147 -5.41026 1.000 28.93071 329 ALA BA N 1
ATOM 4974 C CA . ALA B 1 108 ? 46.33120 -20.47242 -4.07821 1.000 29.96351 329 ALA BA CA 1
ATOM 4975 C C . ALA B 1 108 ? 47.62989 -21.12577 -3.65000 1.000 30.32398 329 ALA BA C 1
ATOM 4976 O O . ALA B 1 108 ? 48.40129 -21.58491 -4.47996 1.000 30.11178 329 ALA BA O 1
ATOM 4983 N N . GLN B 1 109 ? 47.83437 -21.18316 -2.34126 1.000 31.24245 330 GLN BA N 1
ATOM 4984 C CA . GLN B 1 109 ? 49.02369 -21.81612 -1.78710 1.000 32.80666 330 GLN BA CA 1
ATOM 4985 C C . GLN B 1 109 ? 48.66444 -22.39397 -0.44408 1.000 29.25116 330 GLN BA C 1
ATOM 4986 O O . GLN B 1 109 ? 47.72913 -21.91175 0.18779 1.000 34.79513 330 GLN BA O 1
ATOM 5000 N N . ASP B 1 110 ? 49.37038 -23.44797 -0.00652 1.000 30.28660 331 ASP BA N 1
ATOM 5001 C CA . ASP B 1 110 ? 49.16568 -23.92933 1.36181 1.000 30.01410 331 ASP BA CA 1
ATOM 5002 C C . ASP B 1 110 ? 50.49702 -24.49921 1.85434 1.000 32.09369 331 ASP BA C 1
ATOM 5003 O O . ASP B 1 110 ? 51.38309 -24.79928 1.05693 1.000 34.00815 331 ASP BA O 1
ATOM 5012 N N . THR B 1 111 ? 50.64882 -24.57409 3.17705 1.000 35.81437 332 THR BA N 1
ATOM 5013 C CA . THR B 1 111 ? 51.89099 -25.03469 3.80443 1.000 43.12597 332 THR BA CA 1
ATOM 5014 C C . THR B 1 111 ? 51.72955 -26.43455 4.36413 1.000 47.64317 332 THR BA C 1
ATOM 5015 O O . THR B 1 111 ? 52.60966 -26.94990 5.04977 1.000 45.75821 332 THR BA O 1
ATOM 5026 N N . GLY B 1 112 ? 50.60112 -27.05520 4.06997 1.000 41.50965 333 GLY BA N 1
ATOM 5027 C CA . GLY B 1 112 ? 50.32068 -28.36057 4.62876 1.000 38.18767 333 GLY BA CA 1
ATOM 5028 C C . GLY B 1 112 ? 48.86013 -28.36845 5.03415 1.000 39.65686 333 GLY BA C 1
ATOM 5029 O O . GLY B 1 112 ? 48.06239 -27.61398 4.49311 1.000 36.22265 333 GLY BA O 1
ATOM 5033 N N . PHE B 1 113 ? 48.50113 -29.18966 6.00682 1.000 34.81245 334 PHE BA N 1
ATOM 5034 C CA . PHE B 1 113 ? 47.11955 -29.29306 6.41626 1.000 35.85826 334 PHE BA CA 1
ATOM 5035 C C . PHE B 1 113 ? 46.99639 -29.74782 7.86786 1.000 41.20551 334 PHE BA C 1
ATOM 5036 O O . PHE B 1 113 ? 47.96714 -30.23996 8.44592 1.000 34.75037 334 PHE BA O 1
ATOM 5053 N N . THR B 1 114 ? 45.80659 -29.54532 8.44727 1.000 33.00436 335 THR BA N 1
ATOM 5054 C CA . THR B 1 114 ? 45.46636 -29.94340 9.80162 1.000 35.63953 335 THR BA CA 1
ATOM 5055 C C . THR B 1 114 ? 44.42616 -31.04433 9.84795 1.000 45.90620 335 THR BA C 1
ATOM 5056 O O . THR B 1 114 ? 43.39428 -30.94511 9.16383 1.000 41.08560 335 THR BA O 1
ATOM 5067 N N . VAL B 1 115 ? 44.69341 -32.09459 10.65945 1.000 37.23340 336 VAL BA N 1
ATOM 5068 C CA . VAL B 1 115 ? 43.73179 -33.16544 10.82006 1.000 36.70362 336 VAL BA CA 1
ATOM 5069 C C . VAL B 1 115 ? 42.84330 -32.94657 12.05276 1.000 42.05970 336 VAL BA C 1
ATOM 5070 O O . VAL B 1 115 ? 43.34008 -32.66191 13.12923 1.000 41.45252 336 VAL BA O 1
ATOM 5083 N N . VAL B 1 116 ? 41.52685 -33.06063 11.88539 1.000 35.94198 337 VAL BA N 1
ATOM 5084 C CA . VAL B 1 116 ? 40.58445 -32.95698 12.98981 1.000 37.96286 337 VAL BA CA 1
ATOM 5085 C C . VAL B 1 116 ? 40.70002 -34.26578 13.77519 1.000 46.41308 337 VAL BA C 1
ATOM 5086 O O . VAL B 1 116 ? 40.96933 -35.29854 13.15931 1.000 44.76772 337 VAL BA O 1
ATOM 5099 N N . ALA B 1 117 ? 40.45338 -34.25987 15.10987 1.000 46.61967 338 ALA BA N 1
ATOM 5100 C CA . ALA B 1 117 ? 40.63321 -35.53265 15.82297 1.000 47.26242 338 ALA BA CA 1
ATOM 5101 C C . ALA B 1 117 ? 39.71880 -36.56499 15.20634 1.000 43.99593 338 ALA BA C 1
ATOM 5102 O O . ALA B 1 117 ? 38.50550 -36.36784 15.14095 1.000 41.22677 338 ALA BA O 1
ATOM 5109 N N . PRO B 1 118 ? 40.28555 -37.70935 14.77233 1.000 43.58841 339 PRO BA N 1
ATOM 5110 C CA . PRO B 1 118 ? 39.36479 -38.67485 14.15948 1.000 46.45163 339 PRO BA CA 1
ATOM 5111 C C . PRO B 1 118 ? 38.23292 -39.23427 14.98982 1.000 46.56050 339 PRO BA C 1
ATOM 5112 O O . PRO B 1 118 ? 38.38363 -39.52609 16.16338 1.000 48.37359 339 PRO BA O 1
ATOM 5123 N N . GLY B 1 119 ? 37.07489 -39.39437 14.33387 1.000 39.36448 340 GLY BA N 1
ATOM 5124 C CA . GLY B 1 119 ? 35.91082 -39.98542 14.97308 1.000 33.92084 340 GLY BA CA 1
ATOM 5125 C C . GLY B 1 119 ? 35.24588 -39.03635 15.93882 1.000 38.23655 340 GLY BA C 1
ATOM 5126 O O . GLY B 1 119 ? 34.21192 -39.37710 16.49321 1.000 45.06590 340 GLY BA O 1
ATOM 5130 N N . LYS B 1 120 ? 35.82421 -37.81662 16.14134 1.000 39.05137 341 LYS BA N 1
ATOM 5131 C CA . LYS B 1 120 ? 35.20671 -36.89159 17.09422 1.000 39.27069 341 LYS BA CA 1
ATOM 5132 C C . LYS B 1 120 ? 34.30972 -35.83124 16.47264 1.000 41.39904 341 LYS BA C 1
ATOM 5133 O O . LYS B 1 120 ? 34.80379 -34.83738 15.93886 1.000 40.98891 341 LYS BA O 1
ATOM 5152 N N . GLU B 1 121 ? 32.98600 -36.03927 16.54697 1.000 35.48396 342 GLU BA N 1
ATOM 5153 C CA . GLU B 1 121 ? 32.05776 -35.04886 16.00449 1.000 41.52426 342 GLU BA CA 1
ATOM 5154 C C . GLU B 1 121 ? 32.13449 -33.72101 16.74745 1.000 48.10677 342 GLU BA C 1
ATOM 5155 O O . GLU B 1 121 ? 31.81801 -32.67827 16.16298 1.000 40.22807 342 GLU BA O 1
ATOM 5167 N N . LYS B 1 122 ? 32.51410 -33.73829 18.05381 1.000 40.24140 343 LYS BA N 1
ATOM 5168 C CA . LYS B 1 122 ? 32.61726 -32.45735 18.69740 1.000 34.61441 343 LYS BA CA 1
ATOM 5169 C C . LYS B 1 122 ? 33.85394 -31.77662 18.23495 1.000 35.15409 343 LYS BA C 1
ATOM 5170 O O . LYS B 1 122 ? 33.87455 -30.53966 18.15813 1.000 37.89931 343 LYS BA O 1
ATOM 5189 N N . ALA B 1 123 ? 34.91856 -32.55280 17.93196 1.000 34.90065 344 ALA BA N 1
ATOM 5190 C CA . ALA B 1 123 ? 36.08752 -31.86085 17.40882 1.000 40.29711 344 ALA BA CA 1
ATOM 5191 C C . ALA B 1 123 ? 35.72127 -31.26252 16.06521 1.000 41.44864 344 ALA BA C 1
ATOM 5192 O O . ALA B 1 123 ? 36.22600 -30.20238 15.68133 1.000 34.51411 344 ALA BA O 1
ATOM 5199 N N . LEU B 1 124 ? 34.80962 -31.95555 15.34815 1.000 37.77783 345 LEU BA N 1
ATOM 5200 C CA . LEU B 1 124 ? 34.43541 -31.43462 14.02469 1.000 44.04399 345 LEU BA CA 1
ATOM 5201 C C . LEU B 1 124 ? 33.61551 -30.17332 14.12735 1.000 33.62021 345 LEU BA C 1
ATOM 5202 O O . LEU B 1 124 ? 33.80428 -29.23935 13.34789 1.000 35.13385 345 LEU BA O 1
ATOM 5218 N N . MET B 1 125 ? 32.70472 -30.14163 15.10484 1.000 33.28131 346 MET BA N 1
ATOM 5219 C CA . MET B 1 125 ? 31.84107 -28.99414 15.26681 1.000 38.14955 346 MET BA CA 1
ATOM 5220 C C . MET B 1 125 ? 32.70985 -27.78048 15.54315 1.000 36.61589 346 MET BA C 1
ATOM 5221 O O . MET B 1 125 ? 32.51777 -26.71617 14.93773 1.000 33.61868 346 MET BA O 1
ATOM 5235 N N . LYS B 1 126 ? 33.71292 -27.95962 16.42249 1.000 36.49943 347 LYS BA N 1
ATOM 5236 C CA . LYS B 1 126 ? 34.61477 -26.86547 16.73383 1.000 40.33304 347 LYS BA CA 1
ATOM 5237 C C . LYS B 1 126 ? 35.42391 -26.42499 15.52955 1.000 36.71465 347 LYS BA C 1
ATOM 5238 O O . LYS B 1 126 ? 35.63799 -25.22202 15.33593 1.000 34.50600 347 LYS BA O 1
ATOM 5257 N N . ALA B 1 127 ? 35.87973 -27.37503 14.67731 1.000 30.67736 348 ALA BA N 1
ATOM 5258 C CA . ALA B 1 127 ? 36.66474 -26.86209 13.56801 1.000 34.09706 348 ALA BA CA 1
ATOM 5259 C C . ALA B 1 127 ? 35.76157 -26.09472 12.59346 1.000 32.03769 348 ALA BA C 1
ATOM 5260 O O . ALA B 1 127 ? 36.13657 -25.03265 12.08733 1.000 31.28032 348 ALA BA O 1
ATOM 5267 N N . VAL B 1 128 ? 34.56239 -26.62966 12.36218 1.000 31.14286 349 VAL BA N 1
ATOM 5268 C CA . VAL B 1 128 ? 33.63795 -25.96911 11.44359 1.000 35.77861 349 VAL BA CA 1
ATOM 5269 C C . VAL B 1 128 ? 33.28515 -24.58129 11.97132 1.000 35.37411 349 VAL BA C 1
ATOM 5270 O O . VAL B 1 128 ? 33.24875 -23.62281 11.19986 1.000 31.81441 349 VAL BA O 1
ATOM 5283 N N . ALA B 1 129 ? 33.04468 -24.46222 13.28357 1.000 36.14577 350 ALA BA N 1
ATOM 5284 C CA . ALA B 1 129 ? 32.65894 -23.12731 13.78135 1.000 38.62800 350 ALA BA CA 1
ATOM 5285 C C . ALA B 1 129 ? 33.79021 -22.09820 13.77154 1.000 36.32861 350 ALA BA C 1
ATOM 5286 O O . ALA B 1 129 ? 33.55271 -20.87764 13.69470 1.000 37.53187 350 ALA BA O 1
ATOM 5293 N N . THR B 1 130 ? 35.03373 -22.56487 13.82928 1.000 33.15154 351 THR BA N 1
ATOM 5294 C CA . THR B 1 130 ? 36.10609 -21.56241 13.94109 1.000 36.00224 351 THR BA CA 1
ATOM 5295 C C . THR B 1 130 ? 37.06900 -21.44331 12.77022 1.000 41.57081 351 THR BA C 1
ATOM 5296 O O . THR B 1 130 ? 37.83175 -20.47902 12.73179 1.000 39.33689 351 THR BA O 1
ATOM 5307 N N . VAL B 1 131 ? 37.04456 -22.38835 11.81717 1.000 37.92440 352 VAL BA N 1
ATOM 5308 C CA . VAL B 1 131 ? 37.94844 -22.35252 10.68828 1.000 35.05929 352 VAL BA CA 1
ATOM 5309 C C . VAL B 1 131 ? 37.30881 -21.98406 9.35428 1.000 33.97941 352 VAL BA C 1
ATOM 5310 O O . VAL B 1 131 ? 37.86162 -21.17338 8.60142 1.000 32.59739 352 VAL BA O 1
ATOM 5323 N N . GLY B 1 132 ? 36.15541 -22.59460 9.06762 1.000 31.38170 353 GLY BA N 1
ATOM 5324 C CA . GLY B 1 132 ? 35.48795 -22.39226 7.78478 1.000 31.37973 353 GLY BA CA 1
ATOM 5325 C C . GLY B 1 132 ? 35.08918 -23.75989 7.26182 1.000 33.08201 353 GLY BA C 1
ATOM 5326 O O . GLY B 1 132 ? 35.04128 -24.71114 8.03878 1.000 28.69921 353 GLY BA O 1
ATOM 5330 N N . PRO B 1 133 ? 34.79427 -23.90281 5.94839 1.000 29.26248 354 PRO BA N 1
ATOM 5331 C CA . PRO B 1 133 ? 34.41317 -25.25384 5.49419 1.000 26.27433 354 PRO BA CA 1
ATOM 5332 C C . PRO B 1 133 ? 35.50278 -26.31770 5.70278 1.000 27.26252 354 PRO BA C 1
ATOM 5333 O O . PRO B 1 133 ? 36.69686 -26.03068 5.56229 1.000 24.71724 354 PRO BA O 1
ATOM 5344 N N . ILE B 1 134 ? 35.07878 -27.56760 5.98548 1.000 26.82867 355 ILE BA N 1
ATOM 5345 C CA . ILE B 1 134 ? 36.07937 -28.62823 6.28594 1.000 27.41975 355 ILE BA CA 1
ATOM 5346 C C . ILE B 1 134 ? 35.97993 -29.84046 5.31458 1.000 21.81924 355 ILE BA C 1
ATOM 5347 O O . ILE B 1 134 ? 34.85761 -30.28842 5.04642 1.000 23.05545 355 ILE BA O 1
ATOM 5363 N N . SER B 1 135 ? 37.11736 -30.30631 4.76588 1.000 20.88995 356 SER BA N 1
ATOM 5364 C CA . SER B 1 135 ? 37.05935 -31.48896 3.90511 1.000 20.90477 356 SER BA CA 1
ATOM 5365 C C . SER B 1 135 ? 36.76950 -32.68724 4.75719 1.000 27.58995 356 SER BA C 1
ATOM 5366 O O . SER B 1 135 ? 37.40884 -32.81588 5.81205 1.000 26.48530 356 SER BA O 1
ATOM 5374 N N . VAL B 1 136 ? 35.90560 -33.59653 4.29201 1.000 27.20639 357 VAL BA N 1
ATOM 5375 C CA . VAL B 1 136 ? 35.54118 -34.81158 5.03810 1.000 26.20682 357 VAL BA CA 1
ATOM 5376 C C . VAL B 1 136 ? 35.28662 -35.94273 4.07370 1.000 30.61259 357 VAL BA C 1
ATOM 5377 O O . VAL B 1 136 ? 34.98195 -35.72895 2.89956 1.000 27.69089 357 VAL BA O 1
ATOM 5390 N N . ALA B 1 137 ? 35.43860 -37.16700 4.56344 1.000 27.42364 358 ALA BA N 1
ATOM 5391 C CA . ALA B 1 137 ? 35.14376 -38.31567 3.71673 1.000 28.07419 358 ALA BA CA 1
ATOM 5392 C C . ALA B 1 137 ? 33.88876 -38.92879 4.26358 1.000 29.15999 358 ALA BA C 1
ATOM 5393 O O . ALA B 1 137 ? 33.65756 -38.82397 5.46126 1.000 29.49694 358 ALA BA O 1
ATOM 5400 N N . MET B 1 138 ? 33.08015 -39.56245 3.41679 1.000 27.51340 359 MET BA N 1
ATOM 5401 C CA . MET B 1 138 ? 31.85640 -40.21233 3.89977 1.000 27.17612 359 MET BA CA 1
ATOM 5402 C C . MET B 1 138 ? 31.55725 -41.51854 3.15528 1.000 32.36019 359 MET BA C 1
ATOM 5403 O O . MET B 1 138 ? 32.16811 -41.80598 2.12495 1.000 26.24182 359 MET BA O 1
ATOM 5417 N N . ASP B 1 139 ? 30.63791 -42.32013 3.73040 1.000 25.93327 360 ASP BA N 1
ATOM 5418 C CA . ASP B 1 139 ? 30.15024 -43.52930 3.09766 1.000 26.87214 360 ASP BA CA 1
ATOM 5419 C C . ASP B 1 139 ? 28.92307 -43.10374 2.28839 1.000 27.59735 360 ASP BA C 1
ATOM 5420 O O . ASP B 1 139 ? 27.83211 -42.92073 2.84453 1.000 26.33036 360 ASP BA O 1
ATOM 5429 N N . ALA B 1 140 ? 29.12582 -42.90642 0.99076 1.000 28.36335 361 ALA BA N 1
ATOM 5430 C CA . ALA B 1 140 ? 28.06598 -42.49932 0.08375 1.000 30.12358 361 ALA BA CA 1
ATOM 5431 C C . ALA B 1 140 ? 27.59980 -43.71030 -0.74508 1.000 32.48391 361 ALA BA C 1
ATOM 5432 O O . ALA B 1 140 ? 26.83258 -43.53880 -1.69513 1.000 32.97218 361 ALA BA O 1
ATOM 5439 N N . GLY B 1 141 ? 28.05818 -44.94065 -0.37728 1.000 34.14936 362 GLY BA N 1
ATOM 5440 C CA . GLY B 1 141 ? 27.69749 -46.13160 -1.15774 1.000 34.12611 362 GLY BA CA 1
ATOM 5441 C C . GLY B 1 141 ? 26.34620 -46.78635 -0.92641 1.000 35.26045 362 GLY BA C 1
ATOM 5442 O O . GLY B 1 141 ? 26.26788 -48.00251 -0.70444 1.000 40.59682 362 GLY BA O 1
ATOM 5446 N N . HIS B 1 142 ? 25.27104 -46.01832 -0.98583 1.000 32.57013 363 HIS BA N 1
ATOM 5447 C CA . HIS B 1 142 ? 23.94561 -46.53748 -0.76732 1.000 32.56108 363 HIS BA CA 1
ATOM 5448 C C . HIS B 1 142 ? 22.97874 -45.80762 -1.68809 1.000 35.51001 363 HIS BA C 1
ATOM 5449 O O . HIS B 1 142 ? 23.08224 -44.58697 -1.89853 1.000 34.21477 363 HIS BA O 1
ATOM 5464 N N . SER B 1 143 ? 22.01369 -46.54718 -2.23571 1.000 31.02010 364 SER BA N 1
ATOM 5465 C CA . SER B 1 143 ? 21.08141 -45.93153 -3.17463 1.000 38.10475 364 SER BA CA 1
ATOM 5466 C C . SER B 1 143 ? 20.29488 -44.78166 -2.58045 1.000 37.10534 364 SER BA C 1
ATOM 5467 O O . SER B 1 143 ? 19.94933 -43.85870 -3.29972 1.000 38.29058 364 SER BA O 1
ATOM 5475 N N . SER B 1 144 ? 20.02525 -44.81642 -1.27876 1.000 32.56596 365 SER BA N 1
ATOM 5476 C CA . SER B 1 144 ? 19.29280 -43.73139 -0.65280 1.000 38.72858 365 SER BA CA 1
ATOM 5477 C C . SER B 1 144 ? 20.04616 -42.38383 -0.82814 1.000 34.91513 365 SER BA C 1
ATOM 5478 O O . SER B 1 144 ? 19.40970 -41.33143 -0.82868 1.000 35.19883 365 SER BA O 1
ATOM 5486 N N . PHE B 1 145 ? 21.39983 -42.43123 -0.94613 1.000 32.88134 366 PHE BA N 1
ATOM 5487 C CA . PHE B 1 145 ? 22.18744 -41.22182 -1.10710 1.000 27.79322 366 PHE BA CA 1
ATOM 5488 C C . PHE B 1 145 ? 22.02376 -40.69889 -2.49039 1.000 30.92976 366 PHE BA C 1
ATOM 5489 O O . PHE B 1 145 ? 21.87409 -39.49449 -2.70471 1.000 26.69386 366 PHE BA O 1
ATOM 5506 N N . GLN B 1 146 ? 22.01733 -41.62293 -3.46069 1.000 26.07969 367 GLN BA N 1
ATOM 5507 C CA . GLN B 1 146 ? 21.82528 -41.22882 -4.82419 1.000 29.68502 367 GLN BA CA 1
ATOM 5508 C C . GLN B 1 146 ? 20.50031 -40.54851 -5.06878 1.000 31.74390 367 GLN BA C 1
ATOM 5509 O O . GLN B 1 146 ? 20.42764 -39.58378 -5.85147 1.000 26.90798 367 GLN BA O 1
ATOM 5523 N N . PHE B 1 147 ? 19.44650 -41.03146 -4.37507 1.000 24.60460 368 PHE BA N 1
ATOM 5524 C CA . PHE B 1 147 ? 18.11301 -40.47601 -4.57843 1.000 24.24119 368 PHE BA CA 1
ATOM 5525 C C . PHE B 1 147 ? 17.64164 -39.50297 -3.49645 1.000 23.69003 368 PHE BA C 1
ATOM 5526 O O . PHE B 1 147 ? 16.49588 -39.06718 -3.49978 1.000 26.34504 368 PHE BA O 1
ATOM 5543 N N . TYR B 1 148 ? 18.51215 -39.13953 -2.64030 1.000 23.49104 369 TYR BA N 1
ATOM 5544 C CA . TYR B 1 148 ? 18.20158 -38.18885 -1.60768 1.000 26.32619 369 TYR BA CA 1
ATOM 5545 C C . TYR B 1 148 ? 17.68357 -36.86904 -2.20368 1.000 27.97687 369 TYR BA C 1
ATOM 5546 O O . TYR B 1 148 ? 18.22363 -36.3913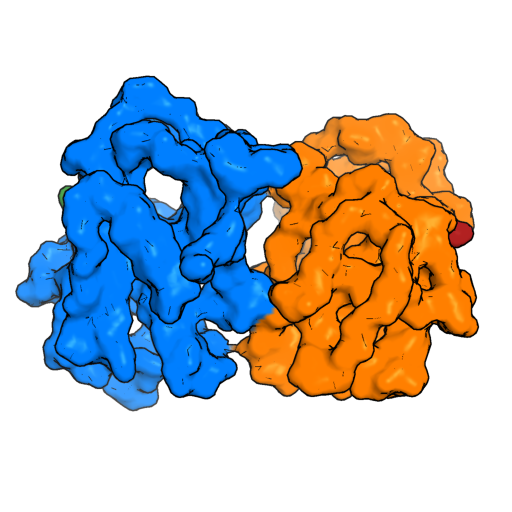7 -3.19375 1.000 25.61034 369 TYR BA O 1
ATOM 5564 N N . LYS B 1 149 ? 16.64659 -36.29700 -1.58449 1.000 29.24483 370 LYS BA N 1
ATOM 5565 C CA . LYS B 1 149 ? 16.06541 -35.04288 -2.06350 1.000 34.95099 370 LYS BA CA 1
ATOM 5566 C C . LYS B 1 149 ? 15.99812 -33.95224 -1.00024 1.000 35.98401 370 LYS BA C 1
ATOM 5567 O O . LYS B 1 149 ? 16.30058 -32.79620 -1.26202 1.000 28.67690 370 LYS BA O 1
ATOM 5586 N N . SER B 1 150 ? 15.56155 -34.29993 0.19606 1.000 32.27102 371 SER BA N 1
ATOM 5587 C CA . SER B 1 150 ? 15.47067 -33.26345 1.21144 1.000 31.05554 371 SER BA CA 1
ATOM 5588 C C . SER B 1 150 ? 15.41101 -33.84969 2.56170 1.000 38.99940 371 SER BA C 1
ATOM 5589 O O . SER B 1 150 ? 15.31367 -35.07227 2.67989 1.000 29.53058 371 SER BA O 1
ATOM 5597 N N . GLY B 1 151 ? 15.46595 -33.00428 3.59402 1.000 33.23656 372 GLY BA N 1
ATOM 5598 C CA . GLY B 1 151 ? 15.39733 -33.52938 4.94428 1.000 33.71661 372 GLY BA CA 1
ATOM 5599 C C . GLY B 1 151 ? 16.72646 -34.00859 5.48610 1.000 33.17197 372 GLY BA C 1
ATOM 5600 O O . GLY B 1 151 ? 17.78522 -33.83603 4.86740 1.000 30.46849 372 GLY BA O 1
ATOM 5604 N N . ILE B 1 152 ? 16.67558 -34.64289 6.66690 1.000 30.78899 373 ILE BA N 1
ATOM 5605 C CA . ILE B 1 152 ? 17.90968 -35.08604 7.29657 1.000 37.17402 373 ILE BA CA 1
ATOM 5606 C C . ILE B 1 152 ? 18.19116 -36.47601 6.81756 1.000 38.89060 373 ILE BA C 1
ATOM 5607 O O . ILE B 1 152 ? 17.38548 -37.38449 6.95936 1.000 35.48054 373 ILE BA O 1
ATOM 5623 N N . TYR B 1 153 ? 19.36016 -36.64987 6.25291 1.000 36.00565 374 TYR BA N 1
ATOM 5624 C CA . TYR B 1 153 ? 19.65477 -37.95135 5.71332 1.000 32.94854 374 TYR BA CA 1
ATOM 5625 C C . TYR B 1 153 ? 20.13250 -38.88474 6.77551 1.000 33.15776 374 TYR BA C 1
ATOM 5626 O O . TYR B 1 153 ? 21.06940 -38.57536 7.51613 1.000 30.60520 374 TYR BA O 1
ATOM 5644 N N . PHE B 1 154 ? 19.49813 -40.05033 6.82303 1.000 32.00414 375 PHE BA N 1
ATOM 5645 C CA . PHE B 1 154 ? 19.88509 -41.08918 7.78144 1.000 34.78744 375 PHE BA CA 1
ATOM 5646 C C . PHE B 1 154 ? 19.75274 -42.45186 7.12286 1.000 37.75380 375 PHE BA C 1
ATOM 5647 O O . PHE B 1 154 ? 18.65457 -42.87941 6.77928 1.000 37.08212 375 PHE BA O 1
ATOM 5664 N N . GLU B 1 155 ? 20.88158 -43.11709 6.93814 1.000 31.74318 376 GLU BA N 1
ATOM 5665 C CA . GLU B 1 155 ? 20.92456 -44.42474 6.31491 1.000 33.64705 376 GLU BA CA 1
ATOM 5666 C C . GLU B 1 155 ? 21.32947 -45.46096 7.34240 1.000 32.74759 376 GLU BA C 1
ATOM 5667 O O . GLU B 1 155 ? 22.46886 -45.48759 7.79861 1.000 33.02797 376 GLU BA O 1
ATOM 5679 N N . PRO B 1 156 ? 20.41604 -46.33822 7.72556 1.000 39.33015 377 PRO BA N 1
ATOM 5680 C CA . PRO B 1 156 ? 20.77372 -47.35795 8.72020 1.000 46.51062 377 PRO BA CA 1
ATOM 5681 C C . PRO B 1 156 ? 21.95857 -48.23074 8.36900 1.000 36.48972 377 PRO BA C 1
ATOM 5682 O O . PRO B 1 156 ? 22.69553 -48.64787 9.25641 1.000 38.46241 377 PRO BA O 1
ATOM 5693 N N . ASP B 1 157 ? 22.15680 -48.50657 7.09797 1.000 35.49582 378 ASP BA N 1
ATOM 5694 C CA . ASP B 1 157 ? 23.27930 -49.33233 6.66827 1.000 33.72197 378 ASP BA CA 1
ATOM 5695 C C . ASP B 1 157 ? 24.57925 -48.52591 6.54952 1.000 38.32487 378 ASP BA C 1
ATOM 5696 O O . ASP B 1 157 ? 25.57802 -49.05552 6.07261 1.000 32.42647 378 ASP BA O 1
ATOM 5705 N N . CYS B 1 158 ? 24.59035 -47.19949 6.94336 1.000 33.28463 379 CYS BA N 1
ATOM 5706 C CA . CYS B 1 158 ? 25.83058 -46.46392 6.72018 1.000 32.74533 379 CYS BA CA 1
ATOM 5707 C C . CYS B 1 158 ? 27.01940 -46.91852 7.55747 1.000 36.06277 379 CYS BA C 1
ATOM 5708 O O . CYS B 1 158 ? 26.86526 -47.34463 8.69420 1.000 36.59512 379 CYS BA O 1
ATOM 5715 N N . SER B 1 159 ? 28.20726 -46.83353 6.97300 1.000 31.78947 380 SER BA N 1
ATOM 5716 C CA . SER B 1 159 ? 29.43753 -47.16967 7.69992 1.000 35.95098 380 SER BA CA 1
ATOM 5717 C C . SER B 1 159 ? 30.19785 -45.89133 8.10712 1.000 41.33529 380 SER BA C 1
ATOM 5718 O O . SER B 1 159 ? 30.16083 -44.87363 7.40285 1.000 37.11112 380 SER BA O 1
ATOM 5726 N N . SER B 1 160 ? 30.86217 -45.92988 9.27542 1.000 31.89765 381 SER BA N 1
ATOM 5727 C CA . SER B 1 160 ? 31.66990 -44.78868 9.69216 1.000 29.52107 381 SER BA CA 1
ATOM 5728 C C . SER B 1 160 ? 33.16404 -45.09163 9.49836 1.000 33.30450 381 SER BA C 1
ATOM 5729 O O . SER B 1 160 ? 34.00552 -44.26384 9.84729 1.000 34.14283 381 SER BA O 1
ATOM 5737 N N . LYS B 1 161 ? 33.47863 -46.25658 8.88713 1.000 34.85199 382 LYS BA N 1
ATOM 5738 C CA . LYS B 1 161 ? 34.85749 -46.71604 8.72562 1.000 37.89159 382 LYS BA CA 1
ATOM 5739 C C . LYS B 1 161 ? 35.21977 -46.96479 7.29987 1.000 35.83659 382 LYS BA C 1
ATOM 5740 O O . LYS B 1 161 ? 36.37231 -46.77370 6.89992 1.000 37.22448 382 LYS BA O 1
ATOM 5759 N N . ASN B 1 162 ? 34.24809 -47.42783 6.53752 1.000 33.75031 383 ASN BA N 1
ATOM 5760 C CA . ASN B 1 162 ? 34.51008 -47.70889 5.13098 1.000 34.44489 383 ASN BA CA 1
ATOM 5761 C C . ASN B 1 162 ? 33.90722 -46.58615 4.32843 1.000 34.21661 383 ASN BA C 1
ATOM 5762 O O . ASN B 1 162 ? 32.70134 -4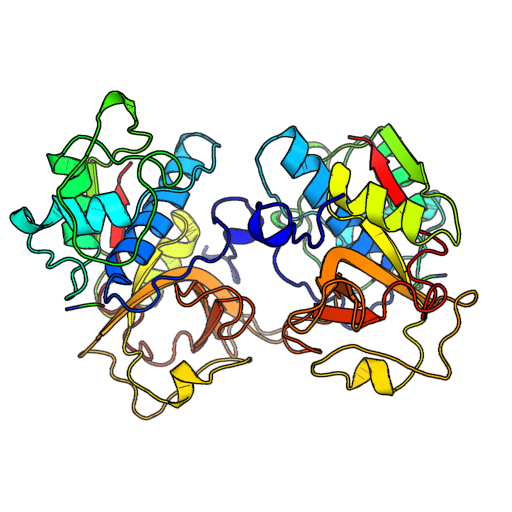6.53249 4.11157 1.000 31.81155 383 ASN BA O 1
ATOM 5773 N N . LEU B 1 163 ? 34.78816 -45.66670 3.89976 1.000 34.39840 384 LEU BA N 1
ATOM 5774 C CA . LEU B 1 163 ? 34.37894 -44.43771 3.20818 1.000 33.31261 384 LEU BA CA 1
ATOM 5775 C C . LEU B 1 163 ? 34.78873 -44.43226 1.75172 1.000 37.59381 384 LEU BA C 1
ATOM 5776 O O . LEU B 1 163 ? 35.87444 -44.91574 1.40883 1.000 35.12864 384 LEU BA O 1
ATOM 5792 N N . ASP B 1 164 ? 33.93000 -43.84804 0.87993 1.000 30.21270 385 ASP BA N 1
ATOM 5793 C CA . ASP B 1 164 ? 34.23236 -43.89115 -0.51481 1.000 25.03558 385 ASP BA CA 1
ATOM 5794 C C . ASP B 1 164 ? 34.00957 -42.58519 -1.23125 1.000 28.39322 385 ASP BA C 1
ATOM 5795 O O . ASP B 1 164 ? 34.10093 -42.59839 -2.43756 1.000 23.03916 385 ASP BA O 1
ATOM 5804 N N . HIS B 1 165 ? 33.74233 -41.46397 -0.50668 1.000 26.95395 386 HIS BA N 1
ATOM 5805 C CA . HIS B 1 165 ? 33.40065 -40.19355 -1.21717 1.000 23.98445 386 HIS BA CA 1
ATOM 5806 C C . HIS B 1 165 ? 33.79950 -38.93890 -0.38938 1.000 29.76488 386 HIS BA C 1
ATOM 5807 O O . HIS B 1 165 ? 33.37834 -38.83456 0.75056 1.000 31.23572 386 HIS BA O 1
ATOM 5821 N N . GLY B 1 166 ? 34.56773 -38.00475 -0.97110 1.000 26.79651 387 GLY BA N 1
ATOM 5822 C CA . GLY B 1 166 ? 34.97486 -36.81376 -0.25697 1.000 27.04279 387 GLY BA CA 1
ATOM 5823 C C . GLY B 1 166 ? 33.94408 -35.73428 -0.51796 1.000 27.28086 387 GLY BA C 1
ATOM 5824 O O . GLY B 1 166 ? 33.49125 -35.58121 -1.66897 1.000 23.13599 387 GLY BA O 1
ATOM 5828 N N . VAL B 1 167 ? 33.55866 -34.99593 0.54182 1.000 24.44192 388 VAL BA N 1
ATOM 5829 C CA . VAL B 1 167 ? 32.54480 -33.93460 0.43658 1.000 22.07242 388 VAL BA CA 1
ATOM 5830 C C . VAL B 1 167 ? 33.03458 -32.73577 1.28772 1.000 24.92854 388 VAL BA C 1
ATOM 5831 O O . VAL B 1 167 ? 34.16422 -32.73203 1.78465 1.000 25.14976 388 VAL BA O 1
ATOM 5844 N N . LEU B 1 168 ? 32.18723 -31.71892 1.44235 1.000 25.07015 389 LEU BA N 1
ATOM 5845 C CA . LEU B 1 168 ? 32.62115 -30.54989 2.18564 1.000 24.04100 389 LEU BA CA 1
ATOM 5846 C C . LEU B 1 168 ? 31.61139 -30.15318 3.17280 1.000 23.17493 389 LEU BA C 1
ATOM 5847 O O . LEU B 1 168 ? 30.44967 -29.95878 2.81435 1.000 26.77714 389 LEU BA O 1
ATOM 5863 N N . VAL B 1 169 ? 32.03277 -30.02288 4.44730 1.000 23.07327 390 VAL BA N 1
ATOM 5864 C CA . VAL B 1 169 ? 31.09977 -29.61950 5.46246 1.000 23.22661 390 VAL BA CA 1
ATOM 5865 C C . VAL B 1 169 ? 31.19027 -28.07427 5.51515 1.000 23.57886 390 VAL BA C 1
ATOM 5866 O O . VAL B 1 169 ? 32.23758 -27.54572 5.80732 1.000 26.40897 390 VAL BA O 1
ATOM 5879 N N . VAL B 1 170 ? 30.07363 -27.39233 5.14517 1.000 26.11205 391 VAL BA N 1
ATOM 5880 C CA . VAL B 1 170 ? 30.08373 -25.90321 5.13126 1.000 25.20834 391 VAL BA CA 1
ATOM 5881 C C . VAL B 1 170 ? 29.32221 -25.35982 6.31894 1.000 24.18912 391 VAL BA C 1
ATOM 5882 O O . VAL B 1 170 ? 29.13516 -24.12538 6.42979 1.000 26.46319 391 VAL BA O 1
ATOM 5895 N N . GLY B 1 171 ? 28.83994 -26.23451 7.18533 1.000 26.05474 392 GLY BA N 1
ATOM 5896 C CA . GLY B 1 171 ? 28.11322 -25.72116 8.35073 1.000 25.19607 392 GLY BA CA 1
ATOM 5897 C C . GLY B 1 171 ? 27.38156 -26.81422 9.09507 1.000 27.05038 392 GLY BA C 1
ATOM 5898 O O . GLY B 1 171 ? 27.60092 -27.99084 8.83753 1.000 27.55515 392 GLY BA O 1
ATOM 5902 N N . TYR B 1 172 ? 26.50184 -26.42768 10.01519 1.000 28.66397 393 TYR BA N 1
ATOM 5903 C CA . TYR B 1 172 ? 25.70367 -27.41210 10.75984 1.000 30.45287 393 TYR BA CA 1
ATOM 5904 C C . TYR B 1 172 ? 24.48721 -26.69113 11.32310 1.000 32.45964 393 TYR BA C 1
ATOM 5905 O O . TYR B 1 172 ? 24.45331 -25.45286 11.35666 1.000 34.31080 393 TYR BA O 1
ATOM 5923 N N . GLY B 1 173 ? 23.49618 -27.44487 11.77268 1.000 31.25867 394 GLY BA N 1
ATOM 5924 C CA . GLY B 1 173 ? 22.28951 -26.81575 12.27512 1.000 32.19044 394 GLY BA CA 1
ATOM 5925 C C . GLY B 1 173 ? 21.34568 -27.81216 12.90469 1.000 35.61047 394 GLY BA C 1
ATOM 5926 O O . GLY B 1 173 ? 21.75812 -28.89813 13.34416 1.000 37.45595 394 GLY BA O 1
ATOM 5930 N N . PHE B 1 174 ? 20.07837 -27.45219 12.92630 1.000 30.98450 395 PHE BA N 1
ATOM 5931 C CA . PHE B 1 174 ? 19.04059 -28.28033 13.52961 1.000 42.55008 395 PHE BA CA 1
ATOM 5932 C C . PHE B 1 174 ? 17.68976 -27.92492 12.96249 1.000 44.42463 395 PHE BA C 1
ATOM 5933 O O . PHE B 1 174 ? 17.47176 -26.77605 12.60689 1.000 42.01797 395 PHE BA O 1
ATOM 5950 N N . GLU B 1 175 ? 16.78565 -28.90450 12.85360 1.000 46.39815 396 GLU BA N 1
ATOM 5951 C CA . GLU B 1 175 ? 15.44783 -28.63778 12.37669 1.000 51.12451 396 GLU BA CA 1
ATOM 5952 C C . GLU B 1 175 ? 14.51272 -28.43726 13.54847 1.000 60.88173 396 GLU BA C 1
ATOM 5953 O O . GLU B 1 175 ? 14.61140 -29.14400 14.54877 1.000 72.77674 396 GLU BA O 1
ATOM 5965 N N . GLY B 1 176 ? 13.59011 -27.48273 13.40762 1.000 74.43725 397 GLY BA N 1
ATOM 5966 C CA . GLY B 1 176 ? 12.63330 -27.18302 14.46504 1.000 93.64309 397 GLY BA CA 1
ATOM 5967 C C . GLY B 1 176 ? 13.13893 -26.21050 15.51455 1.000 99.89613 397 GLY BA C 1
ATOM 5968 O O . GLY B 1 176 ? 14.26628 -25.73110 15.44051 1.000 102.82565 397 GLY BA O 1
ATOM 5972 N N . ALA B 1 177 ? 12.28320 -25.90669 16.51118 1.000 103.92711 398 ALA BA N 1
ATOM 5973 C CA . ALA B 1 177 ? 12.64418 -24.96052 17.56806 1.000 104.68378 398 ALA BA CA 1
ATOM 5974 C C . ALA B 1 177 ? 13.73813 -25.44938 18.49951 1.000 103.75373 398 ALA BA C 1
ATOM 5975 O O . ALA B 1 177 ? 14.50155 -24.63256 19.01290 1.000 97.31641 398 ALA BA O 1
ATOM 5982 N N . ASN B 1 178 ? 13.82977 -26.77212 18.73728 1.000 101.94158 399 ASN BA N 1
ATOM 5983 C CA . ASN B 1 178 ? 14.88096 -27.20193 19.65170 1.000 98.79005 399 ASN BA CA 1
ATOM 5984 C C . ASN B 1 178 ? 16.18763 -27.43939 18.94650 1.000 88.04088 399 ASN BA C 1
ATOM 5985 O O . ASN B 1 178 ? 16.25707 -28.20782 17.99384 1.000 83.73218 399 ASN BA O 1
ATOM 5996 N N . SER B 1 179 ? 17.24449 -26.81769 19.47612 1.000 72.53982 400 SER BA N 1
ATOM 5997 C CA . SER B 1 179 ? 18.56704 -26.88847 18.88472 1.000 72.22704 400 SER BA CA 1
ATOM 5998 C C . SER B 1 179 ? 19.33467 -28.18399 19.17684 1.000 75.10851 400 SER BA C 1
ATOM 5999 O O . SER B 1 179 ? 20.46915 -28.31029 18.72071 1.000 65.86208 400 SER BA O 1
ATOM 6007 N N . GLN B 1 180 ? 18.75327 -29.13285 19.94357 1.000 74.19006 401 GLN BA N 1
ATOM 6008 C CA . GLN B 1 180 ? 19.49034 -30.36198 20.25062 1.000 76.68641 401 GLN BA CA 1
ATOM 6009 C C . GLN B 1 180 ? 19.00970 -31.67155 19.59383 1.000 83.40758 401 GLN BA C 1
ATOM 6010 O O . GLN B 1 180 ? 19.60889 -32.70817 19.87015 1.000 95.12453 401 GLN BA O 1
ATOM 6024 N N . ASN B 1 181 ? 17.95174 -31.66960 18.76479 1.000 91.75522 402 ASN BA N 1
ATOM 6025 C CA . ASN B 1 181 ? 17.64351 -32.94101 18.06916 1.000 106.41407 402 ASN BA CA 1
ATOM 6026 C C . ASN B 1 181 ? 17.32541 -32.59063 16.65333 1.000 90.76145 402 ASN BA C 1
ATOM 6027 O O . ASN B 1 181 ? 16.88021 -31.47818 16.38615 1.000 74.52898 402 ASN BA O 1
ATOM 6038 N N . SER B 1 182 ? 17.51260 -33.55154 15.74289 1.000 72.46393 403 SER BA N 1
ATOM 6039 C CA . SER B 1 182 ? 17.38980 -33.29318 14.33111 1.000 59.10049 403 SER BA CA 1
ATOM 6040 C C . SER B 1 182 ? 18.51611 -32.34897 13.99554 1.000 43.97223 403 SER BA C 1
ATOM 6041 O O . SER B 1 182 ? 18.35783 -31.41729 13.21866 1.000 39.97481 403 SER BA O 1
ATOM 6049 N N . LYS B 1 183 ? 19.66231 -32.56747 14.65644 1.000 34.98405 404 LYS BA N 1
ATOM 6050 C CA . LYS B 1 183 ? 20.83941 -31.80051 14.31880 1.000 39.08115 404 LYS BA CA 1
ATOM 6051 C C . LYS B 1 183 ? 21.39248 -32.35598 13.02024 1.000 34.93571 404 LYS BA C 1
ATOM 6052 O O . LYS B 1 183 ? 21.21173 -33.54879 12.73151 1.000 34.00805 404 LYS BA O 1
ATOM 6071 N N . TYR B 1 184 ? 22.08489 -31.53125 12.25211 1.000 32.02177 405 TYR BA N 1
ATOM 6072 C CA . TYR B 1 184 ? 22.65421 -32.05401 11.01381 1.000 32.35332 405 TYR BA CA 1
ATOM 6073 C C . TYR B 1 184 ? 23.88643 -31.32314 10.57571 1.000 33.02169 405 TYR BA C 1
ATOM 6074 O O . TYR B 1 184 ? 24.16413 -30.19704 11.01190 1.000 30.89045 405 TYR BA O 1
ATOM 6092 N N . TRP B 1 185 ? 24.65804 -31.98695 9.72042 1.000 30.96440 406 TRP BA N 1
ATOM 6093 C CA . TRP B 1 185 ? 25.81336 -31.37223 9.10488 1.000 31.70875 406 TRP BA CA 1
ATOM 6094 C C . TRP B 1 185 ? 25.35170 -30.82175 7.76076 1.000 29.53845 406 TRP BA C 1
ATOM 6095 O O . TRP B 1 185 ? 24.60829 -31.48816 7.06257 1.000 29.26351 406 TRP BA O 1
ATOM 6116 N N . LEU B 1 186 ? 25.77609 -29.61174 7.41779 1.000 27.95984 407 LEU BA N 1
ATOM 6117 C CA . LEU B 1 186 ? 25.43480 -29.02308 6.12484 1.000 27.44785 407 LEU BA CA 1
ATOM 6118 C C . LEU B 1 186 ? 26.58123 -29.43104 5.17278 1.000 22.34168 407 LEU BA C 1
ATOM 6119 O O . LEU B 1 186 ? 27.70709 -28.98293 5.37253 1.000 24.01042 407 LEU BA O 1
ATOM 6135 N N . VAL B 1 187 ? 26.26903 -30.23408 4.16657 1.000 22.32355 408 VAL BA N 1
ATOM 6136 C CA . VAL B 1 187 ? 27.25832 -30.80487 3.24614 1.000 26.71623 408 VAL BA CA 1
ATOM 6137 C C . VAL B 1 187 ? 27.09968 -30.43097 1.78114 1.000 25.32043 408 VAL BA C 1
ATOM 6138 O O . VAL B 1 187 ? 26.04412 -30.63765 1.19622 1.000 23.78827 408 VAL BA O 1
ATOM 6151 N N . LYS B 1 188 ? 28.12964 -29.88135 1.18457 1.000 22.53084 409 LYS BA N 1
ATOM 6152 C CA . LYS B 1 188 ? 28.18267 -29.54693 -0.21288 1.000 23.10417 409 LYS BA CA 1
ATOM 6153 C C . LYS B 1 188 ? 28.68267 -30.75476 -0.98951 1.000 25.15407 409 LYS BA C 1
ATOM 6154 O O . LYS B 1 188 ? 29.74672 -31.19797 -0.72792 1.000 23.41761 409 LYS BA O 1
ATOM 6173 N N . ASN B 1 189 ? 27.90495 -31.29097 -1.89929 1.000 22.13521 410 ASN BA N 1
ATOM 6174 C CA . ASN B 1 189 ? 28.30578 -32.41183 -2.76455 1.000 23.43879 410 ASN BA CA 1
ATOM 6175 C C . ASN B 1 189 ? 28.89063 -31.93118 -4.10212 1.000 22.66720 410 ASN BA C 1
ATOM 6176 O O . ASN B 1 189 ? 28.89085 -30.78072 -4.35560 1.000 20.71491 410 ASN BA O 1
ATOM 6187 N N . SER B 1 190 ? 29.42472 -32.81581 -4.92312 1.000 21.43271 411 SER BA N 1
ATOM 6188 C CA . SER B 1 190 ? 29.94701 -32.42205 -6.20923 1.000 24.78877 411 SER BA CA 1
ATOM 6189 C C . SER B 1 190 ? 29.27380 -33.21059 -7.34226 1.000 19.68891 411 SER BA C 1
ATOM 6190 O O . SER B 1 190 ? 29.91486 -33.67338 -8.22306 1.000 22.19580 411 SER BA O 1
ATOM 6198 N N . TRP B 1 191 ? 27.99742 -33.35923 -7.28106 1.000 22.14022 412 TRP BA N 1
ATOM 6199 C CA . TRP B 1 191 ? 27.20448 -34.04836 -8.26020 1.000 23.52628 412 TRP BA CA 1
ATOM 6200 C C . TRP B 1 191 ? 26.27496 -33.09736 -9.02205 1.000 24.91634 412 TRP BA C 1
ATOM 6201 O O . TRP B 1 191 ? 25.33245 -33.54780 -9.60683 1.000 22.28337 412 TRP BA O 1
ATOM 6222 N N . GLY B 1 192 ? 26.55182 -31.81001 -8.98838 1.000 22.74876 413 GLY BA N 1
ATOM 6223 C CA . GLY B 1 192 ? 25.74621 -30.82190 -9.66951 1.000 19.14106 413 GLY BA CA 1
ATOM 6224 C C . GLY B 1 192 ? 24.57978 -30.31072 -8.86199 1.000 26.72162 413 GLY BA C 1
ATOM 6225 O O . GLY B 1 192 ? 24.16617 -30.94483 -7.95429 1.000 25.78208 413 GLY BA O 1
ATOM 6229 N N . PRO B 1 193 ? 24.04442 -29.13525 -9.17616 1.000 28.34093 414 PRO BA N 1
ATOM 6230 C CA . PRO B 1 193 ? 22.92839 -28.48402 -8.53470 1.000 27.98106 414 PRO BA CA 1
ATOM 6231 C C . PRO B 1 193 ? 21.66346 -29.30789 -8.57765 1.000 29.58031 414 PRO BA C 1
ATOM 6232 O O . PRO B 1 193 ? 20.81096 -29.15163 -7.76772 1.000 27.69797 414 PRO BA O 1
ATOM 6243 N N . GLU B 1 194 ? 21.50520 -30.10992 -9.59852 1.000 28.46939 415 GLU BA N 1
ATOM 6244 C CA . GLU B 1 194 ? 20.32902 -30.91376 -9.74433 1.000 31.50489 415 GLU BA CA 1
ATOM 6245 C C . GLU B 1 194 ? 20.23371 -32.10117 -8.77903 1.000 36.25031 415 GLU BA C 1
ATOM 6246 O O . GLU B 1 194 ? 19.17070 -32.58874 -8.59064 1.000 31.62673 415 GLU BA O 1
ATOM 6258 N N . TRP B 1 195 ? 21.31801 -32.58022 -8.19812 1.000 30.43445 416 TRP BA N 1
ATOM 6259 C CA . TRP B 1 195 ? 21.24812 -33.68150 -7.22145 1.000 27.88528 416 TRP BA CA 1
ATOM 6260 C C . TRP B 1 195 ? 20.80928 -33.24203 -5.86569 1.000 25.24766 416 TRP BA C 1
ATOM 6261 O O . TRP B 1 195 ? 21.11665 -32.18377 -5.50500 1.000 24.88418 416 TRP BA O 1
ATOM 6282 N N . GLY B 1 196 ? 20.14124 -34.06265 -5.11608 1.000 25.95977 417 GLY BA N 1
ATOM 6283 C CA . GLY B 1 196 ? 19.79224 -33.71528 -3.76127 1.000 22.76831 417 GLY BA CA 1
ATOM 6284 C C . GLY B 1 196 ? 19.01749 -32.44448 -3.54691 1.000 28.08702 417 GLY BA C 1
ATOM 6285 O O . GLY B 1 196 ? 18.10275 -32.16503 -4.23820 1.000 31.00060 417 GLY BA O 1
ATOM 6289 N N . SER B 1 197 ? 19.40621 -31.69090 -2.55794 1.000 26.74335 418 SER BA N 1
ATOM 6290 C CA . SER B 1 197 ? 18.79388 -30.43244 -2.23251 1.000 33.82778 418 SER BA CA 1
ATOM 6291 C C . SER B 1 197 ? 19.57800 -29.31513 -2.90665 1.000 29.87860 418 SER BA C 1
ATOM 6292 O O . SER B 1 197 ? 20.30494 -28.60494 -2.28743 1.000 24.65479 418 SER BA O 1
ATOM 6300 N N . ASN B 1 198 ? 19.41745 -29.18343 -4.17929 1.000 27.35934 419 ASN BA N 1
ATOM 6301 C CA . ASN B 1 198 ? 20.15249 -28.21346 -4.95327 1.000 32.37463 419 ASN BA CA 1
ATOM 6302 C C . ASN B 1 198 ? 21.66022 -28.39396 -4.78710 1.000 26.18278 419 ASN BA C 1
ATOM 6303 O O . ASN B 1 198 ? 22.39147 -27.45075 -4.71208 1.000 22.26365 419 ASN BA O 1
ATOM 6314 N N . GLY B 1 199 ? 22.08125 -29.62266 -4.73413 1.000 23.39542 420 GLY BA N 1
ATOM 6315 C CA . GLY B 1 199 ? 23.51394 -29.96300 -4.63593 1.000 20.12345 420 GLY BA CA 1
ATOM 6316 C C . GLY B 1 199 ? 24.02892 -30.16466 -3.24193 1.000 24.42394 420 GLY BA C 1
ATOM 6317 O O . GLY B 1 199 ? 25.20080 -30.54061 -3.08661 1.000 24.22544 420 GLY BA O 1
ATOM 6321 N N . TYR B 1 200 ? 23.15336 -29.90970 -2.22270 1.000 23.63473 421 TYR BA N 1
ATOM 6322 C CA . TYR B 1 200 ? 23.51925 -30.02608 -0.82473 1.000 24.73944 421 TYR BA CA 1
ATOM 6323 C C . TYR B 1 200 ? 22.71997 -31.17437 -0.14649 1.000 23.39809 421 TYR BA C 1
ATOM 6324 O O . TYR B 1 200 ? 21.72578 -31.64808 -0.66089 1.000 24.27415 421 TYR BA O 1
ATOM 6342 N N . VAL B 1 201 ? 23.21958 -31.57585 1.02890 1.000 25.10856 422 VAL BA N 1
ATOM 6343 C CA . VAL B 1 201 ? 22.54363 -32.58504 1.81258 1.000 25.45830 422 VAL BA CA 1
ATOM 6344 C C . VAL B 1 201 ? 22.77242 -32.32681 3.29879 1.000 25.40823 422 VAL BA C 1
ATOM 6345 O O . VAL B 1 201 ? 23.85000 -31.91135 3.71763 1.000 25.59366 422 VAL BA O 1
ATOM 6358 N N . LYS B 1 202 ? 21.73101 -32.54334 4.08879 1.000 23.52928 423 LYS BA N 1
ATOM 6359 C CA . LYS B 1 202 ? 21.88178 -32.42751 5.53714 1.000 26.51575 423 LYS BA CA 1
ATOM 6360 C C . LYS B 1 202 ? 22.10778 -33.84306 6.05637 1.000 26.20400 423 LYS BA C 1
ATOM 6361 O O . LYS B 1 202 ? 21.24717 -34.66753 5.87944 1.000 28.96948 423 LYS BA O 1
ATOM 6380 N N . ILE B 1 203 ? 23.24687 -34.10780 6.67466 1.000 24.96799 424 ILE BA N 1
ATOM 6381 C CA . ILE B 1 203 ? 23.45186 -35.46389 7.20687 1.000 30.36435 424 ILE BA CA 1
ATOM 6382 C C . ILE B 1 203 ? 23.31633 -35.46183 8.70884 1.000 28.38991 424 ILE BA C 1
ATOM 6383 O O . ILE B 1 203 ? 23.82516 -34.55365 9.36636 1.000 29.16629 424 ILE BA O 1
ATOM 6399 N N . ALA B 1 204 ? 22.70481 -36.50150 9.25790 1.000 33.29342 425 ALA BA N 1
ATOM 6400 C CA . ALA B 1 204 ? 22.44451 -36.54744 10.69119 1.000 37.66615 425 ALA BA CA 1
ATOM 6401 C C . ALA B 1 204 ? 23.73055 -36.31810 11.45862 1.000 35.24405 425 ALA BA C 1
ATOM 6402 O O . ALA B 1 204 ? 24.78388 -36.89723 11.16631 1.000 32.01182 425 ALA BA O 1
ATOM 6409 N N . LYS B 1 205 ? 23.62416 -35.44018 12.46188 1.000 32.54535 426 LYS BA N 1
ATOM 6410 C CA . LYS B 1 205 ? 24.73057 -35.00040 13.29555 1.000 35.89236 426 LYS BA CA 1
ATOM 6411 C C . LYS B 1 205 ? 24.58481 -35.50111 14.71496 1.000 39.15120 426 LYS BA C 1
ATOM 6412 O O . LYS B 1 205 ? 23.48513 -35.50799 15.25053 1.000 35.94723 426 LYS BA O 1
ATOM 6431 N N . ASP B 1 206 ? 25.72081 -35.87679 15.32174 1.000 36.78343 427 ASP BA N 1
ATOM 6432 C CA . ASP B 1 206 ? 25.80066 -36.41599 16.66226 1.000 36.87461 427 ASP BA CA 1
ATOM 6433 C C . ASP B 1 206 ? 24.95256 -37.67218 16.80370 1.000 42.84227 427 ASP BA C 1
ATOM 6434 O O . ASP B 1 206 ? 24.35117 -37.91916 17.83442 1.000 45.02080 427 ASP BA O 1
ATOM 6443 N N . LYS B 1 207 ? 24.90774 -38.46948 15.73561 1.000 39.97439 428 LYS BA N 1
ATOM 6444 C CA . LYS B 1 207 ? 24.21463 -39.73485 15.69629 1.000 39.54778 428 LYS BA CA 1
ATOM 6445 C C . LYS B 1 207 ? 25.27737 -40.77247 15.45874 1.000 41.73979 428 LYS BA C 1
ATOM 6446 O O . LYS B 1 207 ? 25.20340 -41.59013 14.53504 1.000 39.00913 428 LYS BA O 1
ATOM 6465 N N . ASN B 1 208 ? 26.28897 -40.72831 16.31640 1.000 41.63971 429 ASN BA N 1
ATOM 6466 C CA . ASN B 1 208 ? 27.39770 -41.67519 16.23327 1.000 47.62202 429 ASN BA CA 1
ATOM 6467 C C . ASN B 1 208 ? 28.27891 -41.61665 14.98613 1.000 42.00953 429 ASN BA C 1
ATOM 6468 O O . ASN B 1 208 ? 28.61209 -42.66810 14.42053 1.000 33.05706 429 ASN BA O 1
ATOM 6479 N N . ASN B 1 209 ? 28.70059 -40.40047 14.57718 1.000 39.04457 430 ASN BA N 1
ATOM 6480 C CA . ASN B 1 209 ? 29.54571 -40.26871 13.40044 1.000 39.72220 430 ASN BA CA 1
ATOM 6481 C C . ASN B 1 209 ? 28.86586 -40.92245 12.21276 1.000 32.03138 430 ASN BA C 1
ATOM 6482 O O . ASN B 1 209 ? 29.48408 -41.68365 11.48589 1.000 36.12856 430 ASN BA O 1
ATOM 6493 N N . HIS B 1 210 ? 27.59491 -40.59105 11.99988 1.000 31.52124 431 HIS BA N 1
ATOM 6494 C CA . HIS B 1 210 ? 26.84486 -41.22480 10.91606 1.000 34.13561 431 HIS BA CA 1
ATOM 6495 C C . HIS B 1 210 ? 27.52498 -41.03985 9.55406 1.000 34.40121 431 HIS BA C 1
ATOM 6496 O O . HIS B 1 210 ? 27.90356 -39.91986 9.18607 1.000 33.05698 431 HIS BA O 1
ATOM 6511 N N . CYS B 1 211 ? 27.63439 -42.16726 8.77356 1.000 29.04521 432 CYS BA N 1
ATOM 6512 C CA . CYS B 1 211 ? 28.26353 -42.21298 7.47830 1.000 31.43085 432 CYS BA CA 1
ATOM 6513 C C . CYS B 1 211 ? 29.73018 -41.82081 7.56296 1.000 31.19413 432 CYS BA C 1
ATOM 6514 O O . CYS B 1 211 ? 30.36291 -41.59457 6.53791 1.000 29.26948 432 CYS BA O 1
ATOM 6521 N N . GLY B 1 212 ? 30.27793 -41.75616 8.77998 1.000 29.44604 433 GLY BA N 1
ATOM 6522 C CA . GLY B 1 212 ? 31.71552 -41.44766 8.92302 1.000 28.24130 433 GLY BA CA 1
ATOM 6523 C C . GLY B 1 212 ? 32.11337 -39.99402 8.69061 1.000 29.56751 433 GLY BA C 1
ATOM 6524 O O . GLY B 1 212 ? 33.28180 -39.70474 8.41373 1.000 26.92891 433 GLY BA O 1
ATOM 6528 N N . ILE B 1 213 ? 31.17128 -39.06508 8.84371 1.000 29.96308 434 ILE BA N 1
ATOM 6529 C CA . ILE B 1 213 ? 31.50211 -37.65246 8.53505 1.000 26.90755 434 ILE BA CA 1
ATOM 6530 C C . ILE B 1 213 ? 32.70205 -37.08934 9.31071 1.000 29.90892 434 ILE BA C 1
ATOM 6531 O O . ILE B 1 213 ? 33.45953 -36.28585 8.76613 1.000 29.39497 434 ILE BA O 1
ATOM 6547 N N . ALA B 1 214 ? 32.90717 -37.51409 10.55999 1.000 29.89594 435 ALA BA N 1
ATOM 6548 C CA . ALA B 1 214 ? 34.04292 -37.01198 11.33673 1.000 30.71083 435 ALA BA CA 1
ATOM 6549 C C . ALA B 1 214 ? 35.23187 -37.98372 11.38930 1.000 38.43121 435 ALA BA C 1
ATOM 6550 O O . ALA B 1 214 ? 36.17777 -37.76034 12.14328 1.000 33.01670 435 ALA BA O 1
ATOM 6557 N N . THR B 1 215 ? 35.17891 -39.07684 10.61723 1.000 34.14507 436 THR BA N 1
ATOM 6558 C CA . THR B 1 215 ? 36.28001 -40.04356 10.65177 1.000 36.72603 436 THR BA CA 1
ATOM 6559 C C . THR B 1 215 ? 37.59211 -39.54635 10.05642 1.000 38.67078 436 THR BA C 1
ATOM 6560 O O . THR B 1 215 ? 38.65148 -39.79663 10.62623 1.000 34.81985 436 THR BA O 1
ATOM 6571 N N . ALA B 1 216 ? 37.53183 -38.80771 8.94138 1.000 31.73677 437 ALA BA N 1
ATOM 6572 C CA . ALA B 1 216 ? 38.74936 -38.35163 8.30676 1.000 37.01783 437 ALA BA CA 1
ATOM 6573 C C . ALA B 1 216 ? 38.61553 -36.93068 7.78843 1.000 32.61042 437 ALA BA C 1
ATOM 6574 O O . ALA B 1 216 ? 38.64254 -36.72535 6.59379 1.000 33.81717 437 ALA BA O 1
ATOM 6581 N N . ALA B 1 217 ? 38.44698 -35.97227 8.69700 1.000 32.47591 438 ALA BA N 1
ATOM 6582 C CA . ALA B 1 217 ? 38.30988 -34.56024 8.35172 1.000 30.01496 438 ALA BA CA 1
ATOM 6583 C C . ALA B 1 217 ? 39.62278 -33.77838 8.39987 1.000 36.47058 438 ALA BA C 1
ATOM 6584 O O . ALA B 1 217 ? 40.49052 -34.03474 9.25261 1.000 34.19057 438 ALA BA O 1
ATOM 6591 N N . SER B 1 218 ? 39.76464 -32.79330 7.50486 1.000 30.58270 439 SER BA N 1
ATOM 6592 C CA . SER B 1 218 ? 40.95079 -31.95456 7.48438 1.000 29.57800 439 SER BA CA 1
ATOM 6593 C C . SER B 1 218 ? 40.74733 -30.64400 6.70171 1.000 33.31295 439 SER BA C 1
ATOM 6594 O O . SER B 1 218 ? 39.71484 -30.43891 6.04145 1.000 31.31481 439 SER BA O 1
ATOM 6602 N N . TYR B 1 219 ? 41.72417 -29.76077 6.80437 1.000 29.12030 440 TYR BA N 1
ATOM 6603 C CA . TYR B 1 219 ? 41.69327 -28.49806 6.08512 1.000 29.11910 440 TYR BA CA 1
ATOM 6604 C C . TYR B 1 219 ? 43.09984 -27.96590 5.83603 1.000 36.96899 440 TYR BA C 1
ATOM 6605 O O . TYR B 1 219 ? 44.01209 -28.22354 6.61656 1.000 33.34153 440 TYR BA O 1
ATOM 6623 N N . PRO B 1 220 ? 43.32489 -27.29685 4.69722 1.000 35.26236 441 PRO BA N 1
ATOM 6624 C CA . PRO B 1 220 ? 44.62754 -26.72879 4.34112 1.000 29.34367 441 PRO BA CA 1
ATOM 6625 C C . PRO B 1 220 ? 45.07339 -25.58415 5.23522 1.000 37.32843 441 PRO BA C 1
ATOM 6626 O O . PRO B 1 220 ? 44.22261 -24.81195 5.69087 1.000 34.68214 441 PRO BA O 1
ATOM 6637 N N . ASN B 1 221 ? 46.37551 -25.42266 5.43809 1.000 31.06018 442 ASN BA N 1
ATOM 6638 C CA . ASN B 1 221 ? 46.87404 -24.30079 6.21252 1.000 31.37933 442 ASN BA CA 1
ATOM 6639 C C . ASN B 1 221 ? 47.37158 -23.25941 5.24359 1.000 34.10672 442 ASN BA C 1
ATOM 6640 O O . ASN B 1 221 ? 48.37060 -23.50081 4.57024 1.000 35.66434 442 ASN BA O 1
ATOM 6651 N N . VAL B 1 222 ? 46.69746 -22.09623 5.16559 1.000 33.58131 443 VAL BA N 1
ATOM 6652 C CA . VAL B 1 222 ? 47.12742 -21.08947 4.19648 1.000 33.15266 443 VAL BA CA 1
ATOM 6653 C C . VAL B 1 222 ? 47.85542 -19.92090 4.86873 1.000 46.42176 443 VAL BA C 1
ATOM 6654 O O . VAL B 1 222 ? 48.39052 -19.06447 4.16699 1.000 47.69259 443 VAL BA O 1
ATOM 6668 N N . PHE C 2 7 ? 6.60101 -1.05772 -12.83237 1.000 80.77628 444 PHE PA N 1
ATOM 6669 C CA . PHE C 2 7 ? 7.56301 -0.81973 -11.76272 1.000 86.80896 444 PHE PA CA 1
ATOM 6670 C C . PHE C 2 7 ? 8.14850 -2.12440 -11.31449 1.000 83.94745 444 PHE PA C 1
ATOM 6671 O O . PHE C 2 7 ? 7.44713 -2.96782 -10.76135 1.000 87.78455 444 PHE PA O 1
ATOM 6688 N N . LEU C 2 8 ? 9.42729 -2.30630 -11.55431 1.000 74.33425 445 LEU PA N 1
ATOM 6689 C CA . LEU C 2 8 ? 10.06250 -3.52821 -11.12587 1.000 69.93168 445 LEU PA CA 1
ATOM 6690 C C . LEU C 2 8 ? 9.94023 -3.56248 -9.63131 1.000 79.64317 445 LEU PA C 1
ATOM 6691 O O . LEU C 2 8 ? 10.04589 -2.52918 -8.97324 1.000 76.01353 445 LEU PA O 1
ATOM 6707 N N . ALA C 2 9 ? 9.68966 -4.74951 -9.09039 1.000 75.55745 446 ALA PA N 1
ATOM 6708 C CA . ALA C 2 9 ? 9.48384 -4.87920 -7.66597 1.000 57.36988 446 ALA PA CA 1
ATOM 6709 C C . ALA C 2 9 ? 9.81338 -6.26999 -7.19619 1.000 46.63113 446 ALA PA C 1
ATOM 6710 O O . ALA C 2 9 ? 10.13431 -6.43742 -6.03756 1.000 31.87562 446 ALA PA O 1
ATOM 6720 N N . PHE D 2 7 ? 40.52758 -45.63478 -1.32888 1.000 147.94823 448 PHE PB N 1
ATOM 6721 C CA . PHE D 2 7 ? 40.62046 -44.49679 -2.23775 1.000 139.55112 448 PHE PB CA 1
ATOM 6722 C C . PHE D 2 7 ? 39.27473 -43.82027 -2.40024 1.000 134.28416 448 PHE PB C 1
ATOM 6723 O O . PHE D 2 7 ? 38.33515 -44.42419 -2.91596 1.000 133.30342 448 PHE PB O 1
ATOM 6740 N N . LEU D 2 8 ? 39.16939 -42.56960 -1.94754 1.000 123.23214 449 LEU PB N 1
ATOM 6741 C CA . LEU D 2 8 ? 37.91099 -41.85440 -2.09455 1.000 97.56605 449 LEU PB CA 1
ATOM 6742 C C . LEU D 2 8 ? 37.64436 -41.56620 -3.55995 1.000 83.90812 449 LEU PB C 1
ATOM 6743 O O . LEU D 2 8 ? 38.56632 -41.21872 -4.29538 1.000 80.03048 449 LEU PB O 1
ATOM 6759 N N . ALA D 2 9 ? 36.37405 -41.68193 -3.98467 1.000 79.92314 450 ALA PB N 1
ATOM 6760 C CA . ALA D 2 9 ? 36.01578 -41.42428 -5.38145 1.000 65.82910 450 ALA PB CA 1
ATOM 6761 C C . ALA D 2 9 ? 34.72477 -40.59171 -5.53857 1.000 52.77829 450 ALA PB C 1
ATOM 6762 O O . ALA D 2 9 ? 34.59187 -39.84440 -6.50110 1.000 32.29898 450 ALA PB O 1
#

Solvent-accessible surface area: 18316 Å² total; per-residue (Å²): 189,50,65,149,65,18,27,17,38,48,66,2,27,15,7,48,22,34,53,11,130,171,9,16,0,0,0,0,17,3,2,1,5,0,2,2,0,2,28,14,132,128,68,20,145,43,61,37,2,0,0,2,0,1,2,14,10,0,118,118,37,28,2,78,0,26,108,0,0,60,6,33,92,0,1,57,9,2,98,106,48,42,0,0,1,13,37,153,37,8,79,46,71,15,78,68,76,140,62,100,41,125,93,126,38,34,60,3,114,9,93,8,68,48,89,8,36,94,39,121,17,114,34,0,23,127,10,0,18,78,13,0,0,0,0,0,1,0,12,10,52,31,81,48,0,105,149,15,103,54,21,51,11,111,26,117,104,24,34,44,165,107,29,61,6,2,3,5,0,0,0,3,4,49,64,54,107,93,29,123,63,44,28,27,1,14,0,16,4,7,72,0,47,121,25,0,15,39,0,19,1,29,0,4,4,38,108,141,16,15,1,0,1,0,36,50,1,7,36,0,45,60,122,70,142,64,20,26,20,71,118,140,10,21,23,2,21,19,20,65,12,113,162,10,14,0,0,0,0,16,2,2,1,4,0,2,2,0,13,28,33,116,131,66,36,85,14,37,2,1,1,1,2,0,1,2,14,11,0,117,116,35,28,3,70,0,26,107,0,0,55,7,33,90,0,1,56,9,2,97,108,49,39,0,0,2,12,28,117,48,12,83,40,78,10,75,64,74,145,60,110,41,132,86,116,60,33,64,3,113,10,96,8,68,47,91,10,52,94,35,120,19,122,32,0,24,130,10,0,18,67,20,0,0,0,0,0,1,0,11,12,49,37,78,44,0,111,144,16,141,84,28,48,11,110,24,114,106,26,31,37,169,114,33,58,7,2,3,4,0,0,0,4,5,55,70,60,112,105,18,117,93,40,32,30,0,15,0,17,4,7,70,1,27,86,28,10,46,19,0,13,0,56,0,3,5,44,97,138,16,16,2,0,0,0,38,52,1,10,36,0,48,57,110,11,34,114,15,42

Radius of gyration: 22.01 Å; Cα contacts (8 Å, |Δi|>4): 1224; chains: 4; bounding box: 52×62×50 Å